Protein AF-A0AA88HM61-F1 (afdb_monomer)

Mean predicted aligned error: 16.95 Å

Secondary structure (DSSP, 8-state):
--------TTTT-HHHHHHHHHHHHT---HHHHHHHHTTB-SS--TTSEEEESSHHHHHHHHHHHHHH--S-EEEEE-EEEEESS--HHHHHHHHHHHHTS-TTTTTT--SEEEEETT-EEEESS-SBTTTTB-TT-EEE--EE-SSEEEE-BSSTTTTHHHHHHTGGG-SSTT-TTPEEEE-EEEEE-SSSSTT-EEEEEE-SEEE-SEEETTTTTT--BSSEEEE---SS--TTHHHHHHTTBSSSTTEEEE---GGG----HHHHHHHHHHHTS----PPPPP-EEEEEEEEETTEEEEEEEEEE--TTSSS-EEEEEEEEETTS-EEEEEEEEEE--STT--EEEEEEEEEEEEEGGGTEEEEEEEEEEEEEEEEETTEEEEEEEEEEEEEEEESSTTS-HHHHHT-EEEEEEEEEEEEEEE--S-SSS--SEEEEEEEEEEESTT--S--EEEEEEEEEEEEESSTT-S-EEEEEEEEEEEE---SGGGS---------------

Solvent-accessible surface area (backbone atoms only — not comparable to full-atom values): 28269 Å² total; per-residue (Å²): 93,92,83,86,87,79,64,77,72,27,62,90,31,61,70,54,45,52,40,49,53,26,47,61,73,62,70,54,51,74,68,42,50,52,56,55,54,74,27,51,37,98,72,77,65,86,90,42,40,31,33,26,87,42,69,70,58,20,54,52,49,33,50,50,54,60,66,72,50,88,51,66,69,51,77,46,72,43,50,74,47,75,48,61,99,64,59,68,70,59,49,51,52,51,56,59,54,56,61,74,53,54,38,85,66,41,70,31,36,44,40,74,42,72,51,39,46,72,36,38,29,24,27,45,40,71,76,39,65,93,31,52,35,27,56,64,43,38,29,37,31,70,45,84,55,98,68,41,36,32,28,38,42,74,52,86,68,36,29,55,60,57,42,62,76,46,54,88,75,54,94,58,95,85,52,89,66,45,24,78,44,54,61,44,77,42,71,32,58,94,58,93,60,86,72,52,38,37,40,37,41,28,51,41,52,44,73,42,40,26,38,34,42,80,75,47,64,86,51,79,34,69,50,34,29,38,51,43,76,66,92,72,68,51,63,43,49,64,41,61,49,61,66,24,30,33,37,66,89,27,36,34,28,33,52,79,53,72,93,41,69,44,59,53,66,70,58,56,54,52,53,54,60,46,65,74,54,66,73,92,76,79,79,79,70,73,75,42,74,49,78,47,76,49,76,56,95,96,40,51,28,44,34,43,36,36,40,37,60,39,78,79,76,65,64,24,32,40,37,41,38,40,35,44,31,75,85,75,45,65,29,37,38,41,37,40,37,42,58,45,98,50,97,40,64,27,32,40,38,40,34,42,38,33,44,73,49,79,38,76,94,77,30,35,34,39,40,40,39,35,41,37,43,36,40,39,34,34,86,46,103,51,34,39,38,37,42,33,41,39,41,36,41,36,38,37,43,69,73,50,94,82,41,55,66,73,60,61,71,68,45,40,80,46,35,40,23,30,46,32,41,36,42,39,36,57,60,44,80,36,96,87,71,55,47,39,38,39,40,43,36,41,36,40,39,40,32,32,84,84,41,64,82,38,55,34,44,36,40,40,40,37,41,35,42,28,43,65,74,48,100,87,53,95,52,52,60,70,51,74,47,78,49,74,52,69,51,63,83,87,52,81,84,80,55,80,85,72,75,87,72,74,82,72,84,69,78,74,84,127

Organism: Artemia franciscana (NCBI:txid6661)

Structure (mmCIF, N/CA/C/O backbone):
data_AF-A0AA88HM61-F1
#
_entry.id   AF-A0AA88HM61-F1
#
loop_
_atom_site.group_PDB
_atom_site.id
_atom_site.type_symbol
_atom_site.label_atom_id
_atom_site.label_alt_id
_atom_site.label_comp_id
_atom_site.label_asym_id
_atom_site.label_entity_id
_atom_site.label_seq_id
_atom_site.pdbx_PDB_ins_code
_atom_site.Cartn_x
_atom_site.Cartn_y
_atom_site.Cartn_z
_atom_site.occupancy
_atom_site.B_iso_or_equiv
_atom_site.auth_seq_id
_atom_site.auth_comp_id
_atom_site.auth_asym_id
_atom_site.auth_atom_id
_atom_site.pdbx_PDB_model_num
ATOM 1 N N . MET A 1 1 ? 6.344 9.587 12.548 1.00 63.12 1 MET A N 1
ATOM 2 C CA . MET A 1 1 ? 5.240 8.616 12.374 1.00 63.12 1 MET A CA 1
ATOM 3 C C . MET A 1 1 ? 4.302 9.174 11.314 1.00 63.12 1 MET A C 1
ATOM 5 O O . MET A 1 1 ? 4.119 10.382 11.311 1.00 63.12 1 MET A O 1
ATOM 9 N N . PHE A 1 2 ? 3.743 8.347 10.429 1.00 69.56 2 PHE A N 1
ATOM 10 C CA . PHE A 1 2 ? 2.626 8.753 9.569 1.00 69.56 2 PHE A CA 1
ATOM 11 C C . PHE A 1 2 ? 1.348 8.141 10.154 1.00 69.56 2 PHE A C 1
ATOM 13 O O . PHE A 1 2 ? 1.251 6.918 10.242 1.00 69.56 2 PHE A O 1
ATOM 20 N N . GLU A 1 3 ? 0.416 8.974 10.620 1.00 78.62 3 GLU A N 1
ATOM 21 C CA . GLU A 1 3 ? -0.880 8.549 11.170 1.00 78.62 3 GLU A CA 1
ATOM 22 C C . GLU A 1 3 ? -1.983 8.946 10.178 1.00 78.62 3 GLU A C 1
ATOM 24 O O . GLU A 1 3 ? -2.000 10.063 9.664 1.00 78.62 3 GLU A O 1
ATOM 29 N N . LEU A 1 4 ? -2.880 8.007 9.871 1.00 82.62 4 LEU A N 1
ATOM 30 C CA . LEU A 1 4 ? -4.057 8.261 9.043 1.00 82.62 4 LEU A CA 1
ATOM 31 C C . LEU A 1 4 ? -5.227 8.626 9.960 1.00 82.62 4 LEU A C 1
ATOM 33 O O . LEU A 1 4 ? -5.523 7.881 10.894 1.00 82.62 4 LEU A O 1
ATOM 37 N N . TYR A 1 5 ? -5.892 9.747 9.678 1.00 80.88 5 TYR A N 1
ATOM 38 C CA . TYR A 1 5 ? -6.984 10.268 10.512 1.00 80.88 5 TYR A CA 1
ATOM 39 C C . TYR A 1 5 ? -8.379 10.011 9.932 1.00 80.88 5 TYR A C 1
ATOM 41 O O . TYR A 1 5 ? -9.358 9.979 10.675 1.00 80.88 5 TYR A O 1
ATOM 49 N N . GLU A 1 6 ? -8.488 9.815 8.617 1.00 84.12 6 GLU A N 1
ATOM 50 C CA . GLU A 1 6 ? -9.777 9.639 7.949 1.00 84.12 6 GLU A CA 1
ATOM 51 C C . GLU A 1 6 ? -10.250 8.178 8.000 1.00 84.12 6 GLU A C 1
ATOM 53 O O . GLU A 1 6 ? -9.558 7.252 7.565 1.00 84.12 6 GLU A O 1
ATOM 58 N N . ILE A 1 7 ? -11.462 7.964 8.521 1.00 85.31 7 ILE A N 1
ATOM 59 C CA . ILE A 1 7 ? -12.098 6.644 8.577 1.00 85.31 7 ILE A CA 1
ATOM 60 C C . ILE A 1 7 ? -12.905 6.414 7.302 1.00 85.31 7 ILE A C 1
ATOM 62 O O . ILE A 1 7 ? -14.028 6.886 7.157 1.00 85.31 7 ILE A O 1
ATOM 66 N N . MET A 1 8 ? -12.357 5.596 6.405 1.00 87.06 8 MET A N 1
ATOM 67 C CA . MET A 1 8 ? -13.018 5.265 5.138 1.00 87.06 8 MET A CA 1
ATOM 68 C C . MET A 1 8 ? -14.080 4.165 5.267 1.00 87.06 8 MET A C 1
ATOM 70 O O . MET A 1 8 ? -15.023 4.123 4.477 1.00 87.06 8 MET A O 1
ATOM 74 N N . ARG A 1 9 ? -13.937 3.250 6.240 1.00 88.81 9 ARG A N 1
ATOM 75 C CA . ARG A 1 9 ? -14.806 2.064 6.352 1.00 88.81 9 ARG A CA 1
ATOM 76 C C . ARG A 1 9 ? -16.218 2.416 6.830 1.00 88.81 9 ARG A C 1
ATOM 78 O O . ARG A 1 9 ? -17.174 1.943 6.228 1.00 88.81 9 ARG A O 1
ATOM 85 N N . GLN A 1 10 ? -16.331 3.238 7.873 1.00 92.06 10 GLN A N 1
ATOM 86 C CA . GLN A 1 10 ? -17.596 3.678 8.478 1.00 92.06 10 GLN A CA 1
ATOM 87 C C . GLN A 1 10 ? -17.974 5.119 8.093 1.00 92.06 10 GLN A C 1
ATOM 89 O O . GLN A 1 10 ? -18.631 5.817 8.857 1.00 92.06 10 GLN A O 1
ATOM 94 N N . LYS A 1 11 ? -17.550 5.592 6.913 1.00 87.12 11 LYS A N 1
ATOM 95 C CA . LYS A 1 11 ? -17.713 6.998 6.491 1.00 87.12 11 LYS A CA 1
ATOM 96 C C . LYS A 1 11 ? -19.167 7.506 6.531 1.00 87.12 11 LYS A C 1
ATOM 98 O O . LYS A 1 11 ? -19.395 8.698 6.690 1.00 87.12 11 LYS A O 1
ATOM 103 N N . GLU A 1 12 ? -20.137 6.606 6.358 1.00 88.50 12 GLU A N 1
ATOM 104 C CA . GLU A 1 12 ? -21.571 6.925 6.287 1.00 88.50 12 GLU A CA 1
ATOM 105 C C . GLU A 1 12 ? -22.239 6.941 7.673 1.00 88.50 12 GLU A C 1
ATOM 107 O O . GLU A 1 12 ? -23.334 7.475 7.816 1.00 88.50 12 GLU A O 1
ATOM 112 N N . ASP A 1 13 ? -21.567 6.416 8.705 1.00 91.94 13 ASP A N 1
ATOM 113 C CA . ASP A 1 13 ? -22.068 6.335 10.079 1.00 91.94 13 ASP A CA 1
ATOM 114 C C . ASP A 1 13 ? -21.062 6.966 11.052 1.00 91.94 13 ASP A C 1
ATOM 116 O O . ASP A 1 13 ? -20.273 6.302 11.732 1.00 91.94 13 ASP A O 1
ATOM 120 N N . LYS A 1 14 ? -21.076 8.303 11.090 1.00 91.25 14 LYS A N 1
ATOM 121 C CA . LYS A 1 14 ? -20.127 9.095 11.884 1.00 91.25 14 LYS A CA 1
ATOM 122 C C . LYS A 1 14 ? -20.216 8.784 13.382 1.00 91.25 14 LYS A C 1
ATOM 124 O O . LYS A 1 14 ? -19.182 8.685 14.038 1.00 91.25 14 LYS A O 1
ATOM 129 N N . LYS A 1 15 ? -21.431 8.590 13.912 1.00 93.56 15 LYS A N 1
ATOM 130 C CA . LYS A 1 15 ? -21.646 8.279 15.336 1.00 93.56 15 LYS A CA 1
ATOM 131 C C . LYS A 1 15 ? -20.994 6.948 15.704 1.00 93.56 15 LYS A C 1
ATOM 133 O O . LYS A 1 15 ? -20.265 6.876 16.690 1.00 93.56 15 LYS A O 1
ATOM 138 N N . PHE A 1 16 ? -21.194 5.922 14.878 1.00 94.50 16 PHE A N 1
ATOM 139 C CA . PHE A 1 16 ? -20.558 4.621 15.068 1.00 94.50 16 PHE A CA 1
ATOM 140 C C . PHE A 1 16 ? -19.030 4.690 14.934 1.00 94.50 16 PHE A C 1
ATOM 142 O O . PHE A 1 16 ? -18.310 4.112 15.748 1.00 94.50 16 PHE A O 1
ATOM 149 N N . ALA A 1 17 ? -18.516 5.432 13.949 1.00 93.44 17 ALA A N 1
ATOM 150 C CA . ALA A 1 17 ? -17.077 5.613 13.751 1.00 93.44 17 ALA A CA 1
ATOM 151 C C . ALA A 1 17 ? -16.394 6.278 14.962 1.00 93.44 17 ALA A C 1
ATOM 153 O O . ALA A 1 17 ? -15.319 5.850 15.389 1.00 93.44 17 ALA A O 1
ATOM 154 N N . GLU A 1 18 ? -17.023 7.305 15.536 1.00 93.25 18 GLU A N 1
ATOM 155 C CA . GLU A 1 18 ? -16.532 7.997 16.730 1.00 93.25 18 GLU A CA 1
ATOM 156 C C . GLU A 1 18 ? -16.546 7.091 17.970 1.00 93.25 18 GLU A C 1
ATOM 158 O O . GLU A 1 18 ? -15.538 7.024 18.679 1.00 93.25 18 GLU A O 1
ATOM 163 N N . ALA A 1 19 ? -17.630 6.336 18.183 1.00 95.44 19 ALA A N 1
ATOM 164 C CA . ALA A 1 19 ? -17.729 5.365 19.275 1.00 95.44 19 ALA A CA 1
ATOM 165 C C . ALA A 1 19 ? -16.647 4.273 19.169 1.00 95.44 19 ALA A C 1
ATOM 167 O O . ALA A 1 19 ? -15.972 3.952 20.147 1.00 95.44 19 ALA A O 1
ATOM 168 N N . LEU A 1 20 ? -16.395 3.746 17.963 1.00 95.06 20 LEU A N 1
ATOM 169 C CA . LEU A 1 20 ? -15.315 2.781 17.721 1.00 95.06 20 LEU A CA 1
ATOM 170 C C . LEU A 1 20 ? -13.925 3.365 18.006 1.00 95.06 20 LEU A C 1
ATOM 172 O O . LEU A 1 20 ? -13.048 2.654 18.500 1.00 95.06 20 LEU A O 1
ATOM 176 N N . ASN A 1 21 ? -13.696 4.642 17.696 1.00 93.00 21 ASN A N 1
ATOM 177 C CA . ASN A 1 21 ? -12.425 5.309 17.974 1.00 93.00 21 ASN A CA 1
ATOM 178 C C . ASN A 1 21 ? -12.165 5.461 19.471 1.00 93.00 21 ASN A C 1
ATOM 180 O O . ASN A 1 21 ? -11.041 5.212 19.909 1.00 93.00 21 ASN A O 1
ATOM 184 N N . ARG A 1 22 ? -13.191 5.828 20.244 1.00 94.31 22 ARG A N 1
ATOM 185 C CA . ARG A 1 22 ? -13.106 5.882 21.707 1.00 94.31 22 ARG A CA 1
ATOM 186 C C . ARG A 1 22 ? -12.907 4.491 22.304 1.00 94.31 22 ARG A C 1
ATOM 188 O O . ARG A 1 22 ? -12.024 4.288 23.135 1.00 94.31 22 ARG A O 1
ATOM 195 N N . LEU A 1 23 ? -13.614 3.487 21.782 1.00 94.25 23 LEU A N 1
ATOM 196 C CA . LEU A 1 23 ? -13.416 2.089 22.169 1.00 94.25 23 LEU A CA 1
ATOM 197 C C . LEU A 1 23 ? -11.979 1.602 21.898 1.00 94.25 23 LEU A C 1
ATOM 199 O O . LEU A 1 23 ? -11.422 0.843 22.689 1.00 94.25 23 LEU A O 1
ATOM 203 N N . ARG A 1 24 ? -11.352 2.050 20.801 1.00 92.69 24 ARG A N 1
ATOM 204 C CA . ARG A 1 24 ? -9.967 1.702 20.439 1.00 92.69 24 ARG A CA 1
ATOM 205 C C . ARG A 1 24 ? -8.948 2.164 21.479 1.00 92.69 24 ARG A C 1
ATOM 207 O O . ARG A 1 24 ? -7.979 1.443 21.723 1.00 92.69 24 ARG A O 1
ATOM 214 N N . THR A 1 25 ? -9.119 3.376 22.009 1.00 91.25 25 THR A N 1
ATOM 215 C CA . THR A 1 25 ? -8.196 3.987 22.980 1.00 91.25 25 THR A CA 1
ATOM 216 C C . THR A 1 25 ? -8.537 3.633 24.421 1.00 91.25 25 THR A C 1
ATOM 218 O O . THR A 1 25 ? -7.655 3.707 25.274 1.00 91.25 25 THR A O 1
ATOM 221 N N . GLY A 1 26 ? -9.761 3.157 24.662 1.00 90.75 26 GLY A N 1
ATOM 222 C CA . GLY A 1 26 ? -10.274 2.835 25.990 1.00 90.75 26 GLY A CA 1
ATOM 223 C C . GLY A 1 26 ? -11.054 3.983 26.632 1.00 90.75 26 GLY A C 1
ATOM 224 O O . GLY A 1 26 ? -11.451 3.845 27.778 1.00 90.75 26 GLY A O 1
ATOM 225 N N . ASP A 1 27 ? -11.318 5.062 25.892 1.00 92.38 27 ASP A N 1
ATOM 226 C CA . ASP A 1 27 ? -11.998 6.280 26.362 1.00 92.38 27 ASP A CA 1
ATOM 227 C C . ASP A 1 27 ? -13.496 6.287 25.994 1.00 92.38 27 ASP A C 1
ATOM 229 O O . ASP A 1 27 ? -14.069 7.333 25.684 1.00 92.38 27 ASP A O 1
ATOM 233 N N . HIS A 1 28 ? -14.116 5.107 25.915 1.00 93.75 28 HIS A N 1
ATOM 234 C CA . HIS A 1 28 ? -15.532 4.961 25.570 1.00 93.75 28 HIS A CA 1
ATOM 235 C C . HIS A 1 28 ? -16.422 5.423 26.723 1.00 93.75 28 HIS A C 1
ATOM 237 O O . HIS A 1 28 ? -16.099 5.200 27.890 1.00 93.75 28 HIS A O 1
ATOM 243 N N . THR A 1 29 ? -17.540 6.061 26.390 1.00 94.94 29 THR A N 1
ATOM 244 C CA . THR A 1 29 ? -18.516 6.533 27.378 1.00 94.94 29 THR A CA 1
ATOM 245 C C . THR A 1 29 ? -19.636 5.513 27.592 1.00 94.94 29 THR A C 1
ATOM 247 O O . THR A 1 29 ? -19.760 4.536 26.848 1.00 94.94 29 THR A O 1
ATOM 250 N N . GLU A 1 30 ? -20.481 5.733 28.600 1.00 94.00 30 GLU A N 1
ATOM 251 C CA . GLU A 1 30 ? -21.668 4.897 28.818 1.00 94.00 30 GLU A CA 1
ATOM 252 C C . GLU A 1 30 ? -22.629 4.959 27.620 1.00 94.00 30 GLU A C 1
ATOM 254 O O . GLU A 1 30 ? -23.217 3.944 27.249 1.00 94.00 30 GLU A O 1
ATOM 259 N N . GLU A 1 31 ? -22.731 6.108 26.942 1.00 94.94 31 GLU A N 1
ATOM 260 C CA . GLU A 1 31 ? -23.538 6.246 25.726 1.00 94.94 31 GLU A CA 1
ATOM 261 C C . GLU A 1 31 ? -22.984 5.421 24.556 1.00 94.94 31 GLU A C 1
ATOM 263 O O . GLU A 1 31 ? -23.761 4.872 23.774 1.00 94.94 31 GLU A O 1
ATOM 268 N N . ASP A 1 32 ? -21.657 5.291 24.433 1.00 95.06 32 ASP A N 1
ATOM 269 C CA . ASP A 1 32 ? -21.040 4.437 23.408 1.00 95.06 32 ASP A CA 1
ATOM 270 C C . ASP A 1 32 ? -21.381 2.963 23.639 1.00 95.06 32 ASP A C 1
ATOM 272 O O . ASP A 1 32 ? -21.679 2.224 22.699 1.00 95.06 32 ASP A O 1
ATOM 276 N N . ILE A 1 33 ? -21.359 2.532 24.900 1.00 94.44 33 ILE A N 1
ATOM 277 C CA . ILE A 1 33 ? -21.733 1.173 25.277 1.00 94.44 33 ILE A CA 1
ATOM 278 C C . ILE A 1 33 ? -23.210 0.919 24.987 1.00 94.44 33 ILE A C 1
ATOM 280 O O . ILE A 1 33 ? -23.530 -0.072 24.329 1.00 94.44 33 ILE A O 1
ATOM 284 N N . GLN A 1 34 ? -24.096 1.837 25.381 1.00 94.88 34 GLN A N 1
ATOM 285 C CA . GLN A 1 34 ? -25.522 1.754 25.057 1.00 94.88 34 GLN A CA 1
ATOM 286 C C . GLN A 1 34 ? -25.756 1.698 23.544 1.00 94.88 34 GLN A C 1
ATOM 288 O O . GLN A 1 34 ? -26.600 0.934 23.076 1.00 94.88 34 GLN A O 1
ATOM 293 N N . LEU A 1 35 ? -24.971 2.444 22.757 1.00 95.25 35 LEU A N 1
ATOM 294 C CA . LEU A 1 35 ? -25.027 2.387 21.300 1.00 95.25 35 LEU A CA 1
ATOM 295 C C . LEU A 1 35 ? -24.711 0.977 20.783 1.00 95.25 35 LEU A C 1
ATOM 297 O O . LEU A 1 35 ? -25.462 0.459 19.958 1.00 95.25 35 LEU A O 1
ATOM 301 N N . PHE A 1 36 ? -23.651 0.327 21.271 1.00 94.44 36 PHE A N 1
ATOM 302 C CA . PHE A 1 36 ? -23.339 -1.052 20.879 1.00 94.44 36 PHE A CA 1
ATOM 303 C C . PHE A 1 36 ? -24.391 -2.051 21.380 1.00 94.44 36 PHE A C 1
ATOM 305 O O . PHE A 1 36 ? -24.747 -2.969 20.641 1.00 94.44 36 PHE A O 1
ATOM 312 N N . GLN A 1 37 ? -24.951 -1.842 22.575 1.00 94.00 37 GLN A N 1
ATOM 313 C CA . GLN A 1 37 ? -26.037 -2.665 23.117 1.00 94.00 37 GLN A CA 1
ATOM 314 C C . GLN A 1 37 ? -27.290 -2.648 22.228 1.00 94.00 37 GLN A C 1
ATOM 316 O O . GLN A 1 37 ? -27.982 -3.658 22.139 1.00 94.00 37 GLN A O 1
ATOM 321 N N . THR A 1 38 ? -27.563 -1.561 21.490 1.00 94.50 38 THR A N 1
ATOM 322 C CA . THR A 1 38 ? -28.684 -1.541 20.522 1.00 94.50 38 THR A CA 1
ATOM 323 C C . THR A 1 38 ? -28.560 -2.595 19.416 1.00 94.50 38 THR A C 1
ATOM 325 O O . THR A 1 38 ? -29.556 -2.960 18.795 1.00 94.50 38 THR A O 1
ATOM 328 N N . SER A 1 39 ? -27.341 -3.083 19.169 1.00 93.12 39 SER A N 1
ATOM 329 C CA . SER A 1 39 ? -27.025 -4.118 18.181 1.00 93.12 39 SER A CA 1
ATOM 330 C C . SER A 1 39 ? -26.929 -5.522 18.793 1.00 93.12 39 SER A C 1
ATOM 332 O O . SER A 1 39 ? -26.567 -6.476 18.093 1.00 93.12 39 SER A O 1
ATOM 334 N N . GLU A 1 40 ? -27.219 -5.683 20.088 1.00 93.69 40 GLU A N 1
ATOM 335 C CA . GLU A 1 40 ? -27.234 -6.995 20.727 1.00 93.69 40 GLU A CA 1
ATOM 336 C C . GLU A 1 40 ? -28.426 -7.841 20.279 1.00 93.69 40 GLU A C 1
ATOM 338 O O . GLU A 1 40 ? -29.569 -7.394 20.194 1.00 93.69 40 GLU A O 1
ATOM 343 N N . VAL A 1 41 ? -28.149 -9.114 20.012 1.00 93.31 41 VAL A N 1
ATOM 344 C CA . VAL A 1 41 ? -29.145 -10.100 19.610 1.00 93.31 41 VAL A CA 1
ATOM 345 C C . VAL A 1 41 ? -28.968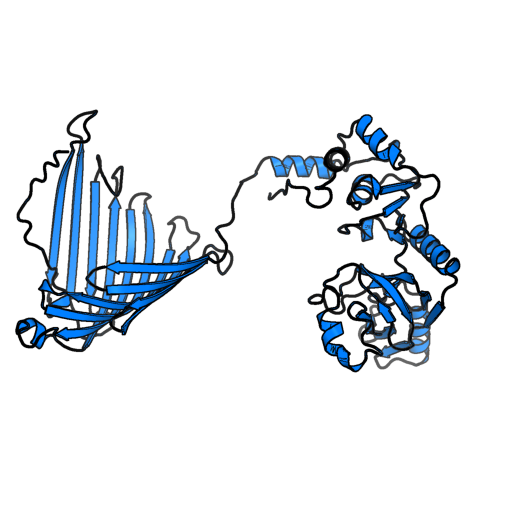 -11.382 20.411 1.00 93.31 41 VAL A C 1
ATOM 347 O O . VAL A 1 41 ? -27.855 -11.854 20.635 1.00 93.31 41 VAL A O 1
ATOM 350 N N . VAL A 1 42 ? -30.087 -12.009 20.781 1.00 87.62 42 VAL A N 1
ATOM 351 C CA . VAL A 1 42 ? -30.076 -13.312 21.471 1.00 87.62 42 VAL A CA 1
ATOM 352 C C . VAL A 1 42 ? -29.515 -14.407 20.560 1.00 87.62 42 VAL A C 1
ATOM 354 O O . VAL A 1 42 ? -28.794 -15.297 21.004 1.00 87.62 42 VAL A O 1
ATOM 357 N N . LYS A 1 43 ? -29.849 -14.353 19.265 1.00 87.75 43 LYS A N 1
ATOM 358 C CA . LYS A 1 43 ? -29.353 -15.294 18.259 1.00 87.75 43 LYS A CA 1
ATOM 359 C C . LYS A 1 43 ? -29.220 -14.607 16.909 1.00 87.75 43 LYS A C 1
ATOM 361 O O . LYS A 1 43 ? -30.201 -14.114 16.357 1.00 87.75 43 LYS A O 1
ATOM 366 N N . ALA A 1 44 ? -28.011 -14.613 16.361 1.00 89.75 44 ALA A N 1
ATOM 367 C CA . ALA A 1 44 ? -27.756 -14.060 15.042 1.00 89.75 44 ALA A CA 1
ATOM 368 C C . ALA A 1 44 ? -28.180 -15.034 13.913 1.00 89.75 44 ALA A C 1
ATOM 370 O O . ALA A 1 44 ? -28.130 -16.257 14.092 1.00 89.75 44 ALA A O 1
ATOM 371 N N . PRO A 1 45 ? -28.610 -14.528 12.738 1.00 90.19 45 PRO A N 1
ATOM 372 C CA . PRO A 1 45 ? -29.004 -15.374 11.611 1.00 90.19 45 PRO A CA 1
ATOM 373 C C . PRO A 1 45 ? -27.823 -16.136 11.006 1.00 90.19 45 PRO A C 1
ATOM 375 O O . PRO A 1 45 ? -26.801 -15.535 10.689 1.00 90.19 45 PRO A O 1
ATOM 378 N N . LEU A 1 46 ? -27.998 -17.433 10.732 1.00 89.00 46 LEU A N 1
ATOM 379 C CA . LEU A 1 46 ? -26.960 -18.308 10.155 1.00 89.00 46 LEU A CA 1
ATOM 380 C C . LEU A 1 46 ? -26.462 -17.877 8.763 1.00 89.00 46 LEU A C 1
ATOM 382 O O . LEU A 1 46 ? -25.424 -18.350 8.308 1.00 89.00 46 LEU A O 1
ATOM 386 N N . THR A 1 47 ? -27.209 -17.012 8.078 1.00 87.38 47 THR A N 1
ATOM 387 C CA . THR A 1 47 ? -26.867 -16.469 6.757 1.00 87.38 47 THR A CA 1
ATOM 388 C C . THR A 1 47 ? -25.730 -15.450 6.810 1.00 87.38 47 THR A C 1
ATOM 390 O O . THR A 1 47 ? -25.060 -15.226 5.802 1.00 87.38 47 THR A O 1
ATOM 393 N N . VAL A 1 48 ? -25.512 -14.831 7.972 1.00 91.31 48 VAL A N 1
ATOM 394 C CA . VAL A 1 48 ? -24.506 -13.789 8.184 1.00 91.31 48 VAL A CA 1
ATOM 395 C C . VAL A 1 48 ? -23.176 -14.423 8.569 1.00 91.31 48 VAL A C 1
ATOM 397 O O . VAL A 1 48 ? -23.122 -15.464 9.227 1.00 91.31 48 VAL A O 1
ATOM 400 N N . GLN A 1 49 ? -22.074 -13.787 8.181 1.00 92.94 49 GLN A N 1
ATOM 401 C CA . GLN A 1 49 ? -20.754 -14.237 8.597 1.00 92.94 49 GLN A CA 1
ATOM 402 C C . GLN A 1 49 ? -20.534 -13.995 10.094 1.00 92.94 49 GLN A C 1
ATOM 404 O O . GLN A 1 49 ? -20.744 -12.885 10.579 1.00 92.94 49 GLN A O 1
ATOM 409 N N . HIS A 1 50 ? -20.090 -15.027 10.809 1.00 95.44 50 HIS A N 1
ATOM 410 C CA . HIS A 1 50 ? -19.855 -14.974 12.248 1.00 95.44 50 HIS A CA 1
ATOM 411 C C . HIS A 1 50 ? -18.373 -14.822 12.586 1.00 95.44 50 HIS A C 1
ATOM 413 O O . HIS A 1 50 ? -17.516 -15.478 11.990 1.00 95.44 50 HIS A O 1
ATOM 419 N N . LEU A 1 51 ? -18.064 -13.999 13.582 1.00 95.00 51 LEU A N 1
ATOM 420 C CA . LEU A 1 51 ? -16.730 -13.871 14.150 1.00 95.00 51 LEU A CA 1
ATOM 421 C C . LEU A 1 51 ? -16.705 -14.462 15.556 1.00 95.00 51 LEU A C 1
ATOM 423 O O . LEU A 1 51 ? -17.508 -14.089 16.405 1.00 95.00 51 LEU A O 1
ATOM 427 N N . PHE A 1 52 ? -15.742 -15.350 15.795 1.00 93.88 52 PHE A N 1
ATOM 428 C CA . PHE A 1 52 ? -15.506 -15.974 17.095 1.00 93.88 52 PHE A CA 1
ATOM 429 C C . PHE A 1 52 ? -14.068 -15.761 17.562 1.00 93.88 52 PHE A C 1
ATOM 431 O O . PHE A 1 52 ? -13.157 -15.468 16.786 1.00 93.88 52 PHE A O 1
ATOM 438 N N . MET A 1 53 ? -13.823 -15.983 18.847 1.00 89.69 53 MET A N 1
ATOM 439 C CA . MET A 1 53 ? -12.481 -15.862 19.419 1.00 89.69 53 MET A CA 1
ATOM 440 C C . MET A 1 53 ? -11.623 -17.124 19.215 1.00 89.69 53 MET A C 1
ATOM 442 O O . MET A 1 53 ? -10.400 -17.020 19.131 1.00 89.69 53 MET A O 1
ATOM 446 N N . SER A 1 54 ? -12.240 -18.310 19.108 1.00 89.81 54 SER A N 1
ATOM 447 C CA . SER A 1 54 ? -11.539 -19.603 19.041 1.00 89.81 54 SER A CA 1
ATOM 448 C C . SER A 1 54 ? -11.821 -20.369 17.745 1.00 89.81 54 SER A C 1
ATOM 450 O O . SER A 1 54 ? -12.941 -20.335 17.236 1.00 89.81 54 SER A O 1
ATOM 452 N N . ASN A 1 55 ? -10.825 -21.110 17.238 1.00 89.44 55 ASN A N 1
ATOM 453 C CA . ASN A 1 55 ? -11.013 -21.995 16.078 1.00 89.44 55 ASN A CA 1
ATOM 454 C C . ASN A 1 55 ? -12.054 -23.087 16.366 1.00 89.44 55 ASN A C 1
ATOM 456 O O . ASN A 1 55 ? -12.875 -23.384 15.512 1.00 89.44 55 ASN A O 1
ATOM 460 N N . THR A 1 56 ? -12.101 -23.611 17.594 1.00 91.19 56 THR A N 1
ATOM 461 C CA . THR A 1 56 ? -13.083 -24.628 17.988 1.00 91.19 56 THR A CA 1
ATOM 462 C C . THR A 1 56 ? -14.523 -24.139 17.819 1.00 91.19 56 THR A C 1
ATOM 464 O O . THR A 1 56 ? -15.376 -24.890 17.352 1.00 91.19 56 THR A O 1
ATOM 467 N N . SER A 1 57 ? -14.812 -22.885 18.185 1.00 92.44 57 SER A N 1
ATOM 468 C CA . SER A 1 57 ? -16.137 -22.283 17.979 1.00 92.44 57 SER A CA 1
ATOM 469 C C . SER A 1 57 ? -16.435 -22.076 16.492 1.00 92.44 57 SER A C 1
ATOM 471 O O . SER A 1 57 ? -17.543 -22.368 16.049 1.00 92.44 57 SER A O 1
ATOM 473 N N . VAL A 1 58 ? -15.433 -21.641 15.718 1.00 93.19 58 VAL A N 1
ATOM 474 C CA . VAL A 1 58 ? -15.538 -21.481 14.258 1.00 93.19 58 VAL A CA 1
ATOM 475 C C . VAL A 1 58 ? -15.881 -22.804 13.580 1.00 93.19 58 VAL A C 1
ATOM 477 O O . VAL A 1 58 ? -16.834 -22.862 12.806 1.00 93.19 58 VAL A O 1
ATOM 480 N N . ASP A 1 59 ? -15.151 -23.871 13.894 1.00 92.44 59 ASP A N 1
ATOM 481 C CA . ASP A 1 59 ? -15.335 -25.183 13.275 1.00 92.44 59 ASP A CA 1
ATOM 482 C C . ASP A 1 59 ? -16.702 -25.778 13.628 1.00 92.44 59 ASP A C 1
ATOM 484 O O . ASP A 1 59 ? -17.403 -26.287 12.752 1.00 92.44 59 ASP A O 1
ATOM 488 N N . LYS A 1 60 ? -17.132 -25.643 14.892 1.00 94.19 60 LYS A N 1
ATOM 489 C CA . LYS A 1 60 ? -18.478 -26.043 15.331 1.00 94.19 60 LYS A CA 1
ATOM 490 C C . LYS A 1 60 ? -19.564 -25.287 14.572 1.00 94.19 60 LYS A C 1
ATOM 492 O O . LYS A 1 60 ? -20.501 -25.909 14.078 1.00 94.19 60 LYS A O 1
ATOM 497 N N . PHE A 1 61 ? -19.444 -23.965 14.461 1.00 94.75 61 PHE A N 1
ATOM 498 C CA . PHE A 1 61 ? -20.441 -23.151 13.772 1.00 94.75 61 PHE A CA 1
ATOM 499 C C . PHE A 1 61 ? -20.500 -23.470 12.275 1.00 94.75 61 PHE A C 1
ATOM 501 O O . PHE A 1 61 ? -21.582 -23.685 11.733 1.00 94.75 61 PHE A O 1
ATOM 508 N N . ASN A 1 62 ? -19.343 -23.574 11.616 1.00 94.88 62 ASN A N 1
ATOM 509 C CA . ASN A 1 62 ? -19.259 -23.973 10.213 1.00 94.88 62 ASN A CA 1
ATOM 510 C C . ASN A 1 62 ? -19.893 -25.353 9.984 1.00 94.88 62 ASN A C 1
ATOM 512 O O . ASN A 1 62 ? -20.661 -25.517 9.040 1.00 94.88 62 ASN A O 1
ATOM 516 N N . ALA A 1 63 ? -19.652 -26.322 10.874 1.00 94.06 63 ALA A N 1
ATOM 517 C CA . ALA A 1 63 ? -20.282 -27.637 10.794 1.00 94.06 63 ALA A CA 1
ATOM 518 C C . ALA A 1 63 ? -21.814 -27.569 10.930 1.00 94.06 63 ALA A C 1
ATOM 520 O O . ALA A 1 63 ? -22.518 -28.237 10.175 1.00 94.06 63 ALA A O 1
ATOM 521 N N . VAL A 1 64 ? -22.338 -26.742 11.842 1.00 94.44 64 VAL A N 1
ATOM 522 C CA . VAL A 1 64 ? -23.788 -26.528 12.006 1.00 94.44 64 VAL A CA 1
ATOM 523 C C . VAL A 1 64 ? -24.398 -25.900 10.751 1.00 94.44 64 VAL A C 1
ATOM 525 O O . VAL A 1 64 ? -25.427 -26.372 10.270 1.00 94.44 64 VAL A O 1
ATOM 528 N N . VAL A 1 65 ? -23.761 -24.873 10.181 1.00 94.06 65 VAL A N 1
ATOM 529 C CA . VAL A 1 65 ? -24.224 -24.250 8.930 1.00 94.06 65 VAL A CA 1
ATOM 530 C C . VAL A 1 65 ? -24.234 -25.272 7.794 1.00 94.06 65 VAL A C 1
ATOM 532 O O . VAL A 1 65 ? -25.248 -25.416 7.114 1.00 94.06 65 VAL A O 1
ATOM 535 N N . HIS A 1 66 ? -23.155 -26.040 7.639 1.00 94.12 66 HIS A N 1
ATOM 536 C CA . HIS A 1 66 ? -23.059 -27.092 6.632 1.00 94.12 66 HIS A CA 1
ATOM 537 C C . HIS A 1 66 ? -24.153 -28.159 6.793 1.00 94.12 66 HIS A C 1
ATOM 539 O O . HIS A 1 66 ? -24.729 -28.628 5.811 1.00 94.12 66 HIS A O 1
ATOM 545 N N . GLN A 1 67 ? -24.468 -28.562 8.027 1.00 93.56 67 GLN A N 1
ATOM 546 C CA . GLN A 1 67 ? -25.525 -29.537 8.307 1.00 93.56 67 GLN A CA 1
ATOM 547 C C . GLN A 1 67 ? -26.914 -28.992 7.958 1.00 93.56 67 GLN A C 1
ATOM 549 O O . GLN A 1 67 ? -27.683 -29.707 7.318 1.00 93.56 67 GLN A O 1
ATOM 554 N N . ASN A 1 68 ? -27.191 -27.729 8.290 1.00 93.56 68 ASN A N 1
ATOM 555 C CA . ASN A 1 68 ? -28.487 -27.084 8.068 1.00 93.56 68 ASN A CA 1
ATOM 556 C C . ASN A 1 68 ? -28.800 -26.780 6.595 1.00 93.56 68 ASN A C 1
ATOM 558 O O . ASN A 1 68 ? -29.966 -26.601 6.247 1.00 93.56 68 ASN A O 1
ATOM 562 N N . LEU A 1 69 ? -27.794 -26.713 5.720 1.00 92.88 69 LEU A N 1
ATOM 563 C CA . LEU A 1 69 ? -28.026 -26.554 4.285 1.00 92.88 69 LEU A CA 1
ATOM 564 C C . LEU A 1 69 ? -28.674 -27.822 3.704 1.00 92.88 69 LEU A C 1
ATOM 566 O O . LEU A 1 69 ? -28.159 -28.926 3.874 1.00 92.88 69 LEU A O 1
ATOM 570 N N . THR A 1 70 ? -29.797 -27.665 3.003 1.00 92.88 70 THR A N 1
ATOM 571 C CA . THR A 1 70 ? -30.527 -28.750 2.312 1.00 92.88 70 THR A CA 1
ATOM 572 C C . THR A 1 70 ? -30.102 -28.927 0.853 1.00 92.88 70 THR A C 1
ATOM 574 O O . THR A 1 70 ? -30.608 -29.798 0.151 1.00 92.88 70 THR A O 1
ATOM 577 N N . THR A 1 71 ? -29.183 -28.086 0.387 1.00 93.94 71 THR A N 1
ATOM 578 C CA . THR A 1 71 ? -28.641 -28.094 -0.968 1.00 93.94 71 THR A CA 1
ATOM 579 C C . THR A 1 71 ? -27.702 -29.277 -1.206 1.00 93.94 71 THR A C 1
ATOM 581 O O . THR A 1 71 ? -27.317 -29.987 -0.277 1.00 93.94 71 THR A O 1
ATOM 584 N N . GLU A 1 72 ? -27.308 -29.485 -2.467 1.00 95.00 72 GLU A N 1
ATOM 585 C CA . GLU A 1 72 ? -26.329 -30.508 -2.838 1.00 95.00 72 GLU A CA 1
ATOM 586 C C . GLU A 1 72 ? -25.023 -30.345 -2.043 1.00 95.00 72 GLU A C 1
ATOM 588 O O . GLU A 1 72 ? -24.454 -29.249 -1.973 1.00 95.00 72 GLU A O 1
ATOM 593 N N . LYS A 1 73 ? -24.549 -31.456 -1.466 1.00 95.81 73 LYS A N 1
ATOM 594 C CA . LYS A 1 73 ? -23.308 -31.552 -0.691 1.00 95.81 73 LYS A CA 1
ATOM 595 C C . LYS A 1 73 ? -22.337 -32.479 -1.392 1.00 95.81 73 LYS A C 1
ATOM 597 O O . LYS A 1 73 ? -22.722 -33.545 -1.867 1.00 95.81 73 LYS A O 1
ATOM 602 N N . LYS A 1 74 ? -21.060 -32.111 -1.383 1.00 96.19 74 LYS A N 1
ATOM 603 C CA . LYS A 1 74 ? -19.985 -32.934 -1.931 1.00 96.19 74 LYS A CA 1
ATOM 604 C C . LYS A 1 74 ? -18.814 -33.018 -0.966 1.00 96.19 74 LYS A C 1
ATOM 606 O O . LYS A 1 74 ? -18.433 -32.037 -0.324 1.00 96.19 74 LYS A O 1
ATOM 611 N N . HIS A 1 75 ? -18.248 -34.216 -0.870 1.00 96.38 75 HIS A N 1
ATOM 612 C CA . HIS A 1 75 ? -17.061 -34.504 -0.075 1.00 96.38 75 HIS A CA 1
ATOM 613 C C . HIS A 1 75 ? -15.882 -34.754 -1.011 1.00 96.38 75 HIS A C 1
ATOM 615 O O . HIS A 1 75 ? -15.937 -35.593 -1.908 1.00 96.38 75 HIS A O 1
ATOM 621 N N . TYR A 1 76 ? -14.818 -33.990 -0.803 1.00 96.38 76 TYR A N 1
ATOM 622 C CA . TYR A 1 76 ? -13.577 -34.066 -1.548 1.00 96.38 76 TYR A CA 1
ATOM 623 C C . TYR A 1 76 ? -12.461 -34.541 -0.621 1.00 96.38 76 TYR A C 1
ATOM 625 O O . TYR A 1 76 ? -12.022 -33.800 0.259 1.00 96.38 76 TYR A O 1
ATOM 633 N N . THR A 1 77 ? -11.962 -35.752 -0.851 1.00 96.50 77 THR A N 1
ATOM 634 C CA . THR A 1 77 ? -10.768 -36.275 -0.173 1.00 96.50 77 THR A CA 1
ATOM 635 C C . THR A 1 77 ? -9.515 -35.938 -0.980 1.00 96.50 77 THR A C 1
ATOM 637 O O . THR A 1 77 ? -9.499 -36.051 -2.214 1.00 96.50 77 THR A O 1
ATOM 640 N N . ALA A 1 78 ? -8.474 -35.490 -0.284 1.00 96.19 78 ALA A N 1
ATOM 641 C CA . ALA A 1 78 ? -7.192 -35.151 -0.880 1.00 96.19 78 ALA A CA 1
ATOM 642 C C . ALA A 1 78 ? -6.458 -36.404 -1.377 1.00 96.19 78 ALA A C 1
ATOM 644 O O . ALA A 1 78 ? -6.615 -37.498 -0.834 1.00 96.19 78 ALA A O 1
ATOM 645 N N . LYS A 1 79 ? -5.631 -36.236 -2.412 1.00 95.50 79 LYS A N 1
ATOM 646 C CA . LYS A 1 79 ? -4.709 -37.280 -2.873 1.00 95.50 79 LYS A CA 1
ATOM 647 C C . LYS A 1 79 ? -3.298 -36.912 -2.432 1.00 95.50 79 LYS A C 1
ATOM 649 O O . LYS A 1 79 ? -2.771 -35.908 -2.909 1.00 95.50 79 LYS A O 1
ATOM 654 N N . ASP A 1 80 ? -2.722 -37.726 -1.552 1.00 94.88 80 ASP A N 1
ATOM 655 C CA . ASP A 1 80 ? -1.370 -37.534 -1.030 1.00 94.88 80 ASP A CA 1
ATOM 656 C C . ASP A 1 80 ? -0.398 -38.540 -1.665 1.00 94.88 80 ASP A C 1
ATOM 658 O O . ASP A 1 80 ? -0.708 -39.724 -1.812 1.00 94.88 80 ASP A O 1
ATOM 662 N N . SER A 1 81 ? 0.793 -38.071 -2.026 1.00 93.00 81 SER A N 1
ATOM 663 C CA . SER A 1 81 ? 1.903 -38.882 -2.530 1.00 93.00 81 SER A CA 1
ATOM 664 C C . SER A 1 81 ? 3.197 -38.479 -1.831 1.00 93.00 81 SER A C 1
ATOM 666 O O . SER A 1 81 ? 3.368 -37.324 -1.459 1.00 93.00 81 SER A O 1
ATOM 668 N N . VAL A 1 82 ? 4.126 -39.415 -1.644 1.00 90.56 82 VAL A N 1
ATOM 669 C CA . VAL A 1 82 ? 5.442 -39.132 -1.046 1.00 90.56 82 VAL A CA 1
ATOM 670 C C . VAL A 1 82 ? 6.480 -39.062 -2.158 1.00 90.56 82 VAL A C 1
ATOM 672 O O . VAL A 1 82 ? 6.582 -40.002 -2.950 1.00 90.56 82 VAL A O 1
ATOM 675 N N . LYS A 1 83 ? 7.245 -37.969 -2.204 1.00 86.62 83 LYS A N 1
ATOM 676 C CA . LYS A 1 83 ? 8.409 -37.793 -3.077 1.00 86.62 83 LYS A CA 1
ATOM 677 C C . LYS A 1 83 ? 9.699 -38.119 -2.320 1.00 86.62 83 LYS A C 1
ATOM 679 O O . LYS A 1 83 ? 9.870 -37.697 -1.175 1.00 86.62 83 LYS A O 1
ATOM 684 N N . GLY A 1 84 ? 10.588 -38.848 -2.995 1.00 78.62 84 GLY A N 1
ATOM 685 C CA . GLY A 1 84 ? 11.864 -39.342 -2.471 1.00 78.62 84 GLY A CA 1
ATOM 686 C C . GLY A 1 84 ? 11.909 -40.870 -2.363 1.00 78.62 84 GLY A C 1
ATOM 687 O O . GLY A 1 84 ? 10.869 -41.526 -2.265 1.00 78.62 84 GLY A O 1
ATOM 688 N N . ASP A 1 85 ? 13.121 -41.425 -2.365 1.00 79.25 85 ASP A N 1
ATOM 689 C CA . ASP A 1 85 ? 13.358 -42.861 -2.197 1.00 79.25 85 ASP A CA 1
ATOM 690 C C . ASP A 1 85 ? 13.219 -43.245 -0.724 1.00 79.25 85 ASP A C 1
ATOM 692 O O . ASP A 1 85 ? 14.140 -43.127 0.086 1.00 79.25 85 ASP A O 1
ATOM 696 N N . VAL A 1 86 ? 12.010 -43.667 -0.359 1.00 81.31 86 VAL A N 1
ATOM 697 C CA . VAL A 1 86 ? 11.644 -44.023 1.011 1.00 81.31 86 VAL A CA 1
ATOM 698 C C . VAL A 1 86 ? 11.059 -45.431 1.029 1.00 81.31 86 VAL A C 1
ATOM 700 O O . VAL A 1 86 ? 10.249 -45.795 0.177 1.00 81.31 86 VAL A O 1
ATOM 703 N N . VAL A 1 87 ? 11.441 -46.222 2.035 1.00 86.62 87 VAL A N 1
ATOM 704 C CA . VAL A 1 87 ? 10.916 -47.579 2.251 1.00 86.62 87 VAL A CA 1
ATOM 705 C C . VAL A 1 87 ? 9.386 -47.551 2.372 1.00 86.62 87 VAL A C 1
ATOM 707 O O . VAL A 1 87 ? 8.821 -46.674 3.029 1.00 86.62 87 VAL A O 1
ATOM 710 N N . GLN A 1 88 ? 8.705 -48.537 1.779 1.00 86.69 88 GLN A N 1
ATOM 711 C CA . GLN A 1 88 ? 7.239 -48.592 1.689 1.00 86.69 88 GLN A CA 1
ATOM 712 C C . GLN A 1 88 ? 6.524 -48.480 3.051 1.00 86.69 88 GLN A C 1
ATOM 714 O O . GLN A 1 88 ? 5.493 -47.815 3.147 1.00 86.69 88 GLN A O 1
ATOM 719 N N . SER A 1 89 ? 7.079 -49.068 4.115 1.00 86.12 89 SER A N 1
ATOM 720 C CA . SER A 1 89 ? 6.528 -48.972 5.478 1.00 86.12 89 SER A CA 1
ATOM 721 C C . SER A 1 89 ? 6.530 -47.535 6.009 1.00 86.12 89 SER A C 1
ATOM 723 O O . SER A 1 89 ? 5.539 -47.064 6.567 1.00 86.12 89 SER A O 1
ATOM 725 N N . VAL A 1 90 ? 7.620 -46.802 5.774 1.00 85.44 90 VAL A N 1
ATOM 726 C CA . VAL A 1 90 ? 7.751 -45.391 6.152 1.00 85.44 90 VAL A CA 1
ATOM 727 C C . VAL A 1 90 ? 6.838 -44.525 5.287 1.00 85.44 90 VAL A C 1
ATOM 729 O O . VAL A 1 90 ? 6.187 -43.622 5.807 1.00 85.44 90 VAL A O 1
ATOM 732 N N . LYS A 1 91 ? 6.713 -44.828 3.988 1.00 86.94 91 LYS A N 1
ATOM 733 C CA . LYS A 1 91 ? 5.762 -44.153 3.093 1.00 86.94 91 LYS A CA 1
ATOM 734 C C . LYS A 1 91 ? 4.326 -44.268 3.610 1.00 86.94 91 LYS A C 1
ATOM 736 O O . LYS A 1 91 ? 3.632 -43.260 3.693 1.00 86.94 91 LYS A O 1
ATOM 741 N N . GLN A 1 92 ? 3.897 -45.467 4.004 1.00 89.75 92 GLN A N 1
ATOM 742 C CA . GLN A 1 92 ? 2.552 -45.692 4.537 1.00 89.75 92 GLN A CA 1
ATOM 743 C C . GLN A 1 92 ? 2.332 -44.967 5.872 1.00 89.75 92 GLN A C 1
ATOM 745 O O . GLN A 1 92 ? 1.304 -44.317 6.043 1.00 89.75 92 GLN A O 1
ATOM 750 N N . TYR A 1 93 ? 3.320 -44.995 6.773 1.00 89.56 93 TYR A N 1
ATOM 751 C CA . TYR A 1 93 ? 3.285 -44.229 8.024 1.00 89.56 93 TYR A CA 1
ATOM 752 C C . TYR A 1 93 ? 3.134 -42.718 7.782 1.00 89.56 93 TYR A C 1
ATOM 754 O O . TYR A 1 93 ? 2.315 -42.060 8.424 1.00 89.56 93 TYR A O 1
ATOM 762 N N . LEU A 1 94 ? 3.900 -42.159 6.840 1.00 89.31 94 LEU A N 1
ATOM 763 C CA . LEU A 1 94 ? 3.857 -40.733 6.513 1.00 89.31 94 LEU A CA 1
ATOM 764 C C . LEU A 1 94 ? 2.521 -40.320 5.898 1.00 89.31 94 LEU A C 1
ATOM 766 O O . LEU A 1 94 ? 1.972 -39.292 6.289 1.00 89.31 94 LEU A O 1
ATOM 770 N N . LEU A 1 95 ? 1.992 -41.126 4.976 1.00 91.06 95 LEU A N 1
ATOM 771 C CA . LEU A 1 95 ? 0.684 -40.884 4.372 1.00 91.06 95 LEU A CA 1
ATOM 772 C C . LEU A 1 95 ? -0.435 -40.948 5.410 1.00 91.06 95 LEU A C 1
ATOM 774 O O . LEU A 1 95 ? -1.320 -40.102 5.383 1.00 91.06 95 LEU A O 1
ATOM 778 N N . GLU A 1 96 ? -0.384 -41.898 6.346 1.00 92.56 96 GLU A N 1
ATOM 779 C CA . GLU A 1 96 ? -1.384 -41.997 7.412 1.00 92.56 96 GLU A CA 1
ATOM 780 C C . GLU A 1 96 ? -1.329 -40.784 8.343 1.00 92.56 96 GLU A C 1
ATOM 782 O O . GLU A 1 96 ? -2.346 -40.152 8.626 1.00 92.56 96 GLU A O 1
ATOM 787 N N . LYS A 1 97 ? -0.119 -40.382 8.740 1.00 90.94 97 LYS A N 1
ATOM 788 C CA . LYS A 1 97 ? 0.079 -39.197 9.574 1.00 90.94 97 LYS A CA 1
ATOM 789 C C . LYS A 1 97 ? -0.393 -37.917 8.878 1.00 90.94 97 LYS A C 1
ATOM 791 O O . LYS A 1 97 ? -0.980 -37.061 9.535 1.00 90.94 97 LYS A O 1
ATOM 796 N N . ALA A 1 98 ? -0.191 -37.793 7.564 1.00 91.31 98 ALA A N 1
ATOM 797 C CA . ALA A 1 98 ? -0.589 -36.618 6.787 1.00 91.31 98 ALA A CA 1
ATOM 798 C C . ALA A 1 98 ? -2.100 -36.335 6.833 1.00 91.31 98 ALA A C 1
ATOM 800 O O . ALA A 1 98 ? -2.500 -35.168 6.788 1.00 91.31 98 ALA A O 1
ATOM 801 N N . LYS A 1 99 ? -2.946 -37.369 6.945 1.00 93.44 99 LYS A N 1
ATOM 802 C CA . LYS A 1 99 ? -4.415 -37.228 6.964 1.00 93.44 99 LYS A CA 1
ATOM 803 C C . LYS A 1 99 ? -4.918 -36.407 8.148 1.00 93.44 99 LYS A C 1
ATOM 805 O O . LYS A 1 99 ? -5.900 -35.682 8.022 1.00 93.44 99 LYS A O 1
ATOM 810 N N . HIS A 1 100 ? -4.229 -36.511 9.281 1.00 91.88 100 HIS A N 1
ATOM 811 C CA . HIS A 1 100 ? -4.634 -35.906 10.550 1.00 91.88 100 HIS A CA 1
ATOM 812 C C . HIS A 1 100 ? -3.955 -34.563 10.836 1.00 91.88 100 HIS A C 1
ATOM 814 O O . HIS A 1 100 ? -4.209 -33.960 11.878 1.00 91.88 100 HIS A O 1
ATOM 820 N N . LEU A 1 101 ? -3.091 -34.087 9.935 1.00 90.38 101 LEU A N 1
ATOM 821 C CA . LEU A 1 101 ? -2.413 -32.810 10.121 1.00 90.3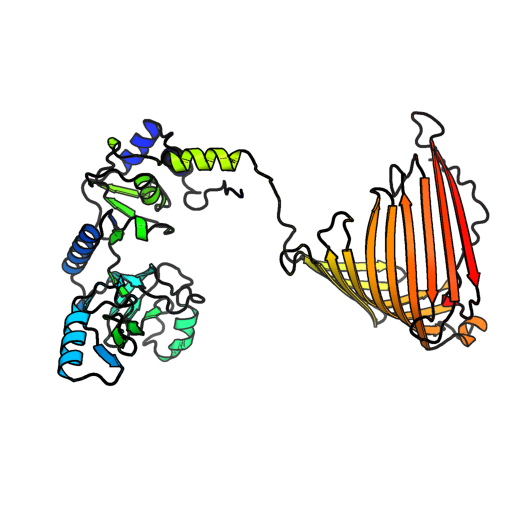8 101 LEU A CA 1
ATOM 822 C C . LEU A 1 101 ? -3.372 -31.628 9.923 1.00 90.38 101 LEU A C 1
ATOM 824 O O . LEU A 1 101 ? -4.194 -31.642 8.998 1.00 90.38 101 LEU A O 1
ATOM 828 N N . PRO A 1 102 ? -3.242 -30.572 10.744 1.00 89.62 102 PRO A N 1
ATOM 829 C CA . PRO A 1 102 ? -4.015 -29.355 10.565 1.00 89.62 102 PRO A CA 1
ATOM 830 C C . PRO A 1 102 ? -3.612 -28.638 9.272 1.00 89.62 102 PRO A C 1
ATOM 832 O O . PRO A 1 102 ? -2.471 -28.711 8.819 1.00 89.62 102 PRO A O 1
ATOM 835 N N . ILE A 1 103 ? -4.543 -27.853 8.721 1.00 89.56 103 ILE A N 1
ATOM 836 C CA . ILE A 1 103 ? -4.364 -27.099 7.465 1.00 89.56 103 ILE A CA 1
ATOM 837 C C . ILE A 1 103 ? -3.110 -26.194 7.488 1.00 89.56 103 ILE A C 1
ATOM 839 O O . ILE A 1 103 ? -2.493 -25.939 6.452 1.00 89.56 103 ILE A O 1
ATOM 843 N N . SER A 1 104 ? -2.716 -25.709 8.671 1.00 88.62 104 SER A N 1
ATOM 844 C CA . SER A 1 104 ? -1.513 -24.892 8.875 1.00 88.62 104 SER A CA 1
ATOM 845 C C . SER A 1 104 ? -0.209 -25.634 8.582 1.00 88.62 104 SER A C 1
ATOM 847 O O . SER A 1 104 ? 0.758 -25.008 8.160 1.00 88.62 104 SER A O 1
ATOM 849 N N . GLU A 1 105 ? -0.177 -26.950 8.782 1.00 90.44 105 GLU A N 1
ATOM 850 C CA . GLU A 1 105 ? 1.004 -27.791 8.549 1.00 90.44 105 GLU A CA 1
ATOM 851 C C . GLU A 1 105 ? 1.027 -28.389 7.136 1.00 90.44 105 GLU A C 1
ATOM 853 O O . GLU A 1 105 ? 2.058 -28.868 6.672 1.00 90.44 105 GLU A O 1
ATOM 858 N N . THR A 1 106 ? -0.089 -28.304 6.410 1.00 92.00 106 THR A N 1
ATOM 859 C CA . THR A 1 106 ? -0.269 -28.890 5.073 1.00 92.00 106 THR A CA 1
ATOM 860 C C . THR A 1 106 ? -0.289 -27.826 3.975 1.00 92.00 106 THR A C 1
ATOM 862 O O . THR A 1 106 ? -0.906 -28.003 2.922 1.00 92.00 106 THR A O 1
ATOM 865 N N . GLN A 1 107 ? 0.376 -26.690 4.229 1.00 92.44 107 GLN A N 1
ATOM 866 C CA . GLN A 1 107 ? 0.498 -25.557 3.300 1.00 92.44 107 GLN A CA 1
ATOM 867 C C . GLN A 1 107 ? -0.860 -25.051 2.783 1.00 92.44 107 GLN A C 1
ATOM 869 O O . GLN A 1 107 ? -1.005 -24.674 1.619 1.00 92.44 107 GLN A O 1
ATOM 874 N N . GLY A 1 108 ? -1.875 -25.055 3.651 1.00 91.31 108 GLY A N 1
ATOM 875 C CA . GLY A 1 108 ? -3.200 -24.530 3.338 1.00 91.31 108 GLY A CA 1
ATOM 876 C C . GLY A 1 108 ? -4.160 -25.538 2.704 1.00 91.31 108 GLY A C 1
ATOM 877 O O . GLY A 1 108 ? -5.315 -25.182 2.488 1.00 91.31 108 GLY A O 1
ATOM 878 N N . LEU A 1 109 ? -3.758 -26.783 2.426 1.00 95.56 109 LEU A N 1
ATOM 879 C CA . LEU A 1 109 ? -4.653 -27.764 1.799 1.00 95.56 109 LEU A CA 1
ATOM 880 C C . LEU A 1 109 ? -5.274 -28.735 2.817 1.00 95.56 109 LEU A C 1
ATOM 882 O O . LEU A 1 109 ? -4.538 -29.528 3.422 1.00 95.56 109 LEU A O 1
ATOM 886 N N . PRO A 1 110 ? -6.611 -28.736 2.994 1.00 94.94 110 PRO A N 1
ATOM 887 C CA . PRO A 1 110 ? -7.277 -29.699 3.869 1.00 94.94 110 PRO A CA 1
ATOM 888 C C . PRO A 1 110 ? -7.149 -31.126 3.328 1.00 94.94 110 PRO A C 1
ATOM 890 O O . PRO A 1 110 ? -7.036 -31.333 2.123 1.00 94.94 110 PRO A O 1
ATOM 893 N N . PHE A 1 111 ? -7.172 -32.128 4.207 1.00 95.06 111 PHE A N 1
ATOM 894 C CA . PHE A 1 111 ? -7.289 -33.518 3.757 1.00 95.06 111 PHE A CA 1
ATOM 895 C C . PHE A 1 111 ? -8.736 -33.818 3.344 1.00 95.06 111 PHE A C 1
ATOM 897 O O . PHE A 1 111 ? -8.997 -34.180 2.196 1.00 95.06 111 PHE A O 1
ATOM 904 N N . ASP A 1 112 ? -9.680 -33.554 4.248 1.00 94.75 112 ASP A N 1
ATOM 905 C CA . ASP A 1 112 ? -11.115 -33.674 4.008 1.00 94.75 112 ASP A CA 1
ATOM 906 C C . ASP A 1 112 ? -11.760 -32.302 3.828 1.00 94.75 112 ASP A C 1
ATOM 908 O O . ASP A 1 112 ? -11.743 -31.465 4.730 1.00 94.75 112 ASP A O 1
ATOM 912 N N . LEU A 1 113 ? -12.368 -32.086 2.663 1.00 95.50 113 LEU A N 1
ATOM 913 C CA . LEU A 1 113 ? -13.110 -30.872 2.347 1.00 95.50 113 LEU A CA 1
ATOM 914 C C . LEU A 1 113 ? -14.569 -31.222 2.052 1.00 95.50 113 LEU A C 1
ATOM 916 O O . LEU A 1 113 ? -14.868 -31.923 1.087 1.00 95.50 113 LEU A O 1
ATOM 920 N N . ARG A 1 114 ? -15.483 -30.730 2.888 1.00 95.50 114 ARG A N 1
ATOM 921 C CA . ARG A 1 114 ? -16.933 -30.900 2.729 1.00 95.50 114 ARG A CA 1
ATOM 922 C C . ARG A 1 114 ? -17.538 -29.550 2.392 1.00 95.50 114 ARG A C 1
ATOM 924 O O . ARG A 1 114 ? -17.286 -28.594 3.116 1.00 95.50 114 ARG A O 1
ATOM 931 N N . LEU A 1 115 ? -18.284 -29.485 1.295 1.00 96.19 115 LEU A N 1
ATOM 932 C CA . LEU A 1 115 ? -18.884 -28.251 0.791 1.00 96.19 115 LEU A CA 1
ATOM 933 C C . LEU A 1 115 ? -20.326 -28.494 0.360 1.00 96.19 115 LEU A C 1
ATOM 935 O O . LEU A 1 115 ? -20.645 -29.565 -0.157 1.00 96.19 115 LEU A O 1
ATOM 939 N N . ALA A 1 116 ? -21.174 -27.491 0.545 1.00 95.81 116 ALA A N 1
ATOM 940 C CA . ALA A 1 116 ? -22.547 -27.451 0.063 1.00 95.81 116 ALA A CA 1
ATOM 941 C C . ALA A 1 116 ? -22.767 -26.260 -0.885 1.00 95.81 116 ALA A C 1
ATOM 943 O O . ALA A 1 116 ? -22.110 -25.222 -0.770 1.00 95.81 116 ALA A O 1
ATOM 944 N N . ILE A 1 117 ? -23.718 -26.367 -1.815 1.00 95.00 117 ILE A N 1
ATOM 945 C CA . ILE A 1 117 ? -24.142 -25.203 -2.613 1.00 95.00 117 ILE A CA 1
ATOM 946 C C . ILE A 1 117 ? -24.758 -24.147 -1.674 1.00 95.00 117 ILE A C 1
ATOM 948 O O . ILE A 1 117 ? -25.479 -24.487 -0.741 1.00 95.00 117 ILE A O 1
ATOM 952 N N . LYS A 1 118 ? -24.490 -22.860 -1.925 1.00 93.50 118 LYS A N 1
ATOM 953 C CA . LYS A 1 118 ? -24.796 -21.696 -1.063 1.00 93.50 118 LYS A CA 1
ATOM 954 C C . LYS A 1 118 ? -23.971 -21.581 0.221 1.00 93.50 118 LYS A C 1
ATOM 956 O O . LYS A 1 118 ? -24.185 -20.644 0.986 1.00 93.50 118 LYS A O 1
ATOM 961 N N . GLU A 1 119 ? -23.001 -22.459 0.449 1.00 94.31 119 GLU A N 1
ATOM 962 C CA . GLU A 1 119 ? -22.094 -22.331 1.588 1.00 94.31 119 GLU A CA 1
ATOM 963 C C . GLU A 1 119 ? -21.032 -21.246 1.346 1.00 94.31 119 GLU A C 1
ATOM 965 O O . GLU A 1 119 ? -20.517 -21.095 0.230 1.00 94.31 119 GLU A O 1
ATOM 970 N N . ARG A 1 120 ? -20.691 -20.478 2.390 1.00 94.88 120 ARG A N 1
ATOM 971 C CA . ARG A 1 120 ? -19.597 -19.501 2.333 1.00 94.88 120 ARG A CA 1
ATOM 972 C C . ARG A 1 120 ? -18.264 -20.219 2.466 1.00 94.88 120 ARG A C 1
ATOM 974 O O . ARG A 1 120 ? -18.074 -21.041 3.361 1.00 94.88 120 ARG A O 1
ATOM 981 N N . VAL A 1 121 ? -17.332 -19.873 1.591 1.00 95.56 121 VAL A N 1
ATOM 982 C CA . VAL A 1 121 ? -15.982 -20.438 1.549 1.00 95.56 121 VAL A CA 1
ATOM 983 C C . VAL A 1 121 ? -14.947 -19.339 1.397 1.00 95.56 121 VAL A C 1
ATOM 985 O O . VAL A 1 121 ? -15.263 -18.211 1.020 1.00 95.56 121 VAL A O 1
ATOM 988 N N . GLU A 1 122 ? -13.700 -19.638 1.725 1.00 95.00 122 GLU A N 1
ATOM 989 C CA . GLU A 1 122 ? -12.576 -18.764 1.409 1.00 95.00 122 GLU A CA 1
ATOM 990 C C . GLU A 1 122 ? -11.386 -19.556 0.885 1.00 95.00 122 GLU A C 1
ATOM 992 O O . GLU A 1 122 ? -11.225 -20.740 1.199 1.00 95.00 122 GLU A O 1
ATOM 997 N N . LEU A 1 123 ? -10.551 -18.879 0.100 1.00 95.62 123 LEU A N 1
ATOM 998 C CA . LEU A 1 123 ? -9.286 -19.427 -0.359 1.00 95.62 123 LEU A CA 1
ATOM 999 C C . LEU A 1 123 ? -8.307 -19.569 0.804 1.00 95.62 123 LEU A C 1
ATOM 1001 O O . LEU A 1 123 ? -8.151 -18.660 1.613 1.00 95.62 123 LEU A O 1
ATOM 1005 N N . THR A 1 124 ? -7.606 -20.695 0.858 1.00 94.19 124 THR A N 1
ATOM 1006 C CA . THR A 1 124 ? -6.584 -20.968 1.879 1.00 94.19 124 THR A CA 1
ATOM 1007 C C . THR A 1 124 ? -5.163 -20.683 1.404 1.00 94.19 124 THR A C 1
ATOM 1009 O O . THR A 1 124 ? -4.232 -20.660 2.210 1.00 94.19 124 THR A O 1
ATOM 1012 N N . VAL A 1 125 ? -4.981 -20.467 0.098 1.00 93.88 125 VAL A N 1
ATOM 1013 C CA . VAL A 1 125 ? -3.684 -20.200 -0.531 1.00 93.88 125 VAL A CA 1
ATOM 1014 C C . VAL A 1 125 ? -3.807 -19.062 -1.534 1.00 93.88 125 VAL A C 1
ATOM 1016 O O . VAL A 1 125 ? -4.880 -18.809 -2.078 1.00 93.88 125 VAL A O 1
ATOM 1019 N N . ASN A 1 126 ? -2.678 -18.422 -1.827 1.00 94.19 126 ASN A N 1
ATOM 1020 C CA . ASN A 1 126 ? -2.587 -17.501 -2.951 1.00 94.19 126 ASN A CA 1
ATOM 1021 C C . ASN A 1 126 ? -2.606 -18.312 -4.252 1.00 94.19 126 ASN A C 1
ATOM 1023 O O . ASN A 1 126 ? -1.734 -19.163 -4.456 1.00 94.19 126 ASN A O 1
ATOM 1027 N N . ILE A 1 127 ? -3.621 -18.077 -5.086 1.00 91.56 127 ILE A N 1
ATOM 1028 C CA . ILE A 1 127 ? -3.719 -18.639 -6.436 1.00 91.56 127 ILE A CA 1
ATOM 1029 C C . ILE A 1 127 ? -3.092 -17.648 -7.413 1.00 91.56 127 ILE A C 1
ATOM 1031 O O . ILE A 1 127 ? -2.095 -17.974 -8.041 1.00 91.56 127 ILE A O 1
ATOM 1035 N N . GLU A 1 128 ? -3.648 -16.438 -7.486 1.00 91.69 128 GLU A N 1
ATOM 1036 C CA . GLU A 1 128 ? -3.196 -15.372 -8.379 1.00 91.69 128 GLU A CA 1
ATOM 1037 C C . GLU A 1 128 ? -3.487 -14.023 -7.714 1.00 91.69 128 GLU A C 1
ATOM 1039 O O . GLU A 1 128 ? -4.622 -13.541 -7.703 1.00 91.69 128 GLU A O 1
ATOM 1044 N N . VAL A 1 129 ? -2.462 -13.426 -7.101 1.00 91.31 129 VAL A N 1
ATOM 1045 C CA . VAL A 1 129 ? -2.621 -12.198 -6.302 1.00 91.31 129 VAL A CA 1
ATOM 1046 C C . VAL A 1 129 ? -3.020 -11.017 -7.189 1.00 91.31 129 VAL A C 1
ATOM 1048 O O . VAL A 1 129 ? -3.844 -10.204 -6.778 1.00 91.31 129 VAL A O 1
ATOM 1051 N N . ILE A 1 130 ? -2.501 -10.963 -8.421 1.00 92.38 130 ILE A N 1
ATOM 1052 C CA . ILE A 1 130 ? -2.828 -9.920 -9.407 1.00 92.38 130 ILE A CA 1
ATOM 1053 C C . ILE A 1 130 ? -4.314 -9.979 -9.800 1.00 92.38 130 ILE A C 1
ATOM 1055 O O . ILE A 1 130 ? -4.922 -8.949 -10.074 1.00 92.38 130 ILE A O 1
ATOM 1059 N N . ASP A 1 131 ? -4.923 -11.167 -9.769 1.00 92.44 131 ASP A N 1
ATOM 1060 C CA . ASP A 1 131 ? -6.347 -11.383 -10.054 1.00 92.44 131 ASP A CA 1
ATOM 1061 C C . ASP A 1 131 ? -7.215 -11.362 -8.779 1.00 92.44 131 ASP A C 1
ATOM 1063 O O . ASP A 1 131 ? -8.338 -11.864 -8.774 1.00 92.44 131 ASP A O 1
ATOM 1067 N N . HIS A 1 132 ? -6.687 -10.821 -7.672 1.00 91.56 132 HIS A N 1
ATOM 1068 C CA . HIS A 1 132 ? -7.343 -10.743 -6.360 1.00 91.56 132 HIS A CA 1
ATOM 1069 C C . HIS A 1 132 ? -7.783 -12.118 -5.789 1.00 91.56 132 HIS A C 1
ATOM 1071 O O . HIS A 1 132 ? -8.640 -12.208 -4.902 1.00 91.56 132 HIS A O 1
ATOM 1077 N N . LEU A 1 133 ? -7.174 -13.214 -6.259 1.00 93.25 133 LEU A N 1
ATOM 1078 C CA . LEU A 1 133 ? -7.383 -14.579 -5.767 1.00 93.25 133 LEU A CA 1
ATOM 1079 C C . LEU A 1 133 ? -6.278 -14.952 -4.772 1.00 93.25 133 LEU A C 1
ATOM 1081 O O . LEU A 1 133 ? -5.375 -15.744 -5.062 1.00 93.25 133 LEU A O 1
ATOM 1085 N N . ALA A 1 134 ? -6.349 -14.348 -3.588 1.00 92.75 134 ALA A N 1
ATOM 1086 C CA . ALA A 1 134 ? -5.392 -14.526 -2.505 1.00 92.75 134 ALA A CA 1
ATOM 1087 C C . ALA A 1 134 ? -5.985 -15.340 -1.342 1.00 92.75 134 ALA A C 1
ATOM 1089 O O . ALA A 1 134 ? -7.192 -15.563 -1.253 1.00 92.75 134 ALA A O 1
ATOM 1090 N N . ASN A 1 135 ? -5.123 -15.774 -0.424 1.00 92.75 135 ASN A N 1
ATOM 1091 C CA . ASN A 1 135 ? -5.539 -16.390 0.831 1.00 92.75 135 ASN A CA 1
ATOM 1092 C C . ASN A 1 135 ? -6.455 -15.434 1.615 1.00 92.75 135 ASN A C 1
ATOM 1094 O O . ASN A 1 135 ? -6.088 -14.286 1.860 1.00 92.75 135 ASN A O 1
ATOM 1098 N N . GLY A 1 136 ? -7.631 -15.916 2.011 1.00 89.50 136 GLY A N 1
ATOM 1099 C CA . GLY A 1 136 ? -8.675 -15.138 2.676 1.00 89.50 136 GLY A CA 1
ATOM 1100 C C . GLY A 1 136 ? -9.740 -14.564 1.738 1.00 89.50 136 GLY A C 1
ATOM 1101 O O . GLY A 1 136 ? -10.787 -14.132 2.228 1.00 89.50 136 GLY A O 1
ATOM 1102 N N . SER A 1 137 ? -9.544 -14.603 0.410 1.00 91.94 137 SER A N 1
ATOM 1103 C CA . SER A 1 137 ? -10.575 -14.182 -0.548 1.00 91.94 137 SER A CA 1
ATOM 1104 C C . SER A 1 137 ? -11.818 -15.060 -0.381 1.00 91.94 137 SER A C 1
ATOM 1106 O O . SER A 1 137 ? -11.794 -16.264 -0.647 1.00 91.94 137 SER A O 1
ATOM 1108 N N . GLY A 1 138 ? -12.898 -14.447 0.105 1.00 92.50 138 GLY A N 1
ATOM 1109 C CA . GLY A 1 138 ? -14.158 -15.114 0.421 1.00 92.50 138 GLY A CA 1
ATOM 1110 C C . GLY A 1 138 ? -15.162 -15.081 -0.729 1.00 92.50 138 GLY A C 1
ATOM 1111 O O . GLY A 1 138 ? -15.204 -14.126 -1.506 1.00 92.50 138 GLY A O 1
ATOM 1112 N N . GLY A 1 139 ? -16.006 -16.104 -0.806 1.00 93.50 139 GLY A N 1
ATOM 1113 C CA . GLY A 1 139 ? -17.094 -16.199 -1.774 1.00 93.50 139 GLY A CA 1
ATOM 1114 C C . GLY A 1 139 ? -18.155 -17.208 -1.348 1.00 93.50 139 GLY A C 1
ATOM 1115 O O . GLY A 1 139 ? -18.080 -17.794 -0.267 1.00 93.50 139 GLY A O 1
ATOM 1116 N N . THR A 1 140 ? -19.162 -17.403 -2.195 1.00 94.69 140 THR A N 1
ATOM 1117 C CA . THR A 1 140 ? -20.260 -18.351 -1.936 1.00 94.69 140 THR A CA 1
ATOM 1118 C C . THR A 1 140 ? -20.296 -19.416 -3.020 1.00 94.69 140 THR A C 1
ATOM 1120 O O . THR A 1 140 ? -20.302 -19.079 -4.198 1.00 94.69 140 THR A O 1
ATOM 1123 N N . VAL A 1 141 ? -20.343 -20.694 -2.648 1.00 95.44 141 VAL A N 1
ATOM 1124 C CA . VAL A 1 141 ? -20.386 -21.807 -3.608 1.00 95.44 141 VAL A CA 1
ATOM 1125 C C . VAL A 1 141 ? -21.692 -21.773 -4.402 1.00 95.44 141 VAL A C 1
ATOM 1127 O O . VAL A 1 141 ? -22.773 -21.717 -3.817 1.00 95.44 141 VAL A O 1
ATOM 1130 N N . GLN A 1 142 ? -21.611 -21.845 -5.731 1.00 93.00 142 GLN A N 1
ATOM 1131 C CA . GLN A 1 142 ? -22.797 -21.891 -6.596 1.00 93.00 142 GLN A CA 1
ATOM 1132 C C . GLN A 1 142 ? -22.960 -23.217 -7.334 1.00 93.00 142 GLN A C 1
ATOM 1134 O O . GLN A 1 142 ? -24.088 -23.648 -7.550 1.00 93.00 142 GLN A O 1
ATOM 1139 N N . ALA A 1 143 ? -21.858 -23.876 -7.690 1.00 92.06 143 ALA A N 1
ATOM 1140 C CA . ALA A 1 143 ? -21.899 -25.192 -8.312 1.00 92.06 143 ALA A CA 1
ATOM 1141 C C . ALA A 1 143 ? -20.683 -26.030 -7.912 1.00 92.06 143 ALA A C 1
ATOM 1143 O O . ALA A 1 143 ? -19.563 -25.519 -7.787 1.00 92.06 143 ALA A O 1
ATOM 1144 N N . LEU A 1 144 ? -20.928 -27.326 -7.730 1.00 93.88 144 LEU A N 1
ATOM 1145 C CA . LEU A 1 144 ? -19.945 -28.324 -7.331 1.00 93.88 144 LEU A CA 1
A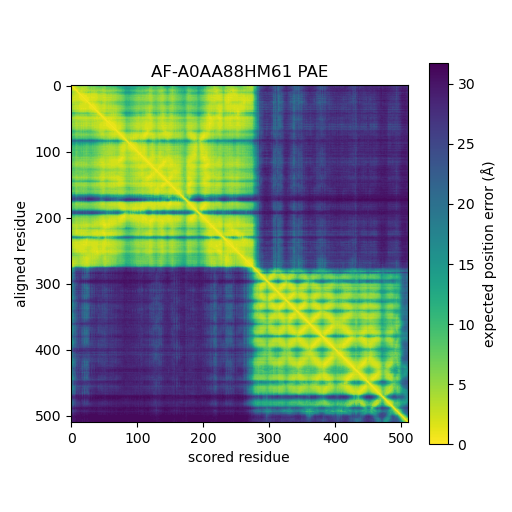TOM 1146 C C . LEU A 1 144 ? -19.729 -29.306 -8.487 1.00 93.88 144 LEU A C 1
ATOM 1148 O O . LEU A 1 144 ? -20.667 -29.860 -9.048 1.00 93.88 144 LEU A O 1
ATOM 1152 N N . SER A 1 145 ? -18.478 -29.536 -8.868 1.00 91.44 145 SER A N 1
ATOM 1153 C CA . SER A 1 145 ? -18.095 -30.569 -9.839 1.00 91.44 145 SER A CA 1
ATOM 1154 C C . SER A 1 145 ? -16.854 -31.310 -9.335 1.00 91.44 145 SER A C 1
ATOM 1156 O O . SER A 1 145 ? -16.275 -30.934 -8.316 1.00 91.44 145 SER A O 1
ATOM 1158 N N . ASP A 1 146 ? -16.443 -32.401 -9.986 1.00 89.31 146 ASP A N 1
ATOM 1159 C CA . ASP A 1 146 ? -15.288 -33.195 -9.515 1.00 89.31 146 ASP A CA 1
ATOM 1160 C C . ASP A 1 146 ? -13.957 -32.435 -9.585 1.00 89.31 146 ASP A C 1
ATOM 1162 O O . ASP A 1 146 ? -13.100 -32.572 -8.701 1.00 89.31 146 ASP A O 1
ATOM 1166 N N . ASN A 1 147 ? -13.819 -31.612 -10.629 1.00 89.50 147 ASN A N 1
ATOM 1167 C CA . ASN A 1 147 ? -12.581 -30.919 -10.985 1.00 89.50 147 ASN A CA 1
ATOM 1168 C C . ASN A 1 147 ? -12.651 -29.396 -10.812 1.00 89.50 147 ASN A C 1
ATOM 1170 O O . ASN A 1 147 ? -11.606 -28.748 -10.787 1.00 89.50 147 ASN A O 1
ATOM 1174 N N . ILE A 1 148 ? -13.855 -28.826 -10.710 1.00 91.69 148 ILE A N 1
ATOM 1175 C CA . ILE A 1 148 ? -14.082 -27.377 -10.670 1.00 91.69 148 ILE A CA 1
ATOM 1176 C C . ILE A 1 148 ? -15.135 -27.067 -9.610 1.00 91.69 148 ILE A C 1
ATOM 1178 O O . ILE A 1 148 ? -16.148 -27.759 -9.518 1.00 91.69 148 ILE A O 1
ATOM 1182 N N . ILE A 1 149 ? -14.899 -26.013 -8.836 1.00 93.62 149 ILE A N 1
ATOM 1183 C CA . ILE A 1 149 ? -15.894 -25.411 -7.947 1.00 93.62 149 ILE A CA 1
ATOM 1184 C C . ILE A 1 149 ? -16.124 -23.979 -8.419 1.00 93.62 149 ILE A C 1
ATOM 1186 O O . ILE A 1 149 ? -15.168 -23.229 -8.613 1.00 93.62 149 ILE A O 1
ATOM 1190 N N . TRP A 1 150 ? -17.384 -23.601 -8.621 1.00 92.62 150 TRP A N 1
ATOM 1191 C CA . TRP A 1 150 ? -17.742 -22.282 -9.138 1.00 92.62 150 TRP A CA 1
ATOM 1192 C C . TRP A 1 150 ? -18.133 -21.340 -8.005 1.00 92.62 150 TRP A C 1
ATOM 1194 O O . TRP A 1 150 ? -19.083 -21.614 -7.262 1.00 92.62 150 TRP A O 1
ATOM 1204 N N . ILE A 1 151 ? -17.388 -20.238 -7.874 1.00 93.81 151 ILE A N 1
ATOM 1205 C CA . ILE A 1 151 ? -17.514 -19.297 -6.758 1.00 93.81 151 ILE A CA 1
ATOM 1206 C C . ILE A 1 151 ? -17.533 -17.856 -7.290 1.00 93.81 151 ILE A C 1
ATOM 1208 O O . ILE A 1 151 ? -16.525 -17.388 -7.822 1.00 93.81 151 ILE A O 1
ATOM 1212 N N . PRO A 1 152 ? -18.640 -17.113 -7.135 1.00 92.75 152 PRO A N 1
ATOM 1213 C CA . PRO A 1 152 ? -18.605 -15.659 -7.078 1.00 92.75 152 PRO A CA 1
ATOM 1214 C C . PRO A 1 152 ? -17.901 -15.208 -5.795 1.00 92.75 152 PRO A C 1
ATOM 1216 O O . PRO A 1 152 ? -18.334 -15.524 -4.680 1.00 92.75 152 PRO A O 1
ATOM 1219 N N . PHE A 1 153 ? -16.801 -14.481 -5.964 1.00 93.12 153 PHE A N 1
ATOM 1220 C CA . PHE A 1 153 ? -16.072 -13.857 -4.865 1.00 93.12 153 PHE A CA 1
ATOM 1221 C C . PHE A 1 153 ? -16.743 -12.548 -4.442 1.00 93.12 153 PHE A C 1
ATOM 1223 O O . PHE A 1 153 ? -17.395 -11.881 -5.243 1.00 93.12 153 PHE A O 1
ATOM 1230 N N . ASN A 1 154 ? -16.570 -12.178 -3.173 1.00 89.75 154 ASN A N 1
ATOM 1231 C CA . ASN A 1 154 ? -17.142 -10.947 -2.624 1.00 89.75 154 ASN A CA 1
ATOM 1232 C C . ASN A 1 154 ? -16.537 -9.691 -3.286 1.00 89.75 154 ASN A C 1
ATOM 1234 O O . ASN A 1 154 ? -17.231 -8.691 -3.459 1.00 89.75 154 ASN A O 1
ATOM 1238 N N . ASP A 1 155 ? -15.255 -9.742 -3.670 1.00 88.94 155 ASP A N 1
ATOM 1239 C CA . ASP A 1 155 ? -14.619 -8.709 -4.492 1.00 88.94 155 ASP A CA 1
ATOM 1240 C C . ASP A 1 155 ? -15.010 -8.900 -5.966 1.00 88.94 155 ASP A C 1
ATOM 1242 O O . ASP A 1 155 ? -14.675 -9.907 -6.590 1.00 88.94 155 ASP A O 1
ATOM 1246 N N . LYS A 1 156 ? -15.683 -7.898 -6.543 1.00 86.75 156 LYS A N 1
ATOM 1247 C CA . LYS A 1 156 ? -16.127 -7.895 -7.948 1.00 86.75 156 LYS A CA 1
ATOM 1248 C C . LYS A 1 156 ? -14.963 -7.961 -8.946 1.00 86.75 156 LYS A C 1
ATOM 1250 O O . LYS A 1 156 ? -15.155 -8.359 -10.097 1.00 86.75 156 LYS A O 1
ATOM 1255 N N . ASN A 1 157 ? -13.766 -7.538 -8.540 1.00 89.12 157 ASN A N 1
ATOM 1256 C CA . ASN A 1 157 ? -12.572 -7.611 -9.376 1.00 89.12 157 ASN A CA 1
ATOM 1257 C C . ASN A 1 157 ? -11.908 -8.988 -9.341 1.00 89.12 157 ASN A C 1
ATOM 1259 O O . ASN A 1 157 ? -11.172 -9.310 -10.272 1.00 89.12 157 ASN A O 1
ATOM 1263 N N . ALA A 1 158 ? -12.209 -9.814 -8.337 1.00 90.31 158 ALA A N 1
ATOM 1264 C CA . ALA A 1 158 ? -11.547 -11.094 -8.163 1.00 90.31 158 ALA A CA 1
ATOM 1265 C C . ALA A 1 158 ? -11.924 -12.109 -9.238 1.00 90.31 158 ALA A C 1
ATOM 1267 O O . ALA A 1 158 ? -13.102 -12.349 -9.514 1.00 90.31 158 ALA A O 1
ATOM 1268 N N . GLY A 1 159 ? -10.906 -12.729 -9.834 1.00 89.06 159 GLY A N 1
ATOM 1269 C CA . GLY A 1 159 ? -11.053 -13.771 -10.843 1.00 89.06 159 GLY A CA 1
ATOM 1270 C C . GLY A 1 159 ? -11.344 -13.273 -12.260 1.00 89.06 159 GLY A C 1
ATOM 1271 O O . GLY A 1 159 ? -11.721 -14.086 -13.102 1.00 89.06 159 GLY A O 1
ATOM 1272 N N . LYS A 1 160 ? -11.236 -11.969 -12.552 1.00 89.06 160 LYS A N 1
ATOM 1273 C CA . LYS A 1 160 ? -11.507 -11.411 -13.891 1.00 89.06 160 LYS A CA 1
ATOM 1274 C C . LYS A 1 160 ? -10.589 -12.011 -14.957 1.00 89.06 160 LYS A C 1
ATOM 1276 O O . LYS A 1 160 ? -11.069 -12.404 -16.022 1.00 89.06 160 LYS A O 1
ATOM 1281 N N . ILE A 1 161 ? -9.292 -12.104 -14.674 1.00 88.94 161 ILE A N 1
ATOM 1282 C CA . ILE A 1 161 ? -8.303 -12.677 -15.598 1.00 88.94 161 ILE A CA 1
ATOM 1283 C C . ILE A 1 161 ? -8.579 -14.172 -15.765 1.00 88.94 161 ILE A C 1
ATOM 1285 O O . ILE A 1 161 ? -8.655 -14.675 -16.887 1.00 88.94 161 ILE A O 1
ATOM 1289 N N . THR A 1 162 ? -8.830 -14.868 -14.657 1.00 88.12 162 THR A N 1
ATOM 1290 C CA . THR A 1 162 ? -9.169 -16.293 -14.643 1.00 88.12 162 THR A CA 1
ATOM 1291 C C . THR A 1 162 ? -10.405 -16.582 -15.500 1.00 88.12 162 THR A C 1
ATOM 1293 O O . THR A 1 162 ? -10.369 -17.460 -16.362 1.00 88.12 162 THR A O 1
ATOM 1296 N N . ARG A 1 163 ? -11.494 -15.818 -15.340 1.00 87.62 163 ARG A N 1
ATOM 1297 C CA . ARG A 1 163 ? -12.716 -15.987 -16.144 1.00 87.62 163 ARG A CA 1
ATOM 1298 C C . ARG A 1 163 ? -12.457 -15.776 -17.638 1.00 87.62 163 ARG A C 1
ATOM 1300 O O . ARG A 1 163 ? -12.959 -16.549 -18.450 1.00 87.62 163 ARG A O 1
ATOM 1307 N N . ASN A 1 164 ? -11.629 -14.800 -18.005 1.00 85.25 164 ASN A N 1
ATOM 1308 C CA . ASN A 1 164 ? -11.255 -14.573 -19.402 1.00 85.25 164 ASN A CA 1
ATOM 1309 C C . ASN A 1 164 ? -10.431 -15.734 -19.983 1.00 85.25 164 ASN A C 1
ATOM 1311 O O . ASN A 1 164 ? -10.717 -16.189 -21.090 1.00 85.25 164 ASN A O 1
ATOM 1315 N N . ASN A 1 165 ? -9.466 -16.260 -19.226 1.00 85.06 165 ASN A N 1
ATOM 1316 C CA . ASN A 1 165 ? -8.602 -17.357 -19.672 1.00 85.06 165 ASN A CA 1
ATOM 1317 C C . ASN A 1 165 ? -9.366 -18.673 -19.880 1.00 85.06 165 ASN A C 1
ATOM 1319 O O . ASN A 1 165 ? -9.019 -19.462 -20.756 1.00 85.06 165 ASN A O 1
ATOM 1323 N N . PHE A 1 166 ? -10.425 -18.909 -19.103 1.00 79.06 166 PHE A N 1
ATOM 1324 C CA . PHE A 1 166 ? -11.227 -20.133 -19.180 1.00 79.06 166 PHE A CA 1
ATOM 1325 C C . PHE A 1 166 ? -12.556 -19.954 -19.923 1.00 79.06 166 PHE A C 1
ATOM 1327 O O . PHE A 1 166 ? -13.427 -20.814 -19.802 1.00 79.06 166 PHE A O 1
ATOM 1334 N N . LYS A 1 167 ? -12.715 -18.885 -20.721 1.00 73.56 167 LYS A N 1
ATOM 1335 C CA . LYS A 1 167 ? -13.970 -18.527 -21.414 1.00 73.56 167 LYS A CA 1
ATOM 1336 C C . LYS A 1 167 ? -14.592 -19.680 -22.221 1.00 73.56 167 LYS A C 1
ATOM 1338 O O . LYS A 1 167 ? -15.810 -19.805 -22.264 1.00 73.56 167 LYS A O 1
ATOM 1343 N N . SER A 1 168 ? -13.774 -20.557 -22.805 1.00 68.81 168 SER A N 1
ATOM 1344 C CA . SER A 1 168 ? -14.219 -21.726 -23.581 1.00 68.81 168 SER A CA 1
ATOM 1345 C C . SER A 1 168 ? -14.798 -22.878 -22.747 1.00 68.81 168 SER A C 1
ATOM 1347 O O . SER A 1 168 ? -15.421 -23.773 -23.305 1.00 68.81 168 SER A O 1
ATOM 1349 N N . ARG A 1 169 ? -14.596 -22.882 -21.423 1.00 67.56 169 ARG A N 1
ATOM 1350 C CA . ARG A 1 169 ? -15.084 -23.925 -20.501 1.00 67.56 169 ARG A CA 1
ATOM 1351 C C . ARG A 1 169 ? -16.381 -23.545 -19.784 1.00 67.56 169 ARG A C 1
ATOM 1353 O O . ARG A 1 169 ? -16.847 -24.313 -18.943 1.00 67.56 169 ARG A O 1
ATOM 1360 N N . PHE A 1 170 ? -16.948 -22.373 -20.072 1.00 65.81 170 PHE A N 1
ATOM 1361 C CA . PHE A 1 170 ? -18.207 -21.943 -19.471 1.00 65.81 170 PHE A CA 1
ATOM 1362 C C . PHE A 1 170 ? -19.384 -22.635 -20.170 1.00 65.81 170 PHE A C 1
ATOM 1364 O O . PHE A 1 170 ? -19.502 -22.518 -21.388 1.00 65.81 170 PHE A O 1
ATOM 1371 N N . PRO A 1 171 ? -20.271 -23.326 -19.430 1.00 57.50 171 PRO A N 1
ATOM 1372 C CA . PRO A 1 171 ? -21.375 -24.064 -20.037 1.00 57.50 171 PRO A CA 1
ATOM 1373 C C . PRO A 1 171 ? -22.425 -23.177 -20.719 1.00 57.50 171 PRO A C 1
ATOM 1375 O O . PRO A 1 171 ? -23.103 -23.665 -21.608 1.00 57.50 171 PRO A O 1
ATOM 1378 N N . ASN A 1 172 ? -22.586 -21.913 -20.297 1.00 58.47 172 ASN A N 1
ATOM 1379 C CA . ASN A 1 172 ? -23.603 -20.971 -20.790 1.00 58.47 172 ASN A CA 1
ATOM 1380 C C . ASN A 1 172 ? -23.188 -19.503 -20.539 1.00 58.47 172 ASN A C 1
ATOM 1382 O O . ASN A 1 172 ? -22.409 -19.222 -19.625 1.00 58.47 172 ASN A O 1
ATOM 1386 N N . GLU A 1 173 ? -23.780 -18.552 -21.279 1.00 54.00 173 GLU A N 1
ATOM 1387 C CA . GLU A 1 173 ? -23.535 -17.093 -21.184 1.00 54.00 173 GLU A CA 1
ATOM 1388 C C . GLU A 1 173 ? -23.878 -16.447 -19.818 1.00 54.00 173 GLU A C 1
ATOM 1390 O O . GLU A 1 173 ? -23.555 -15.281 -19.578 1.00 54.00 173 GLU A O 1
ATOM 1395 N N . VAL A 1 174 ? -24.497 -17.199 -18.900 1.00 53.00 174 VAL A N 1
ATOM 1396 C CA . VAL A 1 174 ? -25.077 -16.719 -17.629 1.00 53.00 174 VAL A CA 1
ATOM 1397 C C . VAL A 1 174 ? -24.039 -16.511 -16.505 1.00 53.00 174 VAL A C 1
ATOM 1399 O O . VAL A 1 174 ? -24.365 -15.953 -15.463 1.00 53.00 174 VAL A O 1
ATOM 1402 N N . LEU A 1 175 ? -22.766 -16.885 -16.681 1.00 58.34 175 LEU A N 1
ATOM 1403 C CA . LEU A 1 175 ? -21.803 -16.963 -15.565 1.00 58.34 175 LEU A CA 1
ATOM 1404 C C . LEU A 1 175 ? -20.642 -15.955 -15.632 1.00 58.34 175 LEU A C 1
ATOM 1406 O O . LEU A 1 175 ? -19.495 -16.306 -15.359 1.00 58.34 175 LEU A O 1
ATOM 1410 N N . ARG A 1 176 ? -20.914 -14.684 -15.959 1.00 65.19 176 ARG A N 1
ATOM 1411 C CA . ARG A 1 176 ? -19.860 -13.643 -16.052 1.00 65.19 176 ARG A CA 1
ATOM 1412 C C . ARG A 1 176 ? -19.159 -13.318 -14.726 1.00 65.19 176 ARG A C 1
ATOM 1414 O O . ARG A 1 176 ? -18.053 -12.780 -14.766 1.00 65.19 176 ARG A O 1
ATOM 1421 N N . ASP A 1 177 ? -19.743 -13.705 -13.591 1.00 80.50 177 ASP A N 1
ATOM 1422 C CA . ASP A 1 177 ? -19.229 -13.375 -12.253 1.00 80.50 177 ASP A CA 1
ATOM 1423 C C . ASP A 1 177 ? -18.753 -14.588 -11.440 1.00 80.50 177 ASP A C 1
ATOM 1425 O O . ASP A 1 177 ? -18.273 -14.427 -10.319 1.00 80.50 177 ASP A O 1
ATOM 1429 N N . TRP A 1 178 ? -18.873 -15.814 -11.964 1.00 89.00 178 TRP A N 1
ATOM 1430 C CA . TRP A 1 178 ? -18.453 -17.015 -11.233 1.00 89.00 178 TRP A CA 1
ATOM 1431 C C . TRP A 1 178 ? -17.052 -17.422 -11.663 1.00 89.00 178 TRP A C 1
ATOM 1433 O O . TRP A 1 178 ? -16.798 -17.720 -12.829 1.00 89.00 178 TRP A O 1
ATOM 1443 N N . THR A 1 179 ? -16.132 -17.453 -10.709 1.00 91.88 179 THR A N 1
ATOM 1444 C CA . THR A 1 179 ? -14.743 -17.822 -10.962 1.00 91.88 179 THR A CA 1
ATOM 1445 C C . THR A 1 179 ? -14.562 -19.325 -10.742 1.00 91.88 179 THR A C 1
ATOM 1447 O O . THR A 1 179 ? -14.979 -19.834 -9.695 1.00 91.88 179 THR A O 1
ATOM 1450 N N . PRO A 1 180 ? -13.951 -20.056 -11.693 1.00 92.19 180 PRO A N 1
ATOM 1451 C CA . PRO A 1 180 ? -13.627 -21.461 -11.496 1.00 92.19 180 PRO A CA 1
ATOM 1452 C C . PRO A 1 180 ? -12.438 -21.602 -10.541 1.00 92.19 180 PRO A C 1
ATOM 1454 O O . PRO A 1 180 ? -11.369 -21.039 -10.776 1.00 92.19 180 PRO A O 1
ATOM 1457 N N . VAL A 1 181 ? -12.606 -22.390 -9.482 1.00 94.50 181 VAL A N 1
ATOM 1458 C CA . VAL A 1 181 ? -11.527 -22.791 -8.574 1.00 94.50 181 VAL A CA 1
ATOM 1459 C C . VAL A 1 181 ? -11.165 -24.244 -8.845 1.00 94.50 181 VAL A C 1
ATOM 1461 O O . VAL A 1 181 ? -12.028 -25.124 -8.841 1.00 94.50 181 VAL A O 1
ATOM 1464 N N . PHE A 1 182 ? -9.877 -24.488 -9.079 1.00 94.38 182 PHE A N 1
ATOM 1465 C CA . PHE A 1 182 ? -9.320 -25.802 -9.390 1.00 94.38 182 PHE A CA 1
ATOM 1466 C C . PHE A 1 182 ? -8.582 -26.392 -8.188 1.00 94.38 182 PHE A C 1
ATOM 1468 O O . PHE A 1 182 ? -8.167 -25.680 -7.269 1.00 94.38 182 PHE A O 1
ATOM 1475 N N . ARG A 1 183 ? -8.381 -27.711 -8.212 1.00 95.50 183 ARG A N 1
ATOM 1476 C CA . ARG A 1 183 ? -7.459 -28.369 -7.284 1.00 95.50 183 ARG A CA 1
ATOM 1477 C C . ARG A 1 183 ? -6.037 -27.891 -7.551 1.00 95.50 183 ARG A C 1
ATOM 1479 O O . ARG A 1 183 ? -5.637 -27.728 -8.701 1.00 95.50 183 ARG A O 1
ATOM 1486 N N . THR A 1 184 ? -5.274 -27.706 -6.485 1.00 94.69 184 THR A N 1
ATOM 1487 C CA . THR A 1 184 ? -3.865 -27.331 -6.547 1.00 94.69 184 THR A CA 1
ATOM 1488 C C . THR A 1 184 ? -3.013 -28.367 -5.833 1.00 94.69 184 THR A C 1
ATOM 1490 O O . THR A 1 184 ? -3.514 -29.190 -5.062 1.00 94.69 184 THR A O 1
ATOM 1493 N N . VAL A 1 185 ? -1.721 -28.333 -6.132 1.00 95.19 185 VAL A N 1
ATOM 1494 C CA . VAL A 1 185 ? -0.718 -29.200 -5.531 1.00 95.19 185 VAL A CA 1
ATOM 1495 C C . VAL A 1 185 ? 0.130 -28.375 -4.568 1.00 95.19 185 VAL A C 1
ATOM 1497 O O . VAL A 1 185 ? 0.610 -27.289 -4.913 1.00 95.19 185 VAL A O 1
ATOM 1500 N N . ARG A 1 186 ? 0.336 -28.889 -3.354 1.00 94.94 186 ARG A N 1
ATOM 1501 C CA . ARG A 1 186 ? 1.281 -28.325 -2.384 1.00 94.94 186 ARG A CA 1
ATOM 1502 C C . ARG A 1 186 ? 2.170 -29.409 -1.804 1.00 94.94 186 ARG A C 1
ATOM 1504 O O . ARG A 1 186 ? 1.738 -30.544 -1.636 1.00 94.94 186 ARG A O 1
ATOM 1511 N N . MET A 1 187 ? 3.406 -29.029 -1.503 1.00 92.75 187 MET A N 1
ATOM 1512 C CA . MET A 1 187 ? 4.407 -29.908 -0.912 1.00 92.75 187 MET A CA 1
ATOM 1513 C C . MET A 1 187 ? 4.674 -29.484 0.527 1.00 92.75 187 MET A C 1
ATOM 1515 O O . MET A 1 187 ? 4.850 -28.296 0.794 1.00 92.75 187 MET A O 1
ATOM 1519 N N . PHE A 1 188 ? 4.692 -30.436 1.454 1.00 92.38 188 PHE A N 1
ATOM 1520 C CA . PHE A 1 188 ? 5.016 -30.188 2.859 1.00 92.38 188 PHE A CA 1
ATOM 1521 C C . PHE A 1 188 ? 5.810 -31.345 3.465 1.00 92.38 188 PHE A C 1
ATOM 1523 O O . PHE A 1 188 ? 5.838 -32.457 2.939 1.00 92.38 188 PHE A O 1
ATOM 1530 N N . ARG A 1 189 ? 6.481 -31.078 4.589 1.00 88.69 189 ARG A N 1
ATOM 1531 C CA . ARG A 1 189 ? 7.335 -32.047 5.286 1.00 88.69 189 ARG A CA 1
ATOM 1532 C C . ARG A 1 189 ? 6.760 -32.356 6.660 1.00 88.69 189 ARG A C 1
ATOM 1534 O O . ARG A 1 189 ? 6.416 -31.444 7.400 1.00 88.69 189 ARG A O 1
ATOM 1541 N N . ILE A 1 190 ? 6.705 -33.640 7.010 1.00 84.56 190 ILE A N 1
ATOM 1542 C CA . ILE A 1 190 ? 6.303 -34.100 8.353 1.00 84.56 190 ILE A CA 1
ATOM 1543 C C . ILE A 1 190 ? 7.514 -34.245 9.285 1.00 84.56 190 ILE A C 1
ATOM 1545 O O . ILE A 1 190 ? 7.398 -34.086 10.498 1.00 84.56 190 ILE A O 1
ATOM 1549 N N . MET A 1 191 ? 8.683 -34.579 8.734 1.00 73.50 191 MET A N 1
ATOM 1550 C CA . MET A 1 191 ? 9.915 -34.803 9.492 1.00 73.50 191 MET A CA 1
ATOM 1551 C C . MET A 1 191 ? 10.979 -33.785 9.087 1.00 73.50 191 MET A C 1
ATOM 1553 O O . MET A 1 191 ? 11.022 -33.345 7.942 1.00 73.50 191 MET A O 1
ATOM 1557 N N . LYS A 1 192 ? 11.880 -33.455 10.021 1.00 66.00 192 LYS A N 1
ATOM 1558 C CA . LYS A 1 192 ? 13.025 -32.560 9.773 1.00 66.00 192 LYS A CA 1
ATOM 1559 C C . LYS A 1 192 ? 14.126 -33.187 8.902 1.00 66.00 192 LYS A C 1
ATOM 1561 O O . LYS A 1 192 ? 15.062 -32.487 8.538 1.00 66.00 192 LYS A O 1
ATOM 1566 N N . LYS A 1 193 ? 14.051 -34.491 8.604 1.00 62.78 193 LYS A N 1
ATOM 1567 C CA . LYS A 1 193 ? 15.058 -35.193 7.798 1.00 62.78 193 LYS A CA 1
ATOM 1568 C C . LYS A 1 193 ? 14.980 -34.720 6.344 1.00 62.78 193 LYS A C 1
ATOM 1570 O O . LYS A 1 193 ? 13.895 -34.680 5.766 1.00 62.78 193 LYS A O 1
ATOM 1575 N N . GLU A 1 194 ? 16.124 -34.355 5.776 1.00 61.91 194 GLU A N 1
ATOM 1576 C CA . GLU A 1 194 ? 16.218 -33.915 4.385 1.00 61.91 194 GLU A CA 1
ATOM 1577 C C . GLU A 1 194 ? 15.835 -35.047 3.418 1.00 61.91 194 GLU A C 1
ATOM 1579 O O . GLU A 1 194 ? 16.187 -36.206 3.636 1.00 61.91 194 GLU A O 1
ATOM 1584 N N . GLY A 1 195 ? 15.092 -34.704 2.358 1.00 67.56 195 GLY A N 1
ATOM 1585 C CA . GLY A 1 195 ? 14.811 -35.606 1.234 1.00 67.56 195 GLY A CA 1
ATOM 1586 C C . GLY A 1 195 ? 13.448 -36.310 1.212 1.00 67.56 195 GLY A C 1
ATOM 1587 O O . GLY A 1 195 ? 13.210 -37.090 0.295 1.00 67.56 195 GLY A O 1
ATOM 1588 N N . THR A 1 196 ? 12.533 -36.061 2.160 1.00 81.69 196 THR A N 1
ATOM 1589 C CA . THR A 1 196 ? 11.166 -36.625 2.111 1.00 81.69 196 THR A CA 1
ATOM 1590 C C . THR A 1 196 ? 10.101 -35.536 2.155 1.00 81.69 196 THR A C 1
ATOM 1592 O O . THR A 1 196 ? 9.950 -34.846 3.164 1.00 81.69 196 THR A O 1
ATOM 1595 N N . GLU A 1 197 ? 9.327 -35.415 1.078 1.00 89.38 197 GLU A N 1
ATOM 1596 C CA . GLU A 1 197 ? 8.230 -34.448 0.961 1.00 89.38 197 GLU A CA 1
ATOM 1597 C C . GLU A 1 197 ? 6.920 -35.148 0.617 1.00 89.38 197 GLU A C 1
ATOM 1599 O O . GLU A 1 197 ? 6.899 -36.140 -0.110 1.00 89.38 197 GLU A O 1
ATOM 1604 N N . ILE A 1 198 ? 5.815 -34.629 1.143 1.00 92.25 198 ILE A N 1
ATOM 1605 C CA . ILE A 1 198 ? 4.468 -35.085 0.820 1.00 92.25 198 ILE A CA 1
ATOM 1606 C C . ILE A 1 198 ? 3.844 -34.075 -0.124 1.00 92.25 198 ILE A C 1
ATOM 1608 O O . ILE A 1 198 ? 3.757 -32.891 0.187 1.00 92.25 198 ILE A O 1
ATOM 1612 N N . GLU A 1 199 ? 3.406 -34.561 -1.274 1.00 94.75 199 GLU A N 1
ATOM 1613 C CA . GLU A 1 199 ? 2.641 -33.833 -2.267 1.00 94.75 199 GLU A CA 1
ATOM 1614 C C . GLU A 1 199 ? 1.150 -34.083 -2.030 1.00 94.75 199 GLU A C 1
ATOM 1616 O O . GLU A 1 199 ? 0.699 -35.223 -2.113 1.00 94.75 199 GLU A O 1
ATOM 1621 N N . ARG A 1 200 ? 0.385 -33.026 -1.747 1.00 96.50 200 ARG A N 1
ATOM 1622 C CA . ARG A 1 200 ? -1.072 -33.073 -1.577 1.00 96.50 200 ARG A CA 1
ATOM 1623 C C . ARG A 1 200 ? -1.777 -32.378 -2.727 1.00 96.50 200 ARG A C 1
ATOM 1625 O O . ARG A 1 200 ? -1.488 -31.217 -3.013 1.00 96.50 200 ARG A O 1
ATOM 1632 N N . PHE A 1 201 ? -2.752 -33.063 -3.322 1.00 96.56 201 PHE A N 1
ATOM 1633 C CA . PHE A 1 201 ? -3.621 -32.545 -4.379 1.00 96.56 201 PHE A CA 1
ATOM 1634 C C . PHE A 1 201 ? -5.064 -32.364 -3.886 1.00 96.56 201 PHE A C 1
ATOM 1636 O O . PHE A 1 201 ? -5.785 -33.344 -3.663 1.00 96.56 201 PHE A O 1
ATOM 1643 N N . GLN A 1 202 ? -5.492 -31.108 -3.722 1.00 97.00 202 GLN A N 1
ATOM 1644 C CA . GLN A 1 202 ? -6.813 -30.740 -3.193 1.00 97.00 202 GLN A CA 1
ATOM 1645 C C . GLN A 1 202 ? -7.225 -29.315 -3.607 1.00 97.00 202 GLN A C 1
ATOM 1647 O O . GLN A 1 202 ? -6.383 -28.497 -3.974 1.00 97.00 202 GLN A O 1
ATOM 1652 N N . PHE A 1 203 ? -8.521 -28.991 -3.542 1.00 97.31 203 PHE A N 1
ATOM 1653 C CA . PHE A 1 203 ? -8.994 -27.606 -3.642 1.00 97.31 203 PHE A CA 1
ATOM 1654 C C . PHE A 1 203 ? -8.481 -26.737 -2.476 1.00 97.31 203 PHE A C 1
ATOM 1656 O O . PHE A 1 203 ? -8.583 -27.146 -1.317 1.00 97.31 203 PHE A O 1
ATOM 1663 N N . PRO A 1 204 ? -7.982 -25.519 -2.745 1.00 96.44 204 PRO A N 1
ATOM 1664 C CA . PRO A 1 204 ? -7.492 -24.612 -1.712 1.00 96.44 204 PRO A CA 1
ATOM 1665 C C . PRO A 1 204 ? -8.636 -23.810 -1.077 1.00 96.44 204 PRO A C 1
ATOM 1667 O O . PRO A 1 204 ? -8.655 -22.583 -1.134 1.00 96.44 204 PRO A O 1
ATOM 1670 N N . LEU A 1 205 ? -9.630 -24.504 -0.527 1.00 96.69 205 LEU A N 1
ATOM 1671 C CA . LEU A 1 205 ? -10.833 -23.904 0.045 1.00 96.69 205 LEU A CA 1
ATOM 1672 C C . LEU A 1 205 ? -11.072 -24.411 1.462 1.00 96.69 205 LEU A C 1
ATOM 1674 O O . LEU A 1 205 ? -10.715 -25.539 1.801 1.00 96.69 205 LEU A O 1
ATOM 1678 N N . ARG A 1 206 ? -11.746 -23.592 2.268 1.00 94.81 206 ARG A N 1
ATOM 1679 C CA . ARG A 1 206 ? -12.353 -24.011 3.536 1.00 94.81 206 ARG A CA 1
ATOM 1680 C C . ARG A 1 206 ? -13.694 -23.306 3.766 1.00 94.81 206 ARG A C 1
ATOM 1682 O O . ARG A 1 206 ? -13.852 -22.185 3.272 1.00 94.81 206 ARG A O 1
ATOM 1689 N N . PRO A 1 207 ? -14.632 -23.912 4.517 1.00 95.25 207 PRO A N 1
ATOM 1690 C CA . PRO A 1 207 ? -15.833 -23.222 4.982 1.00 95.25 207 PRO A CA 1
ATOM 1691 C C . PRO A 1 207 ? -15.482 -21.946 5.759 1.00 95.25 207 PRO A C 1
ATOM 1693 O O . PRO A 1 207 ? -14.534 -21.933 6.546 1.00 95.25 207 PRO A O 1
ATOM 1696 N N . SER A 1 208 ? -16.227 -20.867 5.518 1.00 94.75 208 SER A N 1
ATOM 1697 C CA . SER A 1 208 ? -15.944 -19.529 6.062 1.00 94.75 208 SER A CA 1
ATOM 1698 C C . SER A 1 208 ? -17.191 -18.780 6.546 1.00 94.75 208 SER A C 1
ATOM 1700 O O . SER A 1 208 ? -17.158 -17.557 6.724 1.00 94.75 208 SER A O 1
ATOM 1702 N N . SER A 1 209 ? -18.292 -19.500 6.798 1.00 94.50 209 SER A N 1
ATOM 1703 C CA . SER A 1 209 ? -19.493 -18.949 7.449 1.00 94.50 209 SER A CA 1
ATOM 1704 C C . SER A 1 209 ? -19.168 -18.373 8.828 1.00 94.50 209 SER A C 1
ATOM 1706 O O . SER A 1 209 ? -19.752 -17.373 9.233 1.00 94.50 209 SER A O 1
ATOM 1708 N N . ALA A 1 210 ? -18.174 -18.945 9.502 1.00 94.94 210 ALA A N 1
ATOM 1709 C CA . ALA A 1 210 ? -17.506 -18.393 10.662 1.00 94.94 210 ALA A CA 1
ATOM 1710 C C . ALA A 1 210 ? -16.005 -18.196 10.411 1.00 94.94 210 ALA A C 1
ATOM 1712 O O . ALA A 1 210 ? -15.364 -18.990 9.717 1.00 94.94 210 ALA A O 1
ATOM 1713 N N . LYS A 1 211 ? -15.436 -17.159 11.030 1.00 93.50 211 LYS A N 1
ATOM 1714 C CA . LYS A 1 211 ? -13.997 -16.873 11.077 1.00 93.50 211 LYS A CA 1
ATOM 1715 C C . LYS A 1 211 ? -13.573 -16.509 12.494 1.00 93.50 211 LYS A C 1
ATOM 1717 O O . LYS A 1 211 ? -14.388 -16.095 13.315 1.00 93.50 211 LYS A O 1
ATOM 1722 N N . THR A 1 212 ? -12.280 -16.624 12.784 1.00 92.75 212 THR A N 1
ATOM 1723 C CA . THR A 1 212 ? -11.751 -16.035 14.015 1.00 92.75 212 THR A CA 1
ATOM 1724 C C . THR A 1 212 ? -11.589 -14.527 13.857 1.00 92.75 212 THR A C 1
ATOM 1726 O O . THR A 1 212 ? -11.264 -14.057 12.766 1.00 92.75 212 THR A O 1
ATOM 1729 N N . VAL A 1 213 ? -11.746 -13.763 14.941 1.00 92.62 213 VAL A N 1
ATOM 1730 C CA . VAL A 1 213 ? -11.526 -12.303 14.932 1.00 92.62 213 VAL A CA 1
ATOM 1731 C C . VAL A 1 213 ? -10.131 -11.956 14.393 1.00 92.62 213 VAL A C 1
ATOM 1733 O O . VAL A 1 213 ? -9.995 -11.070 13.556 1.00 92.62 213 VAL A O 1
ATOM 1736 N N . HIS A 1 214 ? -9.110 -12.728 14.779 1.00 88.88 214 HIS A N 1
ATOM 1737 C CA . HIS A 1 214 ? -7.743 -12.586 14.270 1.00 88.88 214 HIS A CA 1
ATOM 1738 C C . HIS A 1 214 ? -7.647 -12.769 12.747 1.00 88.88 214 HIS A C 1
ATOM 1740 O O . HIS A 1 214 ? -6.910 -12.047 12.084 1.00 88.88 214 HIS A O 1
ATOM 1746 N N . LYS A 1 215 ? -8.391 -13.726 12.173 1.00 87.50 215 LYS A N 1
ATOM 1747 C CA . LYS A 1 215 ? -8.411 -13.966 10.720 1.00 87.50 215 LYS A CA 1
ATOM 1748 C C . LYS A 1 215 ? -9.221 -12.928 9.951 1.00 87.50 215 LYS A C 1
ATOM 1750 O O . LYS A 1 215 ? -8.948 -12.738 8.776 1.00 87.50 215 LYS A O 1
ATOM 1755 N N . ALA A 1 216 ? -10.185 -12.283 10.598 1.00 88.19 216 ALA A N 1
ATOM 1756 C CA . ALA A 1 216 ? -10.965 -11.202 10.010 1.00 88.19 216 ALA A CA 1
ATOM 1757 C C . ALA A 1 216 ? -10.272 -9.831 10.126 1.00 88.19 216 ALA A C 1
ATOM 1759 O O . ALA A 1 216 ? -10.808 -8.831 9.652 1.00 88.19 216 ALA A O 1
ATOM 1760 N N . GLN A 1 217 ? -9.096 -9.733 10.758 1.00 85.94 217 GLN A N 1
ATOM 1761 C CA . GLN A 1 217 ? -8.379 -8.466 10.875 1.00 85.94 217 GLN A CA 1
ATOM 1762 C C . GLN A 1 217 ? -7.964 -7.955 9.486 1.00 85.94 217 GLN A C 1
ATOM 1764 O O . GLN A 1 217 ? -7.136 -8.549 8.808 1.00 85.94 217 GLN A O 1
ATOM 1769 N N . GLY A 1 218 ? -8.543 -6.825 9.081 1.00 82.62 218 GLY A N 1
ATOM 1770 C CA . GLY A 1 218 ? -8.402 -6.258 7.735 1.00 82.62 218 GLY A CA 1
ATOM 1771 C C . GLY A 1 218 ? -9.684 -6.359 6.903 1.00 82.62 218 GLY A C 1
ATOM 1772 O O . GLY A 1 218 ? -9.942 -5.461 6.102 1.00 82.62 218 GLY A O 1
ATOM 1773 N N . ASP A 1 219 ? -10.544 -7.344 7.185 1.00 85.00 219 ASP A N 1
ATOM 1774 C CA . ASP A 1 219 ? -11.805 -7.552 6.467 1.00 85.00 219 ASP A CA 1
ATOM 1775 C C . ASP A 1 219 ? -12.752 -6.360 6.665 1.00 85.00 219 ASP A C 1
ATOM 1777 O O . ASP A 1 219 ? -12.738 -5.676 7.696 1.00 85.00 219 ASP A O 1
ATOM 1781 N N . THR A 1 220 ? -13.579 -6.116 5.653 1.00 88.25 220 THR A N 1
ATOM 1782 C CA . THR A 1 220 ? -14.663 -5.134 5.680 1.00 88.25 220 THR A CA 1
ATOM 1783 C C . THR A 1 220 ? -15.952 -5.851 5.307 1.00 88.25 220 THR A C 1
ATOM 1785 O O . THR A 1 220 ? -16.050 -6.395 4.208 1.00 88.25 220 THR A O 1
ATOM 1788 N N . LEU A 1 221 ? -16.915 -5.877 6.227 1.00 89.56 221 LEU A N 1
ATOM 1789 C CA . LEU A 1 221 ? -18.146 -6.654 6.112 1.00 89.56 221 LEU A CA 1
ATOM 1790 C C . LEU A 1 221 ? -19.358 -5.717 6.153 1.00 89.56 221 LEU A C 1
ATOM 1792 O O . LEU A 1 221 ? -19.433 -4.835 7.007 1.00 89.56 221 LEU A O 1
ATOM 1796 N N . GLU A 1 222 ? -20.289 -5.916 5.219 1.00 90.94 222 GLU A N 1
ATOM 1797 C CA . GLU A 1 222 ? -21.574 -5.197 5.201 1.00 90.94 222 GLU A CA 1
ATOM 1798 C C . GLU A 1 222 ? -22.440 -5.611 6.391 1.00 90.94 222 GLU A C 1
ATOM 1800 O O . GLU A 1 222 ? -22.989 -4.767 7.087 1.00 90.94 222 GLU A O 1
ATOM 1805 N N . GLU A 1 223 ? -22.505 -6.918 6.649 1.00 93.38 223 GLU A N 1
ATOM 1806 C CA . GLU A 1 223 ? -23.246 -7.501 7.758 1.00 93.38 223 GLU A CA 1
ATOM 1807 C C . GLU A 1 223 ? -22.375 -8.549 8.457 1.00 93.38 223 GLU A C 1
ATOM 1809 O O . GLU A 1 223 ? -21.758 -9.398 7.801 1.00 93.38 223 GLU A O 1
ATOM 1814 N N . VAL A 1 224 ? -22.300 -8.487 9.786 1.00 95.06 224 VAL A N 1
ATOM 1815 C CA . VAL A 1 224 ? -21.469 -9.383 10.595 1.00 95.06 224 VAL A CA 1
ATOM 1816 C C . VAL A 1 224 ? -22.119 -9.673 11.942 1.00 95.06 224 VAL A C 1
ATOM 1818 O O . VAL A 1 224 ? -22.642 -8.782 12.608 1.00 95.06 224 VAL A O 1
ATOM 1821 N N . ALA A 1 225 ? -22.047 -10.936 12.351 1.00 96.06 225 ALA A N 1
ATOM 1822 C CA . ALA A 1 225 ? -22.406 -11.374 13.687 1.00 96.06 225 ALA A CA 1
ATOM 1823 C C . ALA A 1 225 ? -21.138 -11.631 14.501 1.00 96.06 225 ALA A C 1
ATOM 1825 O O . ALA A 1 225 ? -20.220 -12.298 14.027 1.00 96.06 225 ALA A O 1
ATOM 1826 N N . ILE A 1 226 ? -21.057 -11.106 15.715 1.00 95.00 226 ILE A N 1
ATOM 1827 C CA . ILE A 1 226 ? -19.863 -11.211 16.551 1.00 95.00 226 ILE A CA 1
ATOM 1828 C C . ILE A 1 226 ? -20.262 -11.836 17.870 1.00 95.00 226 ILE A C 1
ATOM 1830 O O . ILE A 1 226 ? -21.088 -11.291 18.596 1.00 95.00 226 ILE A O 1
ATOM 1834 N N . ASP A 1 227 ? -19.656 -12.976 18.171 1.00 93.38 227 ASP A N 1
ATOM 1835 C CA . ASP A 1 227 ? -19.844 -13.666 19.435 1.00 93.38 227 ASP A CA 1
ATOM 1836 C C . ASP A 1 227 ? -18.695 -13.318 20.386 1.00 93.38 227 ASP A C 1
ATOM 1838 O O . ASP A 1 227 ? -17.529 -13.662 20.145 1.00 93.38 227 ASP A O 1
ATOM 1842 N N . LEU A 1 228 ? -19.048 -12.610 21.459 1.00 90.81 228 LEU A N 1
ATOM 1843 C CA . LEU A 1 228 ? -18.134 -12.164 22.507 1.00 90.81 228 LEU A CA 1
ATOM 1844 C C . LEU A 1 228 ? -18.400 -12.881 23.841 1.00 90.81 228 LEU A C 1
ATOM 1846 O O . LEU A 1 228 ? -17.882 -12.455 24.871 1.00 90.81 228 LEU A O 1
ATOM 1850 N N . THR A 1 229 ? -19.117 -14.014 23.838 1.00 85.06 229 THR A N 1
ATOM 1851 C CA . THR A 1 229 ? -19.499 -14.809 25.031 1.00 85.06 229 THR A CA 1
ATOM 1852 C C . THR A 1 229 ? -18.319 -15.414 25.815 1.00 85.06 229 THR A C 1
ATOM 1854 O O . THR A 1 229 ? -18.503 -16.023 26.870 1.00 85.06 229 THR A O 1
ATOM 1857 N N . GLY A 1 230 ? -17.086 -15.267 25.323 1.00 74.69 230 GLY A N 1
ATOM 1858 C CA . GLY A 1 230 ? -15.883 -15.837 25.925 1.00 74.69 230 GLY A CA 1
ATOM 1859 C C . GLY A 1 230 ? -15.576 -15.313 27.335 1.00 74.69 230 GLY A C 1
ATOM 1860 O O . GLY A 1 230 ? -15.740 -14.139 27.649 1.00 74.69 230 GLY A O 1
ATOM 1861 N N . SER A 1 231 ? -15.036 -16.186 28.190 1.00 62.41 231 SER A N 1
ATOM 1862 C CA . SER A 1 231 ? -14.696 -15.854 29.585 1.00 62.41 231 SER A CA 1
ATOM 1863 C C . SER A 1 231 ? -13.418 -15.014 29.747 1.00 62.41 231 SER A C 1
ATOM 1865 O O . SER A 1 231 ? -13.225 -14.346 30.771 1.00 62.41 231 SER A O 1
ATOM 1867 N N . ARG A 1 232 ? -12.526 -15.044 28.749 1.00 77.31 232 ARG A N 1
ATOM 1868 C CA . ARG A 1 232 ? -11.188 -14.440 28.801 1.00 77.31 232 ARG A CA 1
ATOM 1869 C C . ARG A 1 232 ? -11.164 -13.086 28.094 1.00 77.31 232 ARG A C 1
ATOM 1871 O O . ARG A 1 232 ? -11.523 -13.001 26.925 1.00 77.31 232 ARG A O 1
ATOM 1878 N N . ALA A 1 233 ? -10.682 -12.056 28.787 1.00 78.44 233 ALA A N 1
ATOM 1879 C CA . ALA A 1 233 ? -10.406 -10.757 28.180 1.00 78.44 233 ALA A CA 1
ATOM 1880 C C . ALA A 1 233 ? -9.132 -10.841 27.327 1.00 78.44 233 ALA A C 1
ATOM 1882 O O . ALA A 1 233 ? -8.105 -11.345 27.790 1.00 78.44 233 ALA A O 1
ATOM 1883 N N . PHE A 1 234 ? -9.205 -10.347 26.094 1.00 86.19 234 PHE A N 1
ATOM 1884 C CA . PHE A 1 234 ? -8.047 -10.130 25.233 1.00 86.19 234 PHE A CA 1
ATOM 1885 C C . PHE A 1 234 ? -8.019 -8.651 24.845 1.00 86.19 234 PHE A C 1
ATOM 1887 O O . PHE A 1 234 ? -9.026 -8.164 24.319 1.00 86.19 234 PHE A O 1
ATOM 1894 N N . PRO A 1 235 ? -6.903 -7.937 25.068 1.00 89.81 235 PRO A N 1
ATOM 1895 C CA . PRO A 1 235 ? -6.814 -6.528 24.719 1.00 89.81 235 PRO A CA 1
ATOM 1896 C C . PRO A 1 235 ? -7.178 -6.273 23.254 1.00 89.81 235 PRO A C 1
ATOM 1898 O O . PRO A 1 235 ? -6.771 -7.011 22.358 1.00 89.81 235 PRO A O 1
ATOM 1901 N N . HIS A 1 236 ? -7.947 -5.213 23.019 1.00 90.31 236 HIS A N 1
ATOM 1902 C CA . HIS A 1 236 ? -8.409 -4.728 21.717 1.00 90.31 236 HIS A CA 1
ATOM 1903 C C . HIS A 1 236 ? -9.344 -5.661 20.923 1.00 90.31 236 HIS A C 1
ATOM 1905 O O . HIS A 1 236 ? -9.777 -5.273 19.838 1.00 90.31 236 HIS A O 1
ATOM 1911 N N . ILE A 1 237 ? -9.710 -6.851 21.421 1.00 91.19 237 ILE A N 1
ATOM 1912 C CA . ILE A 1 237 ? -10.506 -7.819 20.642 1.00 91.19 237 ILE A CA 1
ATOM 1913 C C . ILE A 1 237 ? -11.907 -7.295 20.291 1.00 91.19 237 ILE A C 1
ATOM 1915 O O . ILE A 1 237 ? -12.367 -7.472 19.159 1.00 91.19 237 ILE A O 1
ATOM 1919 N N . HIS A 1 238 ? -12.556 -6.585 21.219 1.00 93.19 238 HIS A N 1
ATOM 1920 C CA . HIS A 1 238 ? -13.834 -5.904 20.992 1.00 93.19 238 HIS A CA 1
ATOM 1921 C C . HIS A 1 238 ? -13.701 -4.876 19.872 1.00 93.19 238 HIS A C 1
ATOM 1923 O O . HIS A 1 238 ? -14.426 -4.937 18.888 1.00 93.19 238 HIS A O 1
ATOM 1929 N N . TYR A 1 239 ? -12.695 -4.003 19.937 1.00 93.81 239 TYR A N 1
ATOM 1930 C CA . TYR A 1 239 ? -12.455 -3.031 18.872 1.00 93.81 239 TYR A CA 1
ATOM 1931 C C . TYR A 1 239 ? -12.180 -3.702 17.514 1.00 93.81 239 TYR A C 1
ATOM 1933 O O . TYR A 1 239 ? -12.772 -3.329 16.498 1.00 93.81 239 TYR A O 1
ATOM 1941 N N . VAL A 1 240 ? -11.304 -4.711 17.466 1.00 93.50 240 VAL A N 1
ATOM 1942 C CA . VAL A 1 240 ? -10.946 -5.392 16.209 1.00 93.50 240 VAL A CA 1
ATOM 1943 C C . VAL A 1 240 ? -12.169 -6.053 15.575 1.00 93.50 240 VAL A C 1
ATOM 1945 O O . VAL A 1 240 ? -12.353 -5.929 14.363 1.00 93.50 240 VAL A O 1
ATOM 1948 N N . SER A 1 241 ? -13.010 -6.705 16.379 1.00 93.44 241 SER A N 1
ATOM 1949 C CA . SER A 1 241 ? -14.220 -7.380 15.908 1.00 93.44 241 SER A CA 1
ATOM 1950 C C . SER A 1 241 ? -15.307 -6.394 15.467 1.00 93.44 241 SER A C 1
ATOM 1952 O O . SER A 1 241 ? -15.755 -6.474 14.324 1.00 93.44 241 SER A O 1
ATOM 1954 N N . LEU A 1 242 ? -15.682 -5.421 16.303 1.00 94.69 242 LEU A N 1
ATOM 1955 C CA . LEU A 1 242 ? -16.749 -4.457 15.995 1.00 94.69 242 LEU A CA 1
ATOM 1956 C C . LEU A 1 242 ? -16.381 -3.560 14.801 1.00 94.69 242 LEU A C 1
ATOM 1958 O O . LEU A 1 242 ? -17.216 -3.276 13.945 1.00 94.69 242 LEU A O 1
ATOM 1962 N N . SER A 1 243 ? -15.099 -3.196 14.661 1.00 94.94 243 SER A N 1
ATOM 1963 C CA . SER A 1 243 ? -14.613 -2.375 13.541 1.00 94.94 243 SER A CA 1
ATOM 1964 C C . SER A 1 243 ? -14.678 -3.060 12.169 1.00 94.94 243 SER A C 1
ATOM 1966 O O . SER A 1 243 ? -14.331 -2.419 11.171 1.00 94.94 243 SER A O 1
ATOM 1968 N N . ARG A 1 244 ? -15.070 -4.342 12.082 1.00 93.94 244 ARG A N 1
ATOM 1969 C CA . ARG A 1 244 ? -15.255 -5.045 10.799 1.00 93.94 244 ARG A CA 1
ATOM 1970 C C . ARG A 1 244 ? -16.529 -4.614 10.073 1.00 93.94 244 ARG A C 1
ATOM 1972 O O . ARG A 1 244 ? -16.537 -4.646 8.842 1.00 93.94 244 ARG A O 1
ATOM 1979 N N . ALA A 1 245 ? -17.560 -4.206 10.813 1.00 94.31 245 ALA A N 1
ATOM 1980 C CA . ALA A 1 245 ? -18.825 -3.740 10.256 1.00 94.31 245 ALA A CA 1
ATOM 1981 C C . ALA A 1 245 ? -18.674 -2.354 9.611 1.00 94.31 245 ALA A C 1
ATOM 1983 O O . ALA A 1 245 ? -17.941 -1.504 10.125 1.00 94.31 245 ALA A O 1
ATOM 1984 N N . LYS A 1 246 ? -19.369 -2.110 8.495 1.00 93.31 246 LYS A N 1
ATOM 1985 C CA . LYS A 1 246 ? -19.420 -0.781 7.856 1.00 93.31 246 LYS A CA 1
ATOM 1986 C C . LYS A 1 246 ? -20.382 0.197 8.530 1.00 93.31 246 LYS A C 1
ATOM 1988 O O . LYS A 1 246 ? -20.136 1.397 8.487 1.00 93.31 246 LYS A O 1
ATOM 1993 N N . SER A 1 247 ? -21.448 -0.298 9.142 1.00 94.44 247 SER A N 1
ATOM 1994 C CA . SER A 1 247 ? -22.461 0.509 9.823 1.00 94.44 247 SER A CA 1
ATOM 1995 C C . SER A 1 247 ? -22.958 -0.211 11.069 1.00 94.44 247 SER A C 1
ATOM 1997 O O . SER A 1 247 ? -22.822 -1.433 11.178 1.00 94.44 247 SER A O 1
ATOM 1999 N N . LEU A 1 248 ? -23.569 0.538 11.990 1.00 93.75 248 LEU A N 1
ATOM 2000 C CA . LEU A 1 248 ? -24.185 -0.044 13.180 1.00 93.75 248 LEU A CA 1
ATOM 2001 C C . LEU A 1 248 ? -25.335 -1.003 12.821 1.00 93.75 248 LEU A C 1
ATOM 2003 O O . LEU A 1 248 ? -25.509 -2.037 13.446 1.00 93.75 248 LEU A O 1
ATOM 2007 N N . GLN A 1 249 ? -26.085 -0.713 11.756 1.00 93.50 249 GLN A N 1
ATOM 2008 C CA . GLN A 1 249 ? -27.218 -1.539 11.308 1.00 93.50 249 GLN A CA 1
ATOM 2009 C C . GLN A 1 249 ? -26.798 -2.938 10.831 1.00 93.50 249 GLN A C 1
ATOM 2011 O O . GLN A 1 249 ? -27.556 -3.896 10.971 1.00 93.50 249 GLN A O 1
ATOM 2016 N N . GLY A 1 250 ? -25.598 -3.060 10.255 1.00 93.06 250 GLY A N 1
ATOM 2017 C CA . GLY A 1 250 ? -25.033 -4.338 9.819 1.00 93.06 250 GLY A CA 1
ATOM 2018 C C . GLY A 1 250 ? -24.368 -5.138 10.944 1.00 93.06 250 GLY A C 1
ATOM 2019 O O . GLY A 1 250 ? -23.886 -6.248 10.714 1.00 93.06 250 GLY A O 1
ATOM 2020 N N . LEU A 1 251 ? -24.304 -4.584 12.153 1.00 95.44 251 LEU A N 1
ATOM 2021 C CA . LEU A 1 251 ? -23.642 -5.184 13.299 1.00 95.44 251 LEU A CA 1
ATOM 2022 C C . LEU A 1 251 ? -24.647 -5.984 14.133 1.00 95.44 251 LEU A C 1
ATOM 2024 O O . LEU A 1 251 ? -25.712 -5.495 14.490 1.00 95.44 251 LEU A O 1
ATOM 2028 N N . LYS A 1 252 ? -24.296 -7.226 14.465 1.00 96.31 252 LYS A N 1
ATOM 2029 C CA . LYS A 1 252 ? -25.060 -8.075 15.387 1.00 96.31 252 LYS A CA 1
ATOM 2030 C C . LYS A 1 252 ? -24.124 -8.617 16.449 1.00 96.31 252 LYS A C 1
ATOM 2032 O O . LYS A 1 252 ? -23.145 -9.280 16.115 1.00 96.31 252 LYS A O 1
ATOM 2037 N N . ILE A 1 253 ? -24.413 -8.356 17.714 1.00 95.38 253 ILE A N 1
ATOM 2038 C CA . ILE A 1 253 ? -23.540 -8.736 18.827 1.00 95.38 253 ILE A CA 1
ATOM 2039 C C . ILE A 1 253 ? -24.238 -9.808 19.655 1.00 95.38 253 ILE A C 1
ATOM 2041 O O . ILE A 1 253 ? -25.356 -9.618 20.119 1.00 95.38 253 ILE A O 1
ATOM 2045 N N . VAL A 1 254 ? -23.582 -10.947 19.846 1.00 93.44 254 VAL A N 1
ATOM 2046 C CA . VAL A 1 254 ? -24.009 -11.964 20.806 1.00 93.44 254 VAL A CA 1
ATOM 2047 C C . VAL A 1 254 ? -23.199 -11.733 22.079 1.00 93.44 254 VAL A C 1
ATOM 2049 O O . VAL A 1 254 ? -22.032 -12.121 22.147 1.00 93.44 254 VAL A O 1
ATOM 2052 N N . GLN A 1 255 ? -23.840 -11.071 23.050 1.00 91.50 255 GLN A N 1
ATOM 2053 C CA . GLN A 1 255 ? -23.331 -10.734 24.387 1.00 91.50 255 GLN A CA 1
ATOM 2054 C C . GLN A 1 255 ? -22.046 -9.879 24.387 1.00 91.50 255 GLN A C 1
ATOM 2056 O O . GLN A 1 255 ? -20.944 -10.420 24.369 1.00 91.50 255 GLN A O 1
ATOM 2061 N N . LEU A 1 256 ? -22.166 -8.549 24.484 1.00 89.69 256 LEU A N 1
ATOM 2062 C CA . LEU A 1 256 ? -21.048 -7.593 24.389 1.00 89.69 256 LEU A CA 1
ATOM 2063 C C . LEU A 1 256 ? -19.960 -7.799 25.453 1.00 89.69 256 LEU A C 1
ATOM 2065 O O . LEU A 1 256 ? -18.775 -7.608 25.169 1.00 89.69 256 LEU A O 1
ATOM 2069 N N . ASN A 1 257 ? -20.344 -8.213 26.666 1.00 90.19 257 ASN A N 1
ATOM 2070 C CA . ASN A 1 257 ? -19.430 -8.428 27.792 1.00 90.19 257 ASN A CA 1
ATOM 2071 C C . ASN A 1 257 ? -18.521 -7.213 28.061 1.00 90.19 257 ASN A C 1
ATOM 2073 O O . ASN A 1 257 ? -17.294 -7.301 27.983 1.00 90.19 257 ASN A O 1
ATOM 2077 N N . GLU A 1 258 ? -19.129 -6.080 28.412 1.00 89.19 258 GLU A N 1
ATOM 2078 C CA . GLU A 1 258 ? -18.460 -4.781 28.616 1.00 89.19 258 GLU A CA 1
ATOM 2079 C C . GLU A 1 258 ? -17.286 -4.836 29.594 1.00 89.19 258 GLU A C 1
ATOM 2081 O O . GLU A 1 258 ? -16.230 -4.265 29.344 1.00 89.19 258 GLU A O 1
ATOM 2086 N N . THR A 1 259 ? -17.418 -5.626 30.662 1.00 89.12 259 THR A N 1
ATOM 2087 C CA . THR A 1 259 ? -16.366 -5.831 31.676 1.00 89.12 259 THR A CA 1
ATOM 2088 C C . THR A 1 259 ? -15.067 -6.432 31.122 1.00 89.12 259 THR A C 1
ATOM 2090 O O . THR A 1 259 ? -14.060 -6.489 31.826 1.00 89.12 259 THR A O 1
ATOM 2093 N N . LYS A 1 260 ? -15.077 -6.934 29.880 1.00 89.06 260 LYS A N 1
ATOM 2094 C CA . LYS A 1 260 ? -13.927 -7.551 29.204 1.00 89.06 260 LYS A CA 1
ATOM 2095 C C . LYS A 1 260 ? -13.278 -6.638 28.165 1.00 89.06 260 LYS A C 1
ATOM 2097 O O . LYS A 1 260 ? -12.234 -7.012 27.620 1.00 89.06 260 LYS A O 1
ATOM 2102 N N . ILE A 1 261 ? -13.855 -5.465 27.902 1.00 91.06 261 ILE A N 1
ATOM 2103 C CA . ILE A 1 261 ? -13.240 -4.448 27.052 1.00 91.06 261 ILE A CA 1
ATOM 2104 C C . ILE A 1 261 ? -11.942 -4.001 27.727 1.00 91.06 261 ILE A C 1
ATOM 2106 O O . ILE A 1 261 ? -11.925 -3.561 28.871 1.00 91.06 261 ILE A O 1
ATOM 2110 N N . SER A 1 262 ? -10.827 -4.165 27.023 1.00 91.06 262 SER A N 1
ATOM 2111 C CA . SER A 1 262 ? -9.499 -3.852 27.548 1.00 91.06 262 SER A CA 1
ATOM 2112 C C . SER A 1 262 ? -8.574 -3.379 26.437 1.00 91.06 262 SER A C 1
ATOM 2114 O O . SER A 1 262 ? -8.739 -3.736 25.268 1.00 91.06 262 SER A O 1
ATOM 2116 N N . VAL A 1 263 ? -7.588 -2.574 26.812 1.00 92.69 263 VAL A N 1
ATOM 2117 C CA . VAL A 1 263 ? -6.597 -1.959 25.924 1.00 92.69 263 VAL A CA 1
ATOM 2118 C C . VAL A 1 263 ? -5.222 -2.249 26.517 1.00 92.69 263 VAL A C 1
ATOM 2120 O O . VAL A 1 263 ? -5.065 -2.252 27.736 1.00 92.69 263 VAL A O 1
ATOM 2123 N N . SER A 1 264 ? -4.233 -2.549 25.675 1.00 93.94 264 SER A N 1
ATOM 2124 C CA . SER A 1 264 ? -2.880 -2.853 26.141 1.00 93.94 264 SER A CA 1
ATOM 2125 C C . SER A 1 264 ? -2.165 -1.573 26.601 1.00 93.94 264 SER A C 1
ATOM 2127 O O . SER A 1 264 ? -2.036 -0.656 25.782 1.00 93.94 264 SER A O 1
ATOM 2129 N N . PRO A 1 265 ? -1.641 -1.506 27.842 1.00 92.44 265 PRO A N 1
ATOM 2130 C CA . PRO A 1 265 ? -0.894 -0.343 28.331 1.00 92.44 265 PRO A CA 1
ATOM 2131 C C . PRO A 1 265 ? 0.326 -0.016 27.460 1.00 92.44 265 PRO A C 1
ATOM 2133 O O . PRO A 1 265 ? 0.511 1.136 27.075 1.00 92.44 265 PRO A O 1
ATOM 2136 N N . ASP A 1 266 ? 1.075 -1.041 27.040 1.00 93.31 266 ASP A N 1
ATOM 2137 C CA . ASP A 1 266 ? 2.259 -0.891 26.180 1.00 93.31 266 ASP A CA 1
ATOM 2138 C C . ASP A 1 266 ? 1.935 -0.177 24.855 1.00 93.31 266 ASP A C 1
ATOM 2140 O O . ASP A 1 266 ? 2.696 0.658 24.370 1.00 93.31 266 ASP A O 1
ATOM 2144 N N . VAL A 1 267 ? 0.762 -0.464 24.272 1.00 90.88 267 VAL A N 1
ATOM 2145 C CA . VAL A 1 267 ? 0.307 0.175 23.027 1.00 90.88 267 VAL A CA 1
ATOM 2146 C C . VAL A 1 267 ? -0.066 1.633 23.282 1.00 90.88 267 VAL A C 1
ATOM 2148 O O . VAL A 1 267 ? 0.215 2.492 22.447 1.00 90.88 267 VAL A O 1
ATOM 2151 N N . GLN A 1 268 ? -0.686 1.940 24.425 1.00 90.25 268 GLN A N 1
ATOM 2152 C CA . GLN A 1 268 ? -1.017 3.319 24.788 1.00 90.25 268 GLN A CA 1
ATOM 2153 C C . GLN A 1 268 ? 0.245 4.164 25.008 1.00 90.25 268 GLN A C 1
ATOM 2155 O O . GLN A 1 268 ? 0.297 5.304 24.542 1.00 90.25 268 GLN A O 1
ATOM 2160 N N . GLU A 1 269 ? 1.258 3.622 25.684 1.00 91.19 269 GLU A N 1
ATOM 2161 C CA . GLU A 1 269 ? 2.537 4.304 25.906 1.00 91.19 269 GLU A CA 1
ATOM 2162 C C . GLU A 1 269 ? 3.281 4.551 24.588 1.00 91.19 269 GLU A C 1
ATOM 2164 O O . GLU A 1 269 ? 3.675 5.684 24.295 1.00 91.19 269 GLU A O 1
ATOM 2169 N N . GLU A 1 270 ? 3.376 3.532 23.733 1.00 89.62 270 GLU A N 1
ATOM 2170 C CA . GLU A 1 270 ? 4.035 3.659 22.434 1.00 89.62 270 GLU A CA 1
ATOM 2171 C C . GLU A 1 270 ? 3.313 4.662 21.519 1.00 89.62 270 GLU A C 1
ATOM 2173 O O . GLU A 1 270 ? 3.948 5.496 20.870 1.00 89.62 270 GLU A O 1
ATOM 2178 N N . MET A 1 271 ? 1.976 4.672 21.514 1.00 87.19 271 MET A N 1
ATOM 2179 C CA . MET A 1 271 ? 1.204 5.669 20.763 1.00 87.19 271 MET A CA 1
ATOM 2180 C C . MET A 1 271 ? 1.432 7.098 21.273 1.00 87.19 271 MET A C 1
ATOM 2182 O O . MET A 1 271 ? 1.478 8.027 20.463 1.00 87.19 271 MET A O 1
ATOM 2186 N N . LYS A 1 272 ? 1.605 7.299 22.589 1.00 87.44 272 LYS A N 1
ATOM 2187 C CA . LYS A 1 272 ? 1.977 8.610 23.153 1.00 87.44 272 LYS A CA 1
ATOM 2188 C C . LYS A 1 272 ? 3.359 9.040 22.663 1.00 87.44 272 LYS A C 1
ATOM 2190 O O . LYS A 1 272 ? 3.501 10.171 22.203 1.00 87.44 272 LYS A O 1
ATOM 2195 N N . ARG A 1 273 ? 4.344 8.135 22.690 1.00 88.50 273 ARG A N 1
ATOM 2196 C CA . ARG A 1 273 ? 5.707 8.388 22.194 1.00 88.50 273 ARG A CA 1
ATOM 2197 C C . ARG A 1 273 ? 5.712 8.788 20.718 1.00 88.50 273 ARG A C 1
ATOM 2199 O O . ARG A 1 273 ? 6.389 9.739 20.334 1.00 88.50 273 ARG A O 1
ATOM 2206 N N . LEU A 1 274 ? 4.946 8.086 19.883 1.00 82.62 274 LEU A N 1
ATOM 2207 C CA . LEU A 1 274 ? 4.927 8.327 18.440 1.00 82.62 274 LEU A CA 1
ATOM 2208 C C . LEU A 1 274 ? 4.263 9.660 18.049 1.00 82.62 274 LEU A C 1
ATOM 2210 O O . LEU A 1 274 ? 4.700 10.286 17.084 1.00 82.62 274 LEU A O 1
ATOM 2214 N N . ARG A 1 275 ? 3.255 10.120 18.804 1.00 79.81 275 ARG A N 1
ATOM 2215 C CA . ARG A 1 275 ? 2.550 11.391 18.548 1.00 79.81 275 ARG A CA 1
ATOM 2216 C C . ARG A 1 275 ? 3.361 12.640 18.907 1.00 79.81 275 ARG A C 1
ATOM 2218 O O . ARG A 1 275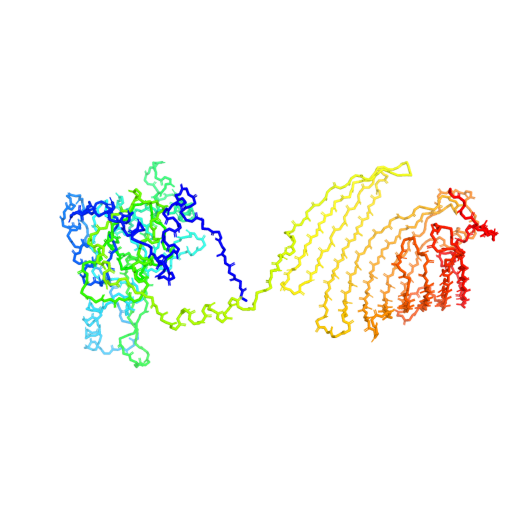 ? 3.065 13.710 18.384 1.00 79.81 275 ARG A O 1
ATOM 2225 N N . GLN A 1 276 ? 4.396 12.521 19.741 1.00 71.88 276 GLN A N 1
ATOM 2226 C CA . GLN A 1 276 ? 5.245 13.651 20.148 1.00 71.88 276 GLN A CA 1
ATOM 2227 C C . GLN A 1 276 ? 6.160 14.188 19.028 1.00 71.88 276 GLN A C 1
ATOM 2229 O O . GLN A 1 276 ? 6.640 15.312 19.137 1.00 71.88 276 GLN A O 1
ATOM 2234 N N . VAL A 1 277 ? 6.392 13.437 17.940 1.00 58.19 277 VAL A N 1
ATOM 2235 C CA . VAL A 1 277 ? 7.254 13.862 16.817 1.00 58.19 277 VAL A CA 1
ATOM 2236 C C . VAL A 1 277 ? 6.559 13.572 15.483 1.00 58.19 277 VAL A C 1
ATOM 2238 O O . VAL A 1 277 ? 6.774 12.530 14.853 1.00 58.19 277 VAL A O 1
ATOM 2241 N N . THR A 1 278 ? 5.708 14.501 15.041 1.00 55.03 278 THR A N 1
ATOM 2242 C CA . THR A 1 278 ? 4.982 14.387 13.766 1.00 55.03 278 THR A CA 1
ATOM 2243 C C . THR A 1 278 ? 5.395 15.507 12.817 1.00 55.03 278 THR A C 1
ATOM 2245 O O . THR A 1 278 ? 5.226 16.682 13.127 1.00 55.03 278 THR A O 1
ATOM 2248 N N . PHE A 1 279 ? 5.918 15.136 11.647 1.00 58.47 279 PHE A N 1
ATOM 2249 C CA . PHE A 1 279 ? 6.115 16.042 10.517 1.00 58.47 279 PHE A CA 1
ATOM 2250 C C . PHE A 1 279 ? 4.979 15.798 9.526 1.00 58.47 279 PHE A C 1
ATOM 2252 O O . PHE A 1 279 ? 4.836 14.686 9.016 1.00 58.47 279 PHE A O 1
ATOM 2259 N N . LEU A 1 280 ? 4.165 16.819 9.266 1.00 61.09 280 LEU A N 1
ATOM 2260 C CA . LEU A 1 280 ? 3.194 16.790 8.177 1.00 61.09 280 LEU A CA 1
ATOM 2261 C C . LEU A 1 280 ? 3.951 17.070 6.881 1.00 61.09 280 LEU A C 1
ATOM 2263 O O . LEU A 1 280 ? 4.473 18.165 6.688 1.00 61.09 280 LEU A O 1
ATOM 2267 N N . VAL A 1 281 ? 4.048 16.063 6.020 1.00 62.41 281 VAL A N 1
ATOM 2268 C CA . VAL A 1 281 ? 4.672 16.189 4.703 1.00 62.41 281 VAL A CA 1
ATOM 2269 C C . VAL A 1 281 ? 3.632 15.793 3.672 1.00 62.41 281 VAL A C 1
ATOM 2271 O O . VAL A 1 281 ? 3.047 14.715 3.760 1.00 62.41 281 VAL A O 1
ATOM 2274 N N . THR A 1 282 ? 3.390 16.667 2.705 1.00 67.88 282 THR A N 1
ATOM 2275 C CA . THR A 1 282 ? 2.612 16.350 1.511 1.00 67.88 282 THR A CA 1
ATOM 2276 C C . THR A 1 282 ? 3.553 15.782 0.460 1.00 67.88 282 THR A C 1
ATOM 2278 O O . THR A 1 282 ? 4.611 16.356 0.195 1.00 67.88 282 THR A O 1
ATOM 2281 N N . GLU A 1 283 ? 3.193 14.639 -0.119 1.00 64.88 283 GLU A N 1
ATOM 2282 C CA . GLU A 1 283 ? 3.933 14.086 -1.250 1.00 64.88 283 GLU A CA 1
ATOM 2283 C C . GLU A 1 283 ? 3.856 15.060 -2.436 1.00 64.88 283 GLU A C 1
ATOM 2285 O O . GLU A 1 283 ? 2.819 15.689 -2.655 1.00 64.88 283 GLU A O 1
ATOM 2290 N N . TYR A 1 284 ? 4.963 15.214 -3.167 1.00 63.50 284 TYR A N 1
ATOM 2291 C CA . TYR A 1 284 ? 4.964 15.977 -4.416 1.00 63.50 284 TYR A CA 1
ATOM 2292 C C . TYR A 1 284 ? 4.004 15.330 -5.426 1.00 63.50 284 TYR A C 1
ATOM 2294 O O . TYR A 1 284 ? 3.828 14.112 -5.419 1.00 63.50 284 TYR A O 1
ATOM 2302 N N . ASP A 1 285 ? 3.387 16.157 -6.274 1.00 63.84 285 ASP A N 1
ATOM 2303 C CA . ASP A 1 285 ? 2.306 15.773 -7.186 1.00 63.84 285 ASP A CA 1
ATOM 2304 C C . ASP A 1 285 ? 2.587 14.523 -8.040 1.00 63.84 285 ASP A C 1
ATOM 2306 O O . ASP A 1 285 ? 3.720 14.147 -8.329 1.00 63.84 285 ASP A O 1
ATOM 2310 N N . LYS A 1 286 ? 1.504 13.882 -8.490 1.00 78.06 286 LYS A N 1
ATOM 2311 C CA . LYS A 1 286 ? 1.523 12.752 -9.436 1.00 78.06 286 LYS A CA 1
ATOM 2312 C C . LYS A 1 286 ? 2.189 13.153 -10.765 1.00 78.06 286 LYS A C 1
ATOM 2314 O O . LYS A 1 286 ? 2.256 14.340 -11.062 1.00 78.06 286 LYS A O 1
ATOM 2319 N N . PRO A 1 287 ? 2.602 12.192 -11.618 1.00 84.50 287 PRO A N 1
ATOM 2320 C CA . PRO A 1 287 ? 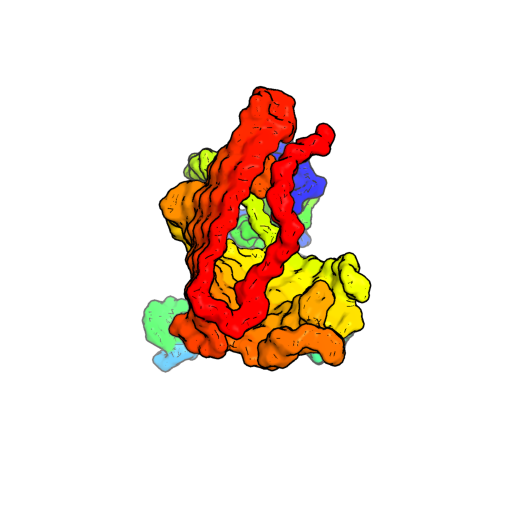2.951 12.457 -13.016 1.00 84.50 287 PRO A CA 1
ATOM 2321 C C . PRO A 1 287 ? 2.011 13.470 -13.680 1.00 84.50 287 PRO A C 1
ATOM 2323 O O . PRO A 1 287 ? 0.806 13.225 -13.769 1.00 84.50 287 PRO A O 1
ATOM 2326 N N . MET A 1 288 ? 2.559 14.595 -14.139 1.00 85.94 288 MET A N 1
ATOM 2327 C CA . MET A 1 288 ? 1.792 15.667 -14.777 1.00 85.94 288 MET A CA 1
ATOM 2328 C C . MET A 1 288 ? 2.106 15.709 -16.267 1.00 85.94 288 MET A C 1
ATOM 2330 O O . MET A 1 288 ? 3.269 15.709 -16.663 1.00 85.94 288 MET A O 1
ATOM 2334 N N . GLY A 1 289 ? 1.066 15.766 -17.093 1.00 91.00 289 GLY A N 1
ATOM 2335 C CA . GLY A 1 289 ? 1.177 16.085 -18.513 1.00 91.00 289 GLY A CA 1
ATOM 2336 C C . GLY A 1 289 ? 0.635 17.485 -18.769 1.00 91.00 289 GLY A C 1
ATOM 2337 O O . GLY A 1 289 ? -0.356 17.881 -18.156 1.00 91.00 289 GLY A O 1
ATOM 2338 N N . SER A 1 290 ? 1.264 18.226 -19.672 1.00 90.88 290 SER A N 1
ATOM 2339 C CA . SER A 1 290 ? 0.796 19.541 -20.105 1.00 90.88 290 SER A CA 1
ATOM 2340 C C . SER A 1 290 ? 0.783 19.636 -21.626 1.00 90.88 290 SER A C 1
ATOM 2342 O O . SER A 1 290 ? 1.586 19.019 -22.324 1.00 90.88 290 SER A O 1
ATOM 2344 N N . ILE A 1 291 ? -0.167 20.406 -22.148 1.00 91.81 291 ILE A N 1
ATOM 2345 C CA . ILE A 1 291 ? -0.217 20.792 -23.556 1.00 91.81 291 ILE A CA 1
ATOM 2346 C C . ILE A 1 291 ? -0.424 22.300 -23.566 1.00 91.81 291 ILE A C 1
ATOM 2348 O O . ILE A 1 291 ? -1.496 22.784 -23.214 1.00 91.81 291 ILE A O 1
ATOM 2352 N N . ASN A 1 292 ? 0.614 23.034 -23.943 1.00 89.38 292 ASN A N 1
ATOM 2353 C CA . ASN A 1 292 ? 0.601 24.485 -24.023 1.00 89.38 292 ASN A CA 1
ATOM 2354 C C . ASN A 1 292 ? 0.640 24.904 -25.490 1.00 89.38 292 ASN A C 1
ATOM 2356 O O . ASN A 1 292 ? 1.361 24.318 -26.292 1.00 89.38 292 ASN A O 1
ATOM 2360 N N . THR A 1 293 ? -0.116 25.937 -25.848 1.00 86.81 293 THR A N 1
ATOM 2361 C CA . THR A 1 293 ? 0.003 26.575 -27.164 1.00 86.81 293 THR A CA 1
ATOM 2362 C C . THR A 1 293 ? 0.657 27.930 -26.964 1.00 86.81 293 THR A C 1
ATOM 2364 O O . THR A 1 293 ? 0.134 28.759 -26.225 1.00 86.81 293 THR A O 1
ATOM 2367 N N . VAL A 1 294 ? 1.807 28.143 -27.596 1.00 83.44 294 VAL A N 1
ATOM 2368 C CA . VAL A 1 294 ? 2.539 29.410 -27.549 1.00 83.44 294 VAL A CA 1
ATOM 2369 C C . VAL A 1 294 ? 2.396 30.093 -28.900 1.00 83.44 294 VAL A C 1
ATOM 2371 O O . VAL A 1 294 ? 2.634 29.477 -29.941 1.00 83.44 294 VAL A O 1
ATOM 2374 N N . VAL A 1 295 ? 2.007 31.365 -28.879 1.00 80.06 295 VAL A N 1
ATOM 2375 C CA . VAL A 1 295 ? 1.891 32.214 -30.067 1.00 80.06 295 VAL A CA 1
ATOM 2376 C C . VAL A 1 295 ? 2.847 33.390 -29.891 1.00 80.06 295 VAL A C 1
ATOM 2378 O O . VAL A 1 295 ? 2.702 34.158 -28.945 1.00 80.06 295 VAL A O 1
ATOM 2381 N N . GLY A 1 296 ? 3.832 33.515 -30.779 1.00 65.44 296 GLY A N 1
ATOM 2382 C CA . GLY A 1 296 ? 4.848 34.572 -30.745 1.00 65.44 296 GLY A CA 1
ATOM 2383 C C . GLY A 1 296 ? 5.588 34.671 -32.080 1.00 65.44 296 GLY A C 1
ATOM 2384 O O . GLY A 1 296 ? 5.626 33.700 -32.828 1.00 65.44 296 GLY A O 1
ATOM 2385 N N . ASP A 1 297 ? 6.119 35.849 -32.419 1.00 60.19 297 ASP A N 1
ATOM 2386 C CA . ASP A 1 297 ? 6.937 36.093 -33.624 1.00 60.19 297 ASP A CA 1
ATOM 2387 C C . ASP A 1 297 ? 6.365 35.521 -34.943 1.00 60.19 297 ASP A C 1
ATOM 2389 O O . ASP A 1 297 ? 7.059 34.878 -35.741 1.00 60.19 297 ASP A O 1
ATOM 2393 N N . ASN A 1 298 ? 5.070 35.759 -35.202 1.00 64.62 298 ASN A N 1
ATOM 2394 C CA . ASN A 1 298 ? 4.352 35.227 -36.373 1.00 64.62 298 ASN A CA 1
ATOM 2395 C C . ASN A 1 298 ? 4.408 33.686 -36.488 1.00 64.62 298 ASN A C 1
ATOM 2397 O O . ASN A 1 298 ? 4.427 33.129 -37.591 1.00 64.62 298 ASN A O 1
ATOM 2401 N N . GLU A 1 299 ? 4.456 32.976 -35.361 1.00 70.12 299 GLU A N 1
ATOM 2402 C CA . GLU A 1 299 ? 4.454 31.518 -35.300 1.00 70.12 299 GLU A CA 1
ATOM 2403 C C . GLU A 1 299 ? 3.577 31.013 -34.148 1.00 70.12 299 GLU A C 1
ATOM 2405 O O . GLU A 1 299 ? 3.654 31.471 -33.010 1.00 70.12 299 GLU A O 1
ATOM 2410 N N . GLY A 1 300 ? 2.714 30.045 -34.462 1.00 80.62 300 GLY A N 1
ATOM 2411 C CA . GLY A 1 300 ? 2.071 29.202 -33.460 1.00 80.62 300 GLY A CA 1
ATOM 2412 C C . GLY A 1 300 ? 2.915 27.955 -33.229 1.00 80.62 300 GLY A C 1
ATOM 2413 O O . GLY A 1 300 ? 3.379 27.340 -34.195 1.00 80.62 300 GLY A O 1
ATOM 2414 N N . SER A 1 301 ? 3.101 27.566 -31.973 1.00 86.00 301 SER A N 1
ATOM 2415 C CA . SER A 1 301 ? 3.720 26.296 -31.607 1.00 86.00 301 SER A CA 1
ATOM 2416 C C . SER A 1 301 ? 2.921 25.588 -30.522 1.00 86.00 301 SER A C 1
ATOM 2418 O O . SER A 1 301 ? 2.392 26.210 -29.602 1.00 86.00 301 SER A O 1
ATOM 2420 N N . VAL A 1 302 ? 2.813 24.271 -30.655 1.00 90.44 302 VAL A N 1
ATOM 2421 C CA . VAL A 1 302 ? 2.222 23.403 -29.639 1.00 90.44 302 VAL A CA 1
ATOM 2422 C C . VAL A 1 302 ? 3.364 22.752 -28.880 1.00 90.44 302 VAL A C 1
ATOM 2424 O O . VAL A 1 302 ? 4.216 22.111 -29.491 1.00 90.44 302 VAL A O 1
ATOM 2427 N N . VAL A 1 303 ? 3.378 22.919 -27.562 1.00 91.69 303 VAL A N 1
ATOM 2428 C CA . VAL A 1 303 ? 4.343 22.334 -26.632 1.00 91.69 303 VAL A CA 1
ATOM 2429 C C . VAL A 1 303 ? 3.637 21.253 -25.827 1.00 91.69 303 VAL A C 1
ATOM 2431 O O . VAL A 1 303 ? 2.703 21.531 -25.081 1.00 91.69 303 VAL A O 1
ATOM 2434 N N . ILE A 1 304 ? 4.087 20.016 -25.975 1.00 94.31 304 ILE A N 1
ATOM 2435 C CA . ILE A 1 304 ? 3.644 18.865 -25.196 1.00 94.31 304 ILE A CA 1
ATOM 2436 C C . ILE A 1 304 ? 4.713 18.598 -24.141 1.00 94.31 304 ILE A C 1
ATOM 2438 O O . ILE A 1 304 ? 5.873 18.357 -24.475 1.00 94.31 304 ILE A O 1
ATOM 2442 N N . GLY A 1 305 ? 4.319 18.665 -22.875 1.00 94.00 305 GLY A N 1
ATOM 2443 C CA . GLY A 1 305 ? 5.183 18.497 -21.719 1.00 94.00 305 GLY A CA 1
ATOM 2444 C C . GLY A 1 305 ? 4.769 17.309 -20.855 1.00 94.00 305 GLY A C 1
ATOM 2445 O O . GLY A 1 305 ? 3.593 16.963 -20.752 1.00 94.00 305 GLY A O 1
ATOM 2446 N N . GLY A 1 306 ? 5.742 16.691 -20.199 1.00 94.38 306 GLY A N 1
ATOM 2447 C CA . GLY A 1 306 ? 5.544 15.681 -19.171 1.00 94.38 306 GLY A CA 1
ATOM 2448 C C . GLY A 1 306 ? 6.545 15.884 -18.044 1.00 94.38 306 GLY A C 1
ATOM 24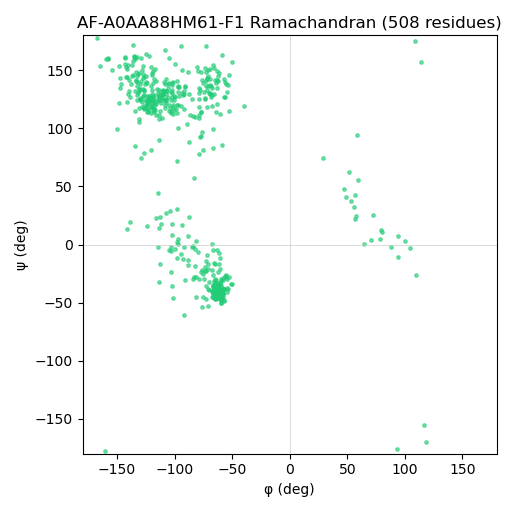49 O O . GLY A 1 306 ? 7.743 15.983 -18.296 1.00 94.38 306 GLY A O 1
ATOM 2450 N N . HIS A 1 307 ? 6.068 15.928 -16.805 1.00 92.69 307 HIS A N 1
ATOM 2451 C CA . HIS A 1 307 ? 6.898 15.998 -15.611 1.00 92.69 307 HIS A CA 1
ATOM 2452 C C . HIS A 1 307 ? 6.642 14.777 -14.728 1.00 92.69 307 HIS A C 1
ATOM 2454 O O . HIS A 1 307 ? 5.516 14.508 -14.307 1.00 92.69 307 HIS A O 1
ATOM 2460 N N . LEU A 1 308 ? 7.706 14.026 -14.465 1.00 91.56 308 LEU A N 1
ATOM 2461 C CA . LEU A 1 308 ? 7.713 12.829 -13.637 1.00 91.56 308 LEU A CA 1
ATOM 2462 C C . LEU A 1 308 ? 8.550 13.112 -12.387 1.00 91.56 308 LEU A C 1
ATOM 2464 O O . LEU A 1 308 ? 9.769 12.901 -12.414 1.00 91.56 308 LEU A O 1
ATOM 2468 N N . PRO A 1 309 ? 7.934 13.620 -11.307 1.00 89.19 309 PRO A N 1
ATOM 2469 C CA . PRO A 1 309 ? 8.629 13.800 -10.046 1.00 89.19 309 PRO A CA 1
ATOM 2470 C C . PRO A 1 309 ? 8.849 12.450 -9.355 1.00 89.19 309 PRO A C 1
ATOM 2472 O O . PRO A 1 309 ? 8.087 11.498 -9.511 1.00 89.19 309 PRO A O 1
ATOM 2475 N N . ASN A 1 310 ? 9.908 12.388 -8.556 1.00 84.38 310 ASN A N 1
ATOM 2476 C CA . ASN A 1 310 ? 10.220 11.301 -7.635 1.00 84.38 310 ASN A CA 1
ATOM 2477 C C . ASN A 1 310 ? 10.334 9.884 -8.248 1.00 84.38 310 ASN A C 1
ATOM 2479 O O . ASN A 1 310 ? 9.888 8.909 -7.643 1.00 84.38 310 ASN A O 1
ATOM 2483 N N . LEU A 1 311 ? 10.984 9.733 -9.411 1.00 84.06 311 LEU A N 1
ATOM 2484 C CA . LEU A 1 311 ? 11.065 8.463 -10.165 1.00 84.06 311 LEU A CA 1
ATOM 2485 C C . LEU A 1 311 ? 11.511 7.234 -9.346 1.00 84.06 311 LEU A C 1
ATOM 2487 O O . LEU A 1 311 ? 11.095 6.116 -9.648 1.00 84.06 311 LEU A O 1
ATOM 2491 N N . LYS A 1 312 ? 12.396 7.412 -8.354 1.00 82.06 312 LYS A N 1
ATOM 2492 C CA . LYS A 1 312 ? 12.913 6.327 -7.496 1.00 82.06 312 LYS A CA 1
ATOM 2493 C C . LYS A 1 312 ? 12.682 6.572 -6.002 1.00 82.06 312 LYS A C 1
ATOM 2495 O O . LYS A 1 312 ? 13.319 5.918 -5.177 1.00 82.06 312 LYS A O 1
ATOM 2500 N N . GLY A 1 313 ? 11.805 7.508 -5.638 1.00 77.25 313 GLY A N 1
ATOM 2501 C CA . GLY A 1 313 ? 11.521 7.819 -4.235 1.00 77.25 313 GLY A CA 1
ATOM 2502 C C . GLY A 1 313 ? 12.571 8.696 -3.535 1.00 77.25 313 GLY A C 1
ATOM 2503 O O . GLY A 1 313 ? 12.458 8.908 -2.330 1.00 77.25 313 GLY A O 1
ATOM 2504 N N . ARG A 1 314 ? 13.605 9.187 -4.243 1.00 82.12 314 ARG A N 1
ATOM 2505 C CA . ARG A 1 314 ? 14.702 9.989 -3.664 1.00 82.12 314 ARG A CA 1
ATOM 2506 C C . ARG A 1 314 ? 14.751 11.421 -4.210 1.00 82.12 314 ARG A C 1
ATOM 2508 O O . ARG A 1 314 ? 15.806 12.053 -4.164 1.00 82.12 314 ARG A O 1
ATOM 2515 N N . GLY A 1 315 ? 13.631 11.932 -4.722 1.00 82.94 315 GLY A N 1
ATOM 2516 C CA . GLY A 1 315 ? 13.521 13.290 -5.260 1.00 82.94 315 GLY A CA 1
ATOM 2517 C C . GLY A 1 315 ? 14.084 13.466 -6.674 1.00 82.94 315 GLY A C 1
ATOM 2518 O O . GLY A 1 315 ? 14.261 14.600 -7.109 1.00 82.94 315 GLY A O 1
ATOM 2519 N N . GLU A 1 316 ? 14.384 12.382 -7.399 1.00 91.62 316 GLU A N 1
ATOM 2520 C CA . GLU A 1 316 ? 14.765 12.476 -8.812 1.00 91.62 316 GLU A CA 1
ATOM 2521 C C . GLU A 1 316 ? 13.575 12.888 -9.676 1.00 91.62 316 GLU A C 1
ATOM 2523 O O . GLU A 1 316 ? 12.491 12.329 -9.523 1.00 91.62 316 GLU A O 1
ATOM 2528 N N . SER A 1 317 ? 13.779 13.799 -10.625 1.00 92.56 317 SER A N 1
ATOM 2529 C CA . SER A 1 317 ? 12.728 14.224 -11.549 1.00 92.56 317 SER A CA 1
ATOM 2530 C C . SER A 1 317 ? 13.167 14.114 -13.005 1.00 92.56 317 SER A C 1
ATOM 2532 O O . SER A 1 317 ? 14.341 14.278 -13.342 1.00 92.56 317 SER A O 1
ATOM 2534 N N . LEU A 1 318 ? 12.209 13.794 -13.871 1.00 94.38 318 LEU A N 1
ATOM 2535 C CA . LEU A 1 318 ? 12.386 13.755 -15.319 1.00 94.38 318 LEU A CA 1
ATOM 2536 C C . LEU A 1 318 ? 11.348 14.665 -15.970 1.00 94.38 318 LEU A C 1
ATOM 2538 O O . LEU A 1 318 ? 10.148 14.466 -15.793 1.00 94.38 318 LEU A O 1
ATOM 2542 N N . SER A 1 319 ? 11.824 15.637 -16.737 1.00 94.06 319 SER A N 1
ATOM 2543 C CA . SER A 1 319 ? 11.002 16.535 -17.542 1.00 94.06 319 SER A CA 1
ATOM 2544 C C . SER A 1 319 ? 11.222 16.245 -19.020 1.00 94.06 319 SER A C 1
ATOM 2546 O O . SER A 1 319 ? 12.358 16.133 -19.482 1.00 94.06 319 SER A O 1
ATOM 2548 N N . LEU A 1 320 ? 10.126 16.122 -19.755 1.00 95.62 320 LEU A N 1
ATOM 2549 C CA . LEU A 1 320 ? 10.076 15.886 -21.188 1.00 95.62 320 LEU A CA 1
ATOM 2550 C C . LEU A 1 320 ? 9.287 17.028 -21.809 1.00 95.62 320 LEU A C 1
ATOM 2552 O O . LEU A 1 320 ? 8.147 17.253 -21.426 1.00 95.62 320 LEU A O 1
ATOM 2556 N N . GLU A 1 321 ? 9.865 17.722 -22.773 1.00 94.50 321 GLU A N 1
ATOM 2557 C CA . GLU A 1 321 ? 9.190 18.773 -23.524 1.00 94.50 321 GLU A CA 1
ATOM 2558 C C . GLU A 1 321 ? 9.430 18.536 -25.009 1.00 94.50 321 GLU A C 1
ATOM 2560 O O . GLU A 1 321 ? 10.560 18.319 -25.447 1.00 94.50 321 GLU A O 1
ATOM 2565 N N . TYR A 1 322 ? 8.364 18.567 -25.794 1.00 94.19 322 TYR A N 1
ATOM 2566 C CA . TYR A 1 322 ? 8.405 18.492 -27.245 1.00 94.19 322 TYR A CA 1
ATOM 2567 C C . TYR A 1 322 ? 7.560 19.620 -27.810 1.00 94.19 322 TYR A C 1
ATOM 2569 O O . TYR A 1 322 ? 6.383 19.726 -27.477 1.00 94.19 322 TYR A O 1
ATOM 2577 N N . SER A 1 323 ? 8.132 20.452 -28.672 1.00 91.44 323 SER A N 1
ATOM 2578 C CA . SER A 1 323 ? 7.401 21.519 -29.340 1.00 91.44 323 SER A CA 1
ATOM 2579 C C . SER A 1 323 ? 7.409 21.357 -30.852 1.00 91.44 323 SER A C 1
ATOM 2581 O O . SER A 1 323 ? 8.417 20.995 -31.468 1.00 91.44 323 SER A O 1
ATOM 2583 N N . HIS A 1 324 ? 6.253 21.624 -31.452 1.00 90.19 324 HIS A N 1
ATOM 2584 C CA . HIS A 1 324 ? 6.047 21.602 -32.891 1.00 90.19 324 HIS A CA 1
ATOM 2585 C C . HIS A 1 324 ? 5.448 22.930 -33.347 1.00 90.19 324 HIS A C 1
ATOM 2587 O O . HIS A 1 324 ? 4.349 23.297 -32.925 1.00 90.19 324 HIS A O 1
ATOM 2593 N N . GLY A 1 325 ? 6.174 23.656 -34.194 1.00 86.25 325 GLY A N 1
ATOM 2594 C CA . GLY A 1 325 ? 5.746 24.943 -34.730 1.00 86.25 325 GLY A CA 1
ATOM 2595 C C . GLY A 1 325 ? 5.162 24.857 -36.136 1.00 86.25 325 GLY A C 1
ATOM 2596 O O . GLY A 1 325 ? 5.474 23.965 -36.929 1.00 86.25 325 GLY A O 1
ATOM 2597 N N . THR A 1 326 ? 4.322 25.837 -36.467 1.00 82.12 326 THR A N 1
ATOM 2598 C CA . THR A 1 326 ? 3.637 25.970 -37.769 1.00 82.12 326 THR A CA 1
ATOM 2599 C C . THR A 1 326 ? 4.583 25.983 -38.974 1.00 82.12 326 THR A C 1
ATOM 2601 O O . THR A 1 326 ? 4.201 25.540 -40.057 1.00 82.12 326 THR A O 1
ATOM 2604 N N . LYS A 1 327 ? 5.845 26.405 -38.807 1.00 77.94 327 LYS A N 1
ATOM 2605 C CA . LYS A 1 327 ? 6.866 26.398 -39.872 1.00 77.94 327 LYS A CA 1
ATOM 2606 C C . LYS A 1 327 ? 7.634 25.071 -39.974 1.00 77.94 327 LYS A C 1
ATOM 2608 O O . LYS A 1 327 ? 8.756 25.047 -40.478 1.00 77.94 327 LYS A O 1
ATOM 2613 N N . LYS A 1 328 ? 7.048 23.961 -39.501 1.00 74.62 328 LYS A N 1
ATOM 2614 C CA . LYS A 1 328 ? 7.700 22.640 -39.361 1.00 74.62 328 LYS A CA 1
ATOM 2615 C C . LYS A 1 328 ? 8.956 22.682 -38.477 1.00 74.62 328 LYS A C 1
ATOM 2617 O O . LYS A 1 328 ? 9.853 21.849 -38.623 1.00 74.62 328 LYS A O 1
ATOM 2622 N N . SER A 1 329 ? 9.036 23.655 -37.573 1.00 81.25 329 SER A N 1
ATOM 2623 C CA . SER A 1 329 ? 10.066 23.714 -36.543 1.00 81.25 329 SER A CA 1
ATOM 2624 C C . SER A 1 329 ? 9.760 22.631 -35.501 1.00 81.25 329 SER A C 1
ATOM 2626 O O . SER A 1 329 ? 8.607 22.398 -35.140 1.00 81.25 329 SER A O 1
ATOM 2628 N N . SER A 1 330 ? 10.783 21.896 -35.068 1.00 87.81 330 SER A N 1
ATOM 2629 C CA . SER A 1 330 ? 10.640 20.919 -33.987 1.00 87.81 330 SER A CA 1
ATOM 2630 C C . SER A 1 330 ? 11.770 21.094 -32.994 1.00 87.81 330 SER A C 1
ATOM 2632 O O . SER A 1 330 ? 12.947 21.120 -33.372 1.00 87.81 330 SER A O 1
ATOM 2634 N N . ALA A 1 331 ? 11.402 21.207 -31.729 1.00 91.12 331 ALA A N 1
ATOM 2635 C CA . ALA A 1 331 ? 12.337 21.262 -30.627 1.00 91.12 331 ALA A CA 1
ATOM 2636 C C . ALA A 1 331 ? 11.939 20.227 -29.580 1.00 91.12 331 ALA A C 1
ATOM 2638 O O . ALA A 1 331 ? 10.776 19.850 -29.448 1.00 91.12 331 ALA A O 1
ATOM 2639 N N . PHE A 1 332 ? 12.933 19.716 -28.875 1.00 94.75 332 PHE A N 1
ATOM 2640 C CA . PHE A 1 332 ? 12.705 18.831 -27.749 1.00 94.75 332 PHE A CA 1
ATOM 2641 C C . PHE A 1 332 ? 13.707 19.154 -26.656 1.00 94.75 332 PHE A C 1
ATOM 2643 O O . PHE A 1 332 ? 14.824 19.589 -26.938 1.00 94.75 332 PHE A O 1
ATOM 2650 N N . ASN A 1 333 ? 13.314 18.908 -25.420 1.00 95.75 333 ASN A N 1
ATOM 2651 C CA . ASN A 1 333 ? 14.173 19.005 -24.262 1.00 95.75 333 ASN A CA 1
ATOM 2652 C C . ASN A 1 333 ? 13.830 17.860 -23.311 1.00 95.75 333 ASN A C 1
ATOM 2654 O O . ASN A 1 333 ? 12.687 17.690 -22.896 1.00 95.75 333 ASN A O 1
ATOM 2658 N N . VAL A 1 334 ? 14.829 17.052 -22.986 1.00 97.31 334 VAL A N 1
ATOM 2659 C CA . VAL A 1 334 ? 14.721 15.965 -22.017 1.00 97.31 334 VAL A CA 1
ATOM 2660 C C . VAL A 1 334 ? 15.682 16.287 -20.895 1.00 97.31 334 VAL A C 1
ATOM 2662 O O . VAL A 1 334 ? 16.885 16.309 -21.126 1.00 97.31 334 VAL A O 1
ATOM 2665 N N . THR A 1 335 ? 15.165 16.542 -19.697 1.00 96.81 335 THR A N 1
ATOM 2666 C CA . THR A 1 335 ? 15.953 16.976 -18.539 1.00 96.81 335 THR A CA 1
ATOM 2667 C C . THR A 1 335 ? 15.763 16.008 -17.380 1.00 96.81 335 THR A C 1
ATOM 2669 O O . THR A 1 335 ? 14.642 15.768 -16.942 1.00 96.81 335 THR A O 1
ATOM 2672 N N . PHE A 1 336 ? 16.860 15.464 -16.863 1.00 96.75 336 PHE A N 1
ATOM 2673 C CA . PHE A 1 336 ? 16.898 14.583 -15.705 1.00 96.75 336 PHE A CA 1
ATOM 2674 C C . PHE A 1 336 ? 17.646 15.253 -14.553 1.00 96.75 336 PHE A C 1
ATOM 2676 O O . PHE A 1 336 ? 18.817 15.611 -14.691 1.00 96.75 336 PHE A O 1
ATOM 2683 N N . LEU A 1 337 ? 16.991 15.370 -13.401 1.00 94.75 337 LEU A N 1
ATOM 2684 C CA . LEU A 1 337 ? 17.551 15.958 -12.192 1.00 94.75 337 LEU A CA 1
ATOM 2685 C C . LEU A 1 337 ? 17.696 14.898 -11.098 1.00 94.75 337 LEU A C 1
ATOM 2687 O O . LEU A 1 337 ? 16.771 14.140 -10.802 1.00 94.75 337 LEU A O 1
ATOM 2691 N N . LYS A 1 338 ? 18.869 14.870 -10.462 1.00 94.62 338 LYS A N 1
ATOM 2692 C CA . LYS A 1 338 ? 19.193 13.981 -9.346 1.00 94.62 338 LYS A CA 1
ATOM 2693 C C . LYS A 1 338 ? 19.803 14.777 -8.189 1.00 94.62 338 LYS A C 1
ATOM 2695 O O . LYS A 1 338 ? 20.983 15.138 -8.262 1.00 94.62 338 LYS A O 1
ATOM 2700 N N . PRO A 1 339 ? 19.056 15.012 -7.098 1.00 92.25 339 PRO A N 1
ATOM 2701 C CA . PRO A 1 339 ? 19.601 15.664 -5.918 1.00 92.25 339 PRO A CA 1
ATOM 2702 C C . PRO A 1 339 ? 20.498 14.698 -5.131 1.00 92.25 339 PRO A C 1
ATOM 2704 O O . PRO A 1 339 ? 20.193 13.515 -4.949 1.00 92.25 339 PRO A O 1
ATOM 2707 N N . LEU A 1 340 ? 21.626 15.200 -4.637 1.00 89.19 340 LEU A N 1
ATOM 2708 C CA . LEU A 1 340 ? 22.502 14.490 -3.714 1.00 89.19 340 LEU A CA 1
ATOM 2709 C C . LEU A 1 340 ? 22.170 14.923 -2.287 1.00 89.19 340 LEU A C 1
ATOM 2711 O O . LEU A 1 340 ? 22.161 16.106 -1.955 1.00 89.19 340 LEU A O 1
ATOM 2715 N N . HIS A 1 341 ? 21.934 13.945 -1.417 1.00 80.31 341 HIS A N 1
ATOM 2716 C CA . HIS A 1 341 ? 21.635 14.188 -0.009 1.00 80.31 341 HIS A CA 1
ATOM 2717 C C . HIS A 1 341 ? 22.936 14.491 0.743 1.00 80.31 341 HIS A C 1
ATOM 2719 O O . HIS A 1 341 ? 23.512 13.615 1.384 1.00 80.31 341 HIS A O 1
ATOM 2725 N N . ASN A 1 342 ? 23.442 15.715 0.604 1.00 83.75 342 ASN A N 1
ATOM 2726 C CA . ASN A 1 342 ? 24.666 16.169 1.257 1.00 83.75 342 ASN A CA 1
ATOM 2727 C C . ASN A 1 342 ? 24.489 17.572 1.860 1.00 83.75 342 ASN A C 1
ATOM 2729 O O . ASN A 1 342 ? 23.591 18.317 1.466 1.00 83.75 342 ASN A O 1
ATOM 2733 N N . LYS A 1 343 ? 25.373 17.958 2.788 1.00 80.31 343 LYS A N 1
ATOM 2734 C CA . LYS A 1 343 ? 25.343 19.266 3.472 1.00 80.31 343 LYS A CA 1
ATOM 2735 C C . LYS A 1 343 ? 25.410 20.457 2.503 1.00 80.31 343 LYS A C 1
ATOM 2737 O O . LYS A 1 343 ? 24.845 21.504 2.793 1.00 80.31 343 LYS A O 1
ATOM 2742 N N . SER A 1 344 ? 26.043 20.276 1.343 1.00 80.00 344 SER A N 1
ATOM 2743 C CA . SER A 1 344 ? 26.178 21.285 0.285 1.00 80.00 344 SER A CA 1
ATOM 2744 C C . SER A 1 344 ? 24.959 21.419 -0.639 1.00 80.00 344 SER A C 1
ATOM 2746 O O . SER A 1 344 ? 25.017 22.194 -1.590 1.00 80.00 344 SER A O 1
ATOM 2748 N N . LYS A 1 345 ? 23.863 20.674 -0.395 1.00 85.38 345 LYS A N 1
ATOM 2749 C CA . LYS A 1 345 ? 22.650 20.653 -1.241 1.00 85.38 345 LYS A CA 1
ATOM 2750 C C . LYS A 1 345 ? 22.958 20.457 -2.736 1.00 85.38 345 LYS A C 1
ATOM 2752 O O . LYS A 1 345 ? 22.380 21.125 -3.584 1.00 85.38 345 LYS A O 1
ATOM 2757 N N . ALA A 1 346 ? 23.905 19.573 -3.045 1.00 91.56 346 ALA A N 1
ATOM 2758 C CA . ALA A 1 346 ? 24.370 19.394 -4.413 1.00 91.56 346 ALA A CA 1
ATOM 2759 C C . ALA A 1 346 ? 23.338 18.673 -5.297 1.00 91.56 346 ALA A C 1
ATOM 2761 O O . ALA A 1 346 ? 22.621 17.791 -4.820 1.00 91.56 346 ALA A O 1
ATOM 2762 N N . SER A 1 347 ? 23.301 18.984 -6.591 1.00 94.06 347 SER A N 1
ATOM 2763 C CA . SER A 1 347 ? 22.430 18.320 -7.566 1.00 94.06 347 SER A CA 1
ATOM 2764 C C . SER A 1 347 ? 23.108 18.126 -8.914 1.00 94.06 347 SER A C 1
ATOM 2766 O O . SER A 1 347 ? 23.862 18.976 -9.376 1.00 94.06 347 SER A O 1
ATOM 2768 N N . TRP A 1 348 ? 22.799 17.002 -9.556 1.00 95.44 348 TRP A N 1
ATOM 2769 C CA . TRP A 1 348 ? 23.123 16.761 -10.956 1.00 95.44 348 TRP A CA 1
ATOM 2770 C C . TRP A 1 348 ? 21.912 17.071 -11.823 1.00 95.44 348 TRP A C 1
ATOM 2772 O O . TRP A 1 348 ? 20.805 16.632 -11.510 1.00 95.44 348 TRP A O 1
ATOM 2782 N N . ASN A 1 349 ? 22.132 17.765 -12.931 1.00 96.19 349 ASN A N 1
ATOM 2783 C CA . ASN A 1 349 ? 21.123 18.026 -13.945 1.00 96.19 349 ASN A CA 1
ATOM 2784 C C . ASN A 1 349 ? 21.705 17.682 -15.323 1.00 96.19 349 ASN A C 1
ATOM 2786 O O . ASN A 1 349 ? 22.696 18.267 -15.748 1.00 96.19 349 ASN A O 1
ATOM 2790 N N . ALA A 1 350 ? 21.110 16.705 -15.999 1.00 97.19 350 ALA A N 1
ATOM 2791 C CA . ALA A 1 350 ? 21.492 16.284 -17.338 1.00 97.19 350 ALA A CA 1
ATOM 2792 C C . ALA A 1 350 ? 20.357 16.599 -18.312 1.00 97.19 350 ALA A C 1
ATOM 2794 O O . ALA A 1 350 ? 19.239 16.128 -18.121 1.00 97.19 350 ALA A O 1
ATOM 2795 N N . SER A 1 351 ? 20.644 17.356 -19.366 1.00 97.12 351 SER A N 1
ATOM 2796 C CA . SER A 1 351 ? 19.674 17.722 -20.397 1.00 97.12 351 SER A CA 1
ATOM 2797 C C . SER A 1 351 ? 20.170 17.318 -21.782 1.00 97.12 351 SER A C 1
ATOM 2799 O O . SER A 1 351 ? 21.352 17.460 -22.091 1.00 97.12 351 SER A O 1
ATOM 2801 N N . VAL A 1 352 ? 19.270 16.814 -22.622 1.00 97.75 352 VAL A N 1
ATOM 2802 C CA . VAL A 1 352 ? 19.488 16.608 -24.058 1.00 97.75 352 VAL A CA 1
ATOM 2803 C C . VAL A 1 352 ? 18.426 17.392 -24.801 1.00 97.75 352 VAL A C 1
ATOM 2805 O O . VAL A 1 352 ? 17.235 17.239 -24.527 1.00 97.75 352 VAL A O 1
ATOM 2808 N N . PHE A 1 353 ? 18.852 18.221 -25.748 1.00 95.88 353 PHE A N 1
ATOM 2809 C CA . PHE A 1 353 ? 17.963 19.178 -26.383 1.00 95.88 353 PHE A CA 1
ATOM 2810 C C . PHE A 1 353 ? 18.204 19.317 -27.886 1.00 95.88 353 PHE A C 1
ATOM 2812 O O . PHE A 1 353 ? 19.308 19.115 -28.402 1.00 95.88 353 PHE A O 1
ATOM 2819 N N . GLN A 1 354 ? 17.148 19.729 -28.578 1.00 94.75 354 GLN A N 1
ATOM 2820 C CA . GLN A 1 354 ? 17.200 20.321 -29.904 1.00 94.75 354 GLN A CA 1
ATOM 2821 C C . GLN A 1 354 ? 16.368 21.597 -29.890 1.00 94.75 354 GLN A C 1
ATOM 2823 O O . GLN A 1 354 ? 15.219 21.562 -29.465 1.00 94.75 354 GLN A O 1
ATOM 2828 N N . GLY A 1 355 ? 16.913 22.693 -30.406 1.00 90.50 355 GLY A N 1
ATOM 2829 C CA . GLY A 1 355 ? 16.209 23.966 -30.528 1.00 90.50 355 GLY A CA 1
ATOM 2830 C C . GLY A 1 355 ? 16.553 24.668 -31.834 1.00 90.50 355 GLY A C 1
ATOM 2831 O O . GLY A 1 355 ? 17.688 24.585 -32.302 1.00 90.50 355 GLY A O 1
ATOM 2832 N N . LEU A 1 356 ? 15.572 25.347 -32.424 1.00 87.44 356 LEU A N 1
ATOM 2833 C CA . LEU A 1 356 ? 15.771 26.251 -33.554 1.00 87.44 356 LEU A CA 1
ATOM 2834 C C . LEU A 1 356 ? 15.613 27.685 -33.045 1.00 87.44 356 LEU A C 1
ATOM 2836 O O . LEU A 1 356 ? 14.577 28.010 -32.473 1.00 87.44 356 LEU A O 1
ATOM 2840 N N . ALA A 1 357 ? 16.625 28.517 -33.257 1.00 83.94 357 ALA A N 1
ATOM 2841 C CA . ALA A 1 357 ? 16.588 29.939 -32.954 1.00 83.94 357 ALA A CA 1
ATOM 2842 C C . ALA A 1 357 ? 16.673 30.744 -34.254 1.00 83.94 357 ALA A C 1
ATOM 2844 O O . ALA A 1 357 ? 17.545 30.506 -35.095 1.00 83.94 357 ALA A O 1
ATOM 2845 N N . ASP A 1 358 ? 15.767 31.703 -34.409 1.00 82.69 358 ASP A N 1
ATOM 2846 C CA . ASP A 1 358 ? 15.762 32.642 -35.523 1.00 82.69 358 ASP A CA 1
ATOM 2847 C C . ASP A 1 358 ? 16.317 33.987 -35.030 1.00 82.69 358 ASP A C 1
ATOM 2849 O O . ASP A 1 358 ? 15.860 34.515 -34.020 1.00 82.69 358 ASP A O 1
ATOM 2853 N N . PHE A 1 359 ? 17.279 34.566 -35.756 1.0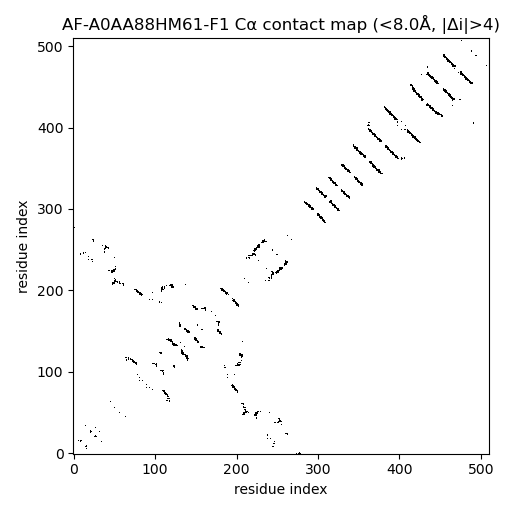0 84.12 359 PHE A N 1
ATOM 2854 C CA . PHE A 1 359 ? 17.846 35.886 -35.460 1.00 84.12 359 PHE A CA 1
ATOM 2855 C C . PHE A 1 359 ? 17.630 36.832 -36.653 1.00 84.12 359 PHE A C 1
ATOM 2857 O O . PHE A 1 359 ? 18.540 37.013 -37.472 1.00 84.12 359 PHE A O 1
ATOM 2864 N N . PRO A 1 360 ? 16.433 37.442 -36.793 1.00 80.75 360 PRO A N 1
ATOM 2865 C CA . PRO A 1 360 ? 16.104 38.279 -37.947 1.00 80.75 360 PRO A CA 1
ATOM 2866 C C . PRO A 1 360 ? 17.009 39.507 -38.093 1.00 80.75 360 PRO A C 1
ATOM 2868 O O . PRO A 1 360 ? 17.403 39.830 -39.211 1.00 80.75 360 PRO A O 1
ATOM 2871 N N . SER A 1 361 ? 17.390 40.146 -36.978 1.00 79.50 361 SER A N 1
ATOM 2872 C CA . SER A 1 361 ? 18.267 41.330 -36.948 1.00 79.50 361 SER A CA 1
ATOM 2873 C C . SER A 1 361 ? 19.653 41.066 -37.544 1.00 79.50 361 SER A C 1
ATOM 2875 O O . SER A 1 361 ? 20.226 41.934 -38.196 1.00 79.50 361 SER A O 1
ATOM 2877 N N . SER A 1 362 ? 20.159 39.845 -37.374 1.00 78.94 362 SER A N 1
ATOM 2878 C CA . SER A 1 362 ? 21.469 39.405 -37.867 1.00 78.94 362 SER A CA 1
ATOM 2879 C C . SER A 1 362 ? 21.376 38.532 -39.127 1.00 78.94 362 SER A C 1
ATOM 2881 O O . SER A 1 362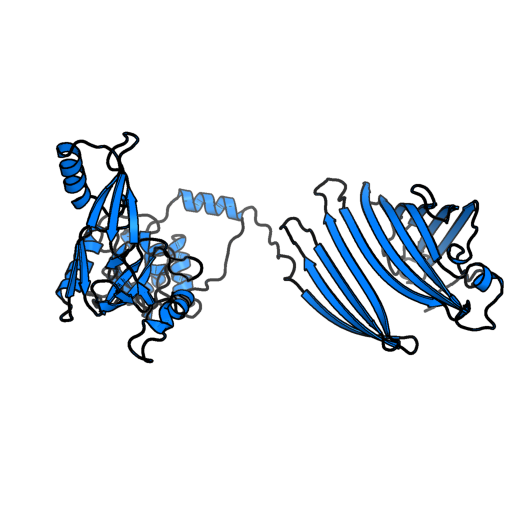 ? 22.394 38.126 -39.688 1.00 78.94 362 SER A O 1
ATOM 2883 N N . GLY A 1 363 ? 20.159 38.246 -39.601 1.00 83.19 363 GLY A N 1
ATOM 2884 C CA . GLY A 1 363 ? 19.894 37.588 -40.880 1.00 83.19 363 GLY A CA 1
ATOM 2885 C C . GLY A 1 363 ? 20.224 36.090 -40.950 1.00 83.19 363 GLY A C 1
ATOM 2886 O O . GLY A 1 363 ? 20.479 35.594 -42.056 1.00 83.19 363 GLY A O 1
ATOM 2887 N N . TYR A 1 364 ? 20.222 35.362 -39.825 1.00 86.12 364 TYR A N 1
ATOM 2888 C CA . TYR A 1 364 ? 20.516 33.919 -39.780 1.00 86.12 364 TYR A CA 1
ATOM 2889 C C . TYR A 1 364 ? 19.547 33.108 -38.906 1.00 86.12 364 TYR A C 1
ATOM 2891 O O . TYR A 1 364 ? 18.849 33.642 -38.047 1.00 86.12 364 TYR A O 1
ATOM 2899 N N . LYS A 1 365 ? 19.522 31.792 -39.143 1.00 87.50 365 LYS A N 1
ATOM 2900 C CA . LYS A 1 365 ? 18.859 30.775 -38.318 1.00 87.50 365 LYS A CA 1
ATOM 2901 C C . LYS A 1 365 ? 19.892 29.799 -37.781 1.00 87.50 365 LYS A C 1
ATOM 2903 O O . LYS A 1 365 ? 20.813 29.416 -38.506 1.00 87.50 365 LYS A O 1
ATOM 2908 N N . GLU A 1 366 ? 19.700 29.356 -36.551 1.00 89.44 366 GLU A N 1
ATOM 2909 C CA . GLU A 1 366 ? 20.601 28.444 -35.860 1.00 89.44 366 GLU A CA 1
ATOM 2910 C C . GLU A 1 366 ? 19.824 27.235 -35.338 1.00 89.44 366 GLU A C 1
ATOM 2912 O O . GLU A 1 366 ? 18.900 27.366 -34.538 1.00 89.44 366 GLU A O 1
ATOM 2917 N N . LEU A 1 367 ? 20.192 26.042 -35.807 1.00 91.12 367 LEU A N 1
ATOM 2918 C CA . LEU A 1 367 ? 19.684 24.782 -35.271 1.00 91.12 367 LEU A CA 1
ATOM 2919 C C . LEU A 1 367 ? 20.725 24.186 -34.328 1.00 91.12 367 LEU A C 1
ATOM 2921 O O . LEU A 1 367 ? 21.795 23.767 -34.773 1.00 91.12 367 LEU A O 1
ATOM 2925 N N . ASN A 1 368 ? 20.366 24.087 -33.054 1.00 93.06 368 ASN A N 1
ATOM 2926 C CA . ASN A 1 368 ? 21.206 23.555 -31.995 1.00 93.06 368 ASN A CA 1
ATOM 2927 C C . ASN A 1 368 ? 20.731 22.173 -31.578 1.00 93.06 368 ASN A C 1
ATOM 2929 O O . ASN A 1 368 ? 19.542 21.956 -31.358 1.00 93.06 368 ASN A O 1
ATOM 2933 N N . ARG A 1 369 ? 21.671 21.238 -31.475 1.00 95.12 369 ARG A N 1
ATOM 2934 C CA . ARG A 1 369 ? 21.471 19.884 -30.957 1.00 95.12 369 ARG A CA 1
ATOM 2935 C C . ARG A 1 369 ? 22.581 19.594 -29.977 1.00 95.12 369 ARG A C 1
ATOM 2937 O O . ARG A 1 369 ? 23.748 19.686 -30.351 1.00 95.12 369 ARG A O 1
ATOM 2944 N N . GLY A 1 370 ? 22.253 19.237 -28.749 1.00 95.69 370 GLY A N 1
ATOM 2945 C CA . GLY A 1 370 ? 23.301 19.057 -27.764 1.00 95.69 370 GLY A CA 1
ATOM 2946 C C . GLY A 1 370 ? 22.872 18.373 -26.492 1.00 95.69 370 GLY A C 1
ATOM 2947 O O . GLY A 1 370 ? 21.708 18.027 -26.292 1.00 95.69 370 GLY A O 1
ATOM 2948 N N . ALA A 1 371 ? 23.870 18.189 -25.641 1.00 96.31 371 ALA A N 1
ATOM 2949 C CA . ALA A 1 371 ? 23.721 17.706 -24.289 1.00 96.31 371 ALA A CA 1
ATOM 2950 C C . ALA A 1 371 ? 24.396 18.679 -23.320 1.00 96.31 371 ALA A C 1
ATOM 2952 O O . ALA A 1 371 ? 25.437 19.268 -23.624 1.00 96.31 371 ALA A O 1
ATOM 2953 N N . ILE A 1 372 ? 23.790 18.831 -22.150 1.00 96.25 372 ILE A N 1
ATOM 2954 C CA . ILE A 1 372 ? 24.282 19.655 -21.055 1.00 96.25 372 ILE A CA 1
ATOM 2955 C C . ILE A 1 372 ? 24.331 18.783 -19.811 1.00 96.25 372 ILE A C 1
ATOM 2957 O O . ILE A 1 372 ? 23.372 18.078 -19.501 1.00 96.25 372 ILE A O 1
ATOM 2961 N N . LEU A 1 373 ? 25.440 18.847 -19.087 1.00 96.94 373 LEU A N 1
ATOM 2962 C CA . LEU A 1 373 ? 25.580 18.248 -17.771 1.00 96.94 373 LEU A CA 1
ATOM 2963 C C . LEU A 1 373 ? 25.976 19.335 -16.777 1.00 96.94 373 LEU A C 1
ATOM 2965 O O . LEU A 1 373 ? 27.071 19.879 -16.858 1.00 96.94 373 LEU A O 1
ATOM 2969 N N . ASN A 1 374 ? 25.092 19.622 -15.834 1.00 96.69 374 ASN A N 1
ATOM 2970 C CA . ASN A 1 374 ? 25.282 20.599 -14.776 1.00 96.69 374 ASN A CA 1
ATOM 2971 C C . ASN A 1 374 ? 25.469 19.891 -13.435 1.00 96.69 374 ASN A C 1
ATOM 2973 O O . ASN A 1 374 ? 24.752 18.940 -13.105 1.00 96.69 374 ASN A O 1
ATOM 2977 N N . PHE A 1 375 ? 26.418 20.392 -12.659 1.00 96.25 375 PHE A N 1
ATOM 2978 C CA . PHE A 1 375 ? 26.598 20.068 -11.258 1.00 96.25 375 PHE A CA 1
ATOM 2979 C C . PHE A 1 375 ? 26.487 21.347 -10.438 1.00 96.25 375 PHE A C 1
ATOM 2981 O O . PHE A 1 375 ? 27.342 22.230 -10.534 1.00 96.25 375 PHE A O 1
ATOM 2988 N N . ASP A 1 376 ? 25.439 21.428 -9.630 1.00 94.50 376 ASP A N 1
ATOM 2989 C CA . ASP A 1 376 ? 25.169 22.558 -8.751 1.00 94.50 376 ASP A CA 1
ATOM 2990 C C . ASP A 1 376 ? 25.557 22.192 -7.322 1.00 94.50 376 ASP A C 1
ATOM 2992 O O . ASP A 1 376 ? 25.286 21.083 -6.857 1.00 94.50 376 ASP A O 1
ATOM 2996 N N . SER A 1 377 ? 26.200 23.112 -6.608 1.00 93.06 377 SER A N 1
ATOM 2997 C CA . SER A 1 377 ? 26.581 22.919 -5.209 1.00 93.06 377 SER A CA 1
ATOM 2998 C C . SER A 1 377 ? 26.705 24.246 -4.470 1.00 93.06 377 SER A C 1
ATOM 3000 O O . SER A 1 377 ? 27.074 25.265 -5.053 1.00 93.06 377 SER A O 1
ATOM 3002 N N . ASN A 1 378 ? 26.443 24.227 -3.164 1.00 90.31 378 ASN A N 1
ATOM 3003 C CA . ASN A 1 378 ? 26.622 25.392 -2.304 1.00 90.31 378 ASN A CA 1
ATOM 3004 C C . ASN A 1 378 ? 27.843 25.179 -1.405 1.00 90.31 378 ASN A C 1
ATOM 3006 O O . ASN A 1 378 ? 27.886 24.208 -0.645 1.00 90.31 378 ASN A O 1
ATOM 3010 N N . SER A 1 379 ? 28.814 26.092 -1.468 1.00 84.44 379 SER A N 1
ATOM 3011 C CA . SER A 1 379 ? 29.978 26.081 -0.564 1.00 84.44 379 SER A CA 1
ATOM 3012 C C . SER A 1 379 ? 29.631 26.719 0.782 1.00 84.44 379 SER A C 1
ATOM 3014 O O . SER A 1 379 ? 29.927 26.166 1.837 1.00 84.44 379 SER A O 1
ATOM 3016 N N . VAL A 1 380 ? 28.942 27.860 0.741 1.00 81.94 380 VAL A N 1
ATOM 3017 C CA . VAL A 1 380 ? 28.354 28.563 1.893 1.00 81.94 380 VAL A CA 1
ATOM 3018 C C . VAL A 1 380 ? 26.911 28.955 1.542 1.00 81.94 380 VAL A C 1
ATOM 3020 O O . VAL A 1 380 ? 26.578 28.963 0.356 1.00 81.94 380 VAL A O 1
ATOM 3023 N N . PRO A 1 381 ? 26.026 29.276 2.510 1.00 75.94 381 PRO A N 1
ATOM 3024 C CA . PRO A 1 381 ? 24.595 29.485 2.242 1.00 75.94 381 PRO A CA 1
ATOM 3025 C C . PRO A 1 381 ? 24.271 30.495 1.129 1.00 75.94 381 PRO A C 1
ATOM 3027 O O . PRO A 1 381 ? 23.248 30.351 0.463 1.00 75.94 381 PRO A O 1
ATOM 3030 N N . LEU A 1 382 ? 25.156 31.472 0.912 1.00 83.00 382 LEU A N 1
ATOM 3031 C CA . LEU A 1 382 ? 24.993 32.570 -0.043 1.00 83.00 382 LEU A CA 1
ATOM 3032 C C . LEU A 1 382 ? 25.833 32.417 -1.321 1.00 83.00 382 LEU A C 1
ATOM 3034 O O . LEU A 1 382 ? 25.692 33.234 -2.223 1.00 83.00 382 LEU A O 1
ATOM 3038 N N . VAL A 1 383 ? 26.694 31.393 -1.422 1.00 90.56 383 VAL A N 1
ATOM 3039 C CA . VAL A 1 383 ? 27.571 31.185 -2.588 1.00 90.56 383 VAL A CA 1
ATOM 3040 C C . VAL A 1 383 ? 27.250 29.861 -3.262 1.00 90.56 383 VAL A C 1
ATOM 3042 O O . VAL A 1 383 ? 27.447 28.780 -2.693 1.00 90.56 383 VAL A O 1
ATOM 3045 N N . ARG A 1 384 ? 26.795 29.964 -4.509 1.00 92.50 384 ARG A N 1
ATOM 3046 C CA . ARG A 1 384 ? 26.461 28.839 -5.377 1.00 92.50 384 ARG A CA 1
ATOM 3047 C C . ARG A 1 384 ? 27.535 28.665 -6.437 1.00 92.50 384 ARG A C 1
ATOM 3049 O O . ARG A 1 384 ? 27.962 29.632 -7.067 1.00 92.50 384 ARG A O 1
ATOM 3056 N N . HIS A 1 385 ? 27.941 27.422 -6.644 1.00 95.06 385 HIS A N 1
ATOM 3057 C CA . HIS A 1 385 ? 28.814 27.023 -7.733 1.00 95.06 385 HIS A CA 1
ATOM 3058 C C . HIS A 1 385 ? 28.050 26.101 -8.672 1.00 95.06 385 HIS A C 1
ATOM 3060 O O . HIS A 1 385 ? 27.521 25.077 -8.239 1.00 95.06 385 HIS A O 1
ATOM 3066 N N . THR A 1 386 ? 28.072 26.436 -9.955 1.00 95.50 386 THR A N 1
ATOM 3067 C CA . THR A 1 386 ? 27.542 25.600 -11.029 1.00 95.50 386 THR A CA 1
ATOM 3068 C C . THR A 1 386 ? 28.680 25.268 -11.981 1.00 95.50 386 THR A C 1
ATOM 3070 O O . THR A 1 386 ? 29.305 26.158 -12.559 1.00 95.50 386 THR A O 1
ATOM 3073 N N . VAL A 1 387 ? 28.975 23.981 -12.130 1.00 96.19 387 VAL A N 1
ATOM 3074 C CA . VAL A 1 387 ? 29.906 23.474 -13.142 1.00 96.19 387 VAL A CA 1
ATOM 3075 C C . VAL A 1 387 ? 29.076 22.849 -14.252 1.00 96.19 387 VAL A C 1
ATOM 3077 O O . VAL A 1 387 ? 28.360 21.882 -14.011 1.00 96.19 387 VAL A O 1
ATOM 3080 N N . SER A 1 388 ? 29.172 23.392 -15.460 1.00 95.88 388 SER A N 1
ATOM 3081 C CA . SER A 1 388 ? 28.401 22.949 -16.618 1.00 95.88 388 SER A CA 1
ATOM 3082 C C . SER A 1 388 ? 29.323 22.464 -17.721 1.00 95.88 388 SER A C 1
ATOM 3084 O O . SER A 1 388 ? 30.176 23.205 -18.202 1.00 95.88 388 SER A O 1
ATOM 3086 N N . TRP A 1 389 ? 29.123 21.240 -18.178 1.00 95.69 389 TRP A N 1
ATOM 3087 C CA . TRP A 1 389 ? 29.644 20.782 -19.455 1.00 95.69 389 TRP A CA 1
ATOM 3088 C C . TRP A 1 389 ? 28.552 20.911 -20.516 1.00 95.69 389 TRP A C 1
ATOM 3090 O O . TRP A 1 389 ? 27.420 20.486 -20.304 1.00 95.69 389 TRP A O 1
ATOM 3100 N N . GLU A 1 390 ? 28.889 21.503 -21.655 1.00 93.94 390 GLU A N 1
ATOM 3101 C CA . GLU A 1 390 ? 27.981 21.721 -22.779 1.00 93.94 390 GLU A CA 1
ATOM 3102 C C . GLU A 1 390 ? 28.630 21.179 -24.057 1.00 93.94 390 GLU A C 1
ATOM 3104 O O . GLU A 1 390 ? 29.677 21.671 -24.483 1.00 93.94 390 GLU A O 1
ATOM 3109 N N . GLY A 1 391 ? 27.995 20.185 -24.677 1.00 94.44 391 GLY A N 1
ATOM 3110 C CA . GLY A 1 391 ? 28.359 19.650 -25.986 1.00 94.44 391 GLY A CA 1
ATOM 3111 C C . GLY A 1 391 ? 27.256 19.949 -26.995 1.00 94.44 391 GLY A C 1
ATOM 3112 O O . GLY A 1 391 ? 26.185 19.352 -26.923 1.00 94.44 391 GLY A O 1
ATOM 3113 N N . VAL A 1 392 ? 27.497 20.870 -27.929 1.00 93.75 392 VAL A N 1
ATOM 3114 C CA . VAL A 1 392 ? 26.481 21.363 -28.869 1.00 93.75 392 VAL A CA 1
ATOM 3115 C C . VAL A 1 392 ? 26.990 21.314 -30.299 1.00 93.75 392 VAL A C 1
ATOM 3117 O O . VAL A 1 392 ? 28.009 21.910 -30.648 1.00 93.75 392 VAL A O 1
ATOM 3120 N N . TRP A 1 393 ? 26.221 20.641 -31.146 1.00 93.88 393 TRP A N 1
ATOM 3121 C CA . TRP A 1 393 ? 26.304 20.733 -32.590 1.00 93.88 393 TRP A CA 1
ATOM 3122 C C . TRP A 1 393 ? 25.343 21.813 -33.082 1.00 93.88 393 TRP A C 1
ATOM 3124 O O . TRP A 1 393 ? 24.123 21.700 -32.944 1.00 93.88 393 TRP A O 1
ATOM 3134 N N . ARG A 1 394 ? 25.914 22.852 -33.680 1.00 91.75 394 ARG A N 1
ATOM 3135 C CA . ARG A 1 394 ? 25.204 23.981 -34.269 1.00 91.75 394 ARG A CA 1
ATOM 3136 C C . ARG A 1 394 ? 25.212 23.857 -35.788 1.00 91.75 394 ARG A C 1
ATOM 3138 O O . ARG A 1 394 ? 26.228 23.494 -36.385 1.00 91.75 394 ARG A O 1
ATOM 3145 N N . ASN A 1 395 ? 24.089 24.163 -36.422 1.00 92.19 395 ASN A N 1
ATOM 3146 C CA . ASN A 1 395 ? 23.982 24.307 -37.870 1.00 92.19 395 ASN A CA 1
ATOM 3147 C C . ASN A 1 395 ? 23.415 25.683 -38.198 1.00 92.19 395 ASN A C 1
ATOM 3149 O O . ASN A 1 395 ? 22.251 25.958 -37.897 1.00 92.19 395 ASN A O 1
ATOM 3153 N N . LEU A 1 396 ? 24.233 26.517 -38.831 1.00 90.31 396 LEU A N 1
ATOM 3154 C CA . LEU A 1 396 ? 23.835 27.850 -39.237 1.00 90.31 396 LEU A CA 1
ATOM 3155 C C . LEU A 1 396 ? 23.375 27.909 -40.686 1.00 90.31 396 LEU A C 1
ATOM 3157 O O . LEU A 1 396 ? 24.047 27.407 -41.589 1.00 90.31 396 LEU A O 1
ATOM 3161 N N . ARG A 1 397 ? 22.262 28.612 -40.910 1.00 88.56 397 ARG A N 1
ATOM 3162 C CA . ARG A 1 397 ? 21.722 28.901 -42.240 1.00 88.56 397 ARG A CA 1
ATOM 3163 C C . ARG A 1 397 ? 21.412 30.386 -42.387 1.00 88.56 397 ARG A C 1
ATOM 3165 O O . ARG A 1 397 ? 20.771 30.975 -41.521 1.00 88.56 397 ARG A O 1
ATOM 3172 N N . CYS A 1 398 ? 21.809 30.987 -43.503 1.00 86.94 398 CYS A N 1
ATOM 3173 C CA . CYS A 1 398 ? 21.396 32.351 -43.835 1.00 86.94 398 CYS A CA 1
ATOM 3174 C C . CYS A 1 398 ? 19.899 32.403 -44.168 1.00 86.94 398 CYS A C 1
ATOM 3176 O O . CYS A 1 398 ? 19.379 31.501 -44.827 1.00 86.94 398 CYS A O 1
ATOM 3178 N N . ILE A 1 399 ? 19.222 33.476 -43.750 1.00 84.25 399 ILE A N 1
ATOM 3179 C CA . ILE A 1 399 ? 17.804 33.700 -44.068 1.00 84.25 399 ILE A CA 1
ATOM 3180 C C . ILE A 1 399 ? 17.651 34.157 -45.526 1.00 84.25 399 ILE A C 1
ATOM 3182 O O . ILE A 1 399 ? 16.811 33.626 -46.247 1.00 84.25 399 ILE A O 1
ATOM 3186 N N . ASN A 1 400 ? 18.495 35.095 -45.975 1.00 84.25 400 ASN A N 1
ATOM 3187 C CA . ASN A 1 400 ? 18.397 35.735 -47.288 1.00 84.25 400 ASN A CA 1
ATOM 3188 C C . ASN A 1 400 ? 19.731 35.700 -48.049 1.00 84.25 400 ASN A C 1
ATOM 3190 O O . ASN A 1 400 ? 20.809 35.593 -47.469 1.00 84.25 400 ASN A O 1
ATOM 3194 N N . ARG A 1 401 ? 19.677 35.880 -49.378 1.00 79.00 401 ARG A N 1
ATOM 3195 C CA . ARG A 1 401 ? 20.887 36.038 -50.214 1.00 79.00 401 ARG A CA 1
ATOM 3196 C C . ARG A 1 401 ? 21.644 37.345 -49.925 1.00 79.00 401 ARG A C 1
ATOM 3198 O O . ARG A 1 401 ? 22.844 37.419 -50.175 1.00 79.00 401 ARG A O 1
ATOM 3205 N N . SER A 1 402 ? 20.957 38.343 -49.364 1.00 83.00 402 SER A N 1
ATOM 3206 C CA . SER A 1 402 ? 21.503 39.641 -48.949 1.00 83.00 402 SER A CA 1
ATOM 3207 C C . SER A 1 402 ? 22.150 39.645 -47.556 1.00 83.00 402 SER A C 1
ATOM 3209 O O . SER A 1 402 ? 22.668 40.681 -47.150 1.00 83.00 402 SER A O 1
ATOM 3211 N N . THR A 1 403 ? 22.148 38.523 -46.823 1.00 85.06 403 THR A N 1
ATOM 3212 C CA . THR A 1 403 ? 22.792 38.423 -45.502 1.00 85.06 403 THR A CA 1
ATOM 3213 C C . THR A 1 403 ? 24.286 38.787 -45.584 1.00 85.06 403 THR A C 1
ATOM 3215 O O . THR A 1 403 ? 24.958 38.463 -46.568 1.00 85.06 403 THR A O 1
ATOM 3218 N N . ALA A 1 404 ? 24.805 39.465 -44.553 1.00 85.00 404 ALA A N 1
ATOM 3219 C CA . ALA A 1 404 ? 26.185 39.948 -44.490 1.00 85.00 404 ALA A CA 1
ATOM 3220 C C . ALA A 1 404 ? 27.221 38.842 -44.767 1.00 85.00 404 ALA A C 1
ATOM 3222 O O . ALA A 1 404 ? 27.041 37.684 -44.385 1.00 85.00 404 ALA A O 1
ATOM 3223 N N . PHE A 1 405 ? 28.337 39.208 -45.410 1.00 84.00 405 PHE A N 1
ATOM 3224 C CA . PHE A 1 405 ? 29.374 38.250 -45.810 1.00 84.00 405 PHE A CA 1
ATOM 3225 C C . PHE A 1 405 ? 29.944 37.456 -44.626 1.00 84.00 405 PHE A C 1
ATOM 3227 O O . PHE A 1 405 ? 30.049 36.240 -44.739 1.00 84.00 405 PHE A O 1
ATOM 3234 N N . ALA A 1 406 ? 30.192 38.101 -43.482 1.00 81.81 406 ALA A N 1
ATOM 3235 C CA . ALA A 1 406 ? 30.707 37.442 -42.277 1.00 81.81 406 ALA A CA 1
ATOM 3236 C C . ALA A 1 406 ? 29.815 36.278 -41.796 1.00 81.81 406 ALA A C 1
ATOM 3238 O O . ALA A 1 406 ? 30.298 35.225 -41.397 1.00 81.81 406 ALA A O 1
ATOM 3239 N N . VAL A 1 407 ? 28.491 36.423 -41.895 1.00 83.50 407 VAL A N 1
ATOM 3240 C CA . VAL A 1 407 ? 27.539 35.366 -41.517 1.00 83.50 407 VAL A CA 1
ATOM 3241 C C . VAL A 1 407 ? 27.544 34.224 -42.541 1.00 83.50 407 VAL A C 1
ATOM 3243 O O . VAL A 1 407 ? 27.410 33.056 -42.176 1.00 83.50 407 VAL A O 1
ATOM 3246 N N . ARG A 1 408 ? 27.723 34.541 -43.831 1.00 84.19 408 ARG A N 1
ATOM 3247 C CA . ARG A 1 408 ? 27.844 33.536 -44.903 1.00 84.19 408 ARG A CA 1
ATOM 3248 C C . ARG A 1 408 ? 29.130 32.721 -44.778 1.00 84.19 408 ARG A C 1
ATOM 3250 O O . ARG A 1 408 ? 29.089 31.515 -44.978 1.00 84.19 408 ARG A O 1
ATOM 3257 N N . GLU A 1 409 ? 30.238 33.363 -44.420 1.00 85.19 409 GLU A N 1
ATOM 3258 C CA . GLU A 1 409 ? 31.534 32.710 -44.199 1.00 85.19 409 GLU A CA 1
ATOM 3259 C C . GLU A 1 409 ? 31.476 31.689 -43.054 1.00 85.19 409 GLU A C 1
ATOM 3261 O O . GLU A 1 409 ? 32.003 30.586 -43.175 1.00 85.19 409 GLU A O 1
ATOM 3266 N N . HIS A 1 410 ? 30.766 32.017 -41.973 1.00 81.88 410 HIS A N 1
ATOM 3267 C CA . HIS A 1 410 ? 30.582 31.128 -40.821 1.00 81.88 410 HIS A CA 1
ATOM 3268 C C . HIS A 1 410 ? 29.374 30.181 -40.938 1.00 81.88 410 HIS A C 1
ATOM 3270 O O . HIS A 1 410 ? 29.033 29.491 -39.974 1.00 81.88 410 HIS A O 1
ATOM 3276 N N . SER A 1 411 ? 28.711 30.130 -42.097 1.00 85.88 411 SER A N 1
ATOM 3277 C CA . SER A 1 411 ? 27.568 29.242 -42.315 1.00 85.88 411 SER A CA 1
ATOM 3278 C C . SER A 1 411 ? 27.983 27.776 -42.393 1.00 85.88 411 SER A C 1
ATOM 3280 O O . SER A 1 411 ? 29.023 27.430 -42.947 1.00 85.88 411 SER A O 1
ATOM 3282 N N . GLY A 1 412 ? 27.124 26.893 -41.883 1.00 87.69 412 GLY A N 1
ATOM 3283 C CA . GLY A 1 412 ? 27.367 25.455 -41.856 1.00 87.69 412 GLY A CA 1
ATOM 3284 C C . GLY A 1 412 ? 27.452 24.886 -40.445 1.00 87.69 412 GLY A C 1
ATOM 3285 O O . GLY A 1 412 ? 26.844 25.393 -39.500 1.00 87.69 412 GLY A O 1
ATOM 3286 N N . HIS A 1 413 ? 28.153 23.763 -40.321 1.00 91.12 413 HIS A N 1
ATOM 3287 C CA . HIS A 1 413 ? 28.186 22.970 -39.100 1.00 91.12 413 HIS A CA 1
ATOM 3288 C C . HIS A 1 413 ? 29.348 23.373 -38.196 1.00 91.12 413 HIS A C 1
ATOM 3290 O O . HIS A 1 413 ? 30.498 23.408 -38.629 1.00 91.12 413 HIS A O 1
ATOM 3296 N N . SER A 1 414 ? 29.064 23.580 -36.913 1.00 90.50 414 SER A N 1
ATOM 3297 C CA . SER A 1 414 ? 30.092 23.741 -35.888 1.00 90.50 414 SER A CA 1
ATOM 3298 C C . SER A 1 414 ? 29.794 22.874 -34.672 1.00 90.50 414 SER A C 1
ATOM 3300 O O . SER A 1 414 ? 28.641 22.642 -34.315 1.00 90.50 414 SER A O 1
ATOM 3302 N N . LEU A 1 415 ? 30.850 22.357 -34.051 1.00 91.19 415 LEU A N 1
ATOM 3303 C CA . LEU A 1 415 ? 30.765 21.545 -32.845 1.00 91.19 415 LEU A CA 1
ATOM 3304 C C . LEU A 1 415 ? 31.505 22.270 -31.725 1.00 91.19 415 LEU A C 1
ATOM 3306 O O . LEU A 1 415 ? 32.717 22.482 -31.829 1.00 91.19 415 LEU A O 1
ATOM 3310 N N . LYS A 1 416 ? 30.772 22.638 -30.673 1.00 90.75 416 LYS A N 1
ATOM 3311 C CA . LYS A 1 416 ? 31.309 23.234 -29.451 1.00 90.75 416 LYS A CA 1
ATOM 3312 C C . LYS A 1 416 ? 31.253 22.205 -28.329 1.00 90.75 416 LYS A C 1
ATOM 3314 O O . LYS A 1 416 ? 30.180 21.703 -28.016 1.00 90.75 416 LYS A O 1
ATOM 3319 N N . SER A 1 417 ? 32.389 21.948 -27.695 1.00 93.69 417 SER A N 1
ATOM 3320 C CA . SER A 1 417 ? 32.435 21.324 -26.374 1.00 93.69 417 SER A CA 1
ATOM 3321 C C . SER A 1 417 ? 33.062 22.315 -25.408 1.00 93.69 417 SER A C 1
ATOM 3323 O O . SER A 1 417 ? 34.229 22.674 -25.571 1.00 93.69 417 SER A O 1
ATOM 3325 N N . SER A 1 418 ? 32.303 22.762 -24.415 1.00 93.44 418 SER A N 1
ATOM 3326 C CA . SER A 1 418 ? 32.741 23.778 -23.460 1.00 93.44 418 SER A CA 1
ATOM 3327 C C . SER A 1 418 ? 32.508 23.354 -22.020 1.00 93.44 418 SER A C 1
ATOM 3329 O O . SER A 1 418 ? 31.451 22.818 -21.688 1.00 93.44 418 SER A O 1
ATOM 3331 N N . LEU A 1 419 ? 33.488 23.639 -21.168 1.00 94.69 419 LEU A N 1
ATOM 3332 C CA . LEU A 1 419 ? 33.362 23.560 -19.721 1.00 94.69 419 LEU A CA 1
ATOM 3333 C C . LEU A 1 419 ? 33.149 24.971 -19.174 1.00 94.69 419 LEU A C 1
ATOM 3335 O O . LEU A 1 419 ? 33.913 25.885 -19.480 1.00 94.69 419 LEU A O 1
ATOM 3339 N N . LYS A 1 420 ? 32.106 25.142 -18.372 1.00 94.50 420 LYS A N 1
ATOM 3340 C CA . LYS A 1 420 ? 31.714 26.403 -17.755 1.00 94.50 420 LYS A CA 1
ATOM 3341 C C . LYS A 1 420 ? 31.728 26.262 -16.243 1.00 94.50 420 LYS A C 1
ATOM 3343 O O . LYS A 1 420 ? 31.217 25.284 -15.707 1.00 94.50 420 LYS A O 1
ATOM 3348 N N . HIS A 1 421 ? 32.258 27.260 -15.556 1.00 96.31 421 HIS A N 1
ATOM 3349 C CA . HIS A 1 421 ? 32.125 27.413 -14.114 1.00 96.31 421 HIS A CA 1
ATOM 3350 C C . HIS A 1 421 ? 31.465 28.751 -13.824 1.00 96.31 421 HIS A C 1
ATOM 3352 O O . HIS A 1 421 ? 31.972 29.791 -14.236 1.00 96.31 421 HIS A O 1
ATOM 3358 N N . ALA A 1 422 ? 30.330 28.716 -13.139 1.00 95.44 422 ALA A N 1
ATOM 3359 C CA . ALA A 1 422 ? 29.640 29.893 -12.650 1.00 95.44 422 ALA A CA 1
ATOM 3360 C C . ALA A 1 422 ? 29.710 29.923 -11.122 1.00 95.44 422 ALA A C 1
ATOM 3362 O O . ALA A 1 422 ? 29.343 28.960 -10.449 1.00 95.44 422 ALA A O 1
ATOM 3363 N N . LEU A 1 423 ? 30.174 31.044 -10.583 1.00 95.19 423 LEU A N 1
ATOM 3364 C CA . LEU A 1 423 ? 30.138 31.380 -9.169 1.00 95.19 423 LEU A CA 1
ATOM 3365 C C . LEU A 1 423 ? 29.159 32.534 -8.998 1.00 95.19 423 LEU A C 1
ATOM 3367 O O . LEU A 1 423 ? 29.334 33.583 -9.614 1.00 95.19 423 LEU A O 1
ATOM 3371 N N . VAL A 1 424 ? 28.134 32.331 -8.175 1.00 94.00 424 VAL A N 1
ATOM 3372 C CA . VAL A 1 424 ? 27.126 33.348 -7.866 1.00 94.00 424 VAL A CA 1
ATOM 3373 C C . VAL A 1 424 ? 27.073 33.539 -6.359 1.00 94.00 424 VAL A C 1
ATOM 3375 O O . VAL A 1 424 ? 26.778 32.594 -5.626 1.00 94.00 424 VAL A O 1
ATOM 3378 N N . ALA A 1 425 ? 27.354 34.757 -5.913 1.00 92.75 425 ALA A N 1
ATOM 3379 C CA . ALA A 1 425 ? 27.108 35.224 -4.561 1.00 92.75 425 ALA A CA 1
ATOM 3380 C C . ALA A 1 425 ? 26.022 36.301 -4.626 1.00 92.75 425 ALA A C 1
ATOM 3382 O O . ALA A 1 425 ? 26.229 37.342 -5.247 1.00 92.75 425 ALA A O 1
ATOM 3383 N N . ASP A 1 426 ? 24.859 36.026 -4.040 1.00 90.00 426 ASP A N 1
ATOM 3384 C CA . ASP A 1 426 ? 23.700 36.921 -4.090 1.00 90.00 426 ASP A CA 1
ATOM 3385 C C . ASP A 1 426 ? 23.217 37.196 -2.667 1.00 90.00 426 ASP A C 1
ATOM 3387 O O . ASP A 1 426 ? 22.837 36.271 -1.944 1.00 90.00 426 ASP A O 1
ATOM 3391 N N . THR A 1 427 ? 23.291 38.459 -2.255 1.00 89.12 427 THR A N 1
ATOM 3392 C CA . THR A 1 427 ? 22.798 38.942 -0.959 1.00 89.12 427 THR A CA 1
ATOM 3393 C C . THR A 1 427 ? 21.625 39.900 -1.121 1.00 89.12 427 THR A C 1
ATOM 3395 O O . THR A 1 427 ? 21.318 40.629 -0.179 1.00 89.12 427 THR A O 1
ATOM 3398 N N . ARG A 1 428 ? 21.018 39.959 -2.310 1.00 87.19 428 ARG A N 1
ATOM 3399 C CA . ARG A 1 428 ? 19.868 40.823 -2.558 1.00 87.19 428 ARG A CA 1
ATOM 3400 C C . ARG A 1 428 ? 18.630 40.304 -1.834 1.00 87.19 428 ARG A C 1
ATOM 3402 O O . ARG A 1 428 ? 18.464 39.101 -1.627 1.00 87.19 428 ARG A O 1
ATOM 3409 N N . ASP A 1 429 ? 17.760 41.231 -1.473 1.00 82.50 429 ASP A N 1
ATOM 3410 C CA . ASP A 1 429 ? 16.448 40.982 -0.873 1.00 82.50 429 ASP A CA 1
ATOM 3411 C C . ASP A 1 429 ? 15.478 40.268 -1.835 1.00 82.50 429 ASP A C 1
ATOM 3413 O O . ASP A 1 429 ? 14.719 39.386 -1.429 1.00 82.50 429 ASP A O 1
ATOM 3417 N N . SER A 1 430 ? 15.533 40.611 -3.126 1.00 79.44 430 SER A N 1
ATOM 3418 C CA . SER A 1 430 ? 14.688 40.049 -4.181 1.00 79.44 430 SER A CA 1
ATOM 3419 C C . SER A 1 430 ? 15.468 39.810 -5.472 1.00 79.44 430 SER A C 1
ATOM 3421 O O . SER A 1 430 ? 16.286 40.620 -5.898 1.00 79.44 430 SER A O 1
ATOM 3423 N N . ASN A 1 431 ? 15.173 38.702 -6.158 1.00 76.50 431 ASN A N 1
ATOM 3424 C CA . ASN A 1 431 ? 15.819 38.369 -7.433 1.00 76.50 431 ASN A CA 1
ATOM 3425 C C . ASN A 1 431 ? 15.271 39.173 -8.620 1.00 76.50 431 ASN A C 1
ATOM 3427 O O . ASN A 1 431 ? 15.948 39.267 -9.643 1.00 76.50 431 ASN A O 1
ATOM 3431 N N . VAL A 1 432 ? 14.032 39.669 -8.514 1.00 75.75 432 VAL A N 1
ATOM 3432 C CA . VAL A 1 432 ? 13.301 40.305 -9.627 1.00 75.75 432 VAL A CA 1
ATOM 3433 C C . VAL A 1 432 ? 13.336 41.824 -9.508 1.00 75.75 432 VAL A C 1
ATOM 3435 O O . VAL A 1 432 ? 13.650 42.499 -10.481 1.00 75.75 432 VAL A O 1
ATOM 3438 N N . PHE A 1 433 ? 13.072 42.348 -8.310 1.00 79.12 433 PHE A N 1
ATOM 3439 C CA . PHE A 1 433 ? 13.107 43.781 -8.017 1.00 79.12 433 PHE A CA 1
ATOM 3440 C C . PHE A 1 433 ? 13.960 44.022 -6.768 1.00 79.12 433 PHE A C 1
ATOM 3442 O O . PHE A 1 433 ? 13.403 44.206 -5.688 1.00 79.12 433 PHE A O 1
ATOM 3449 N N . PRO A 1 434 ? 15.296 43.920 -6.883 1.00 81.19 434 PRO A N 1
ATOM 3450 C CA . PRO A 1 434 ? 16.181 44.108 -5.742 1.00 81.19 434 PRO A CA 1
ATOM 3451 C C . PRO A 1 434 ? 16.152 45.559 -5.253 1.00 81.19 434 PRO A C 1
ATOM 3453 O O . PRO A 1 434 ? 16.363 46.482 -6.044 1.00 81.19 434 PRO A O 1
ATOM 3456 N N . THR A 1 435 ? 15.940 45.762 -3.957 1.00 78.56 435 THR A N 1
ATOM 3457 C CA . THR A 1 435 ? 15.983 47.092 -3.329 1.00 78.56 435 THR A CA 1
ATOM 3458 C C . THR A 1 435 ? 17.283 47.324 -2.570 1.00 78.56 435 THR A C 1
ATOM 3460 O O . THR A 1 435 ? 17.869 48.403 -2.648 1.00 78.56 435 THR A O 1
ATOM 3463 N N . GLU A 1 436 ? 17.814 46.273 -1.949 1.00 82.19 436 GLU A N 1
ATOM 3464 C CA . GLU A 1 436 ? 19.052 46.307 -1.182 1.00 82.19 436 GLU A CA 1
ATOM 3465 C C . GLU A 1 436 ? 19.896 45.069 -1.491 1.00 82.19 436 GLU A C 1
ATOM 3467 O O . GLU A 1 436 ? 19.382 43.970 -1.705 1.00 82.19 436 GLU A O 1
ATOM 3472 N N . GLY A 1 437 ? 21.215 45.241 -1.492 1.00 87.56 437 GLY A N 1
ATOM 3473 C CA . GLY A 1 437 ? 22.172 44.144 -1.476 1.00 87.56 437 GLY A CA 1
ATOM 3474 C C . GLY A 1 437 ? 23.066 44.103 -2.706 1.00 87.56 437 GLY A C 1
ATOM 3475 O O . GLY A 1 437 ? 23.143 45.044 -3.499 1.00 87.56 437 GLY A O 1
ATOM 3476 N N . VAL A 1 438 ? 23.802 43.000 -2.833 1.00 88.88 438 VAL A N 1
ATOM 3477 C CA . VAL A 1 438 ? 24.866 42.851 -3.823 1.00 88.88 438 VAL A CA 1
ATOM 3478 C C . VAL A 1 438 ? 24.703 41.535 -4.567 1.00 88.88 438 VAL A C 1
ATOM 3480 O O . VAL A 1 438 ? 24.528 40.480 -3.957 1.00 88.88 438 VAL A O 1
ATOM 3483 N N . LEU A 1 439 ? 24.823 41.594 -5.891 1.00 89.56 439 LEU A N 1
ATOM 3484 C CA . LEU A 1 439 ? 25.021 40.422 -6.735 1.00 89.56 439 LEU A CA 1
ATOM 3485 C C . LEU A 1 439 ? 26.447 40.437 -7.267 1.00 89.56 439 LEU A C 1
ATOM 3487 O O . LEU A 1 439 ? 26.866 41.378 -7.939 1.00 89.56 439 LEU A O 1
ATOM 3491 N N . PHE A 1 440 ? 27.167 39.354 -7.018 1.00 91.88 440 PHE A N 1
ATOM 3492 C CA . PHE A 1 440 ? 28.438 39.070 -7.655 1.00 91.88 440 PHE A CA 1
ATOM 3493 C C . PHE A 1 440 ? 28.337 37.753 -8.409 1.00 91.88 440 PHE A C 1
ATOM 3495 O O . PHE A 1 440 ? 28.107 36.691 -7.827 1.00 91.88 440 PHE A O 1
ATOM 3502 N N . ARG A 1 441 ? 28.520 37.815 -9.724 1.00 92.81 441 ARG A N 1
ATOM 3503 C CA . ARG A 1 441 ? 28.448 36.659 -10.607 1.00 92.81 441 ARG A CA 1
ATOM 3504 C C . ARG A 1 441 ? 29.669 36.620 -11.502 1.00 92.81 441 ARG A C 1
ATOM 3506 O O . ARG A 1 441 ? 29.937 37.558 -12.238 1.00 92.81 441 ARG A O 1
ATOM 3513 N N . VAL A 1 442 ? 30.384 35.505 -11.470 1.00 93.94 442 VAL A N 1
ATOM 3514 C CA . VAL A 1 442 ? 31.530 35.249 -12.345 1.00 93.94 442 VAL A CA 1
ATOM 3515 C C . VAL A 1 442 ? 31.287 33.959 -13.098 1.00 93.94 442 VAL A C 1
ATOM 3517 O O . VAL A 1 442 ? 31.009 32.928 -12.495 1.00 93.94 442 VAL A O 1
ATOM 3520 N N . ILE A 1 443 ? 31.414 34.012 -14.417 1.00 93.62 443 ILE A N 1
ATOM 3521 C CA . ILE A 1 443 ? 31.289 32.874 -15.317 1.00 93.62 443 ILE A CA 1
ATOM 3522 C C . ILE A 1 443 ? 32.583 32.751 -16.102 1.00 93.62 443 ILE A C 1
ATOM 3524 O O . ILE A 1 443 ? 33.029 33.698 -16.745 1.00 93.62 443 ILE A O 1
ATOM 3528 N N . GLN A 1 444 ? 33.170 31.566 -16.077 1.00 93.88 444 GLN A N 1
ATOM 3529 C CA . GLN A 1 444 ? 34.348 31.222 -16.857 1.00 93.88 444 GLN A CA 1
ATOM 3530 C C . GLN A 1 444 ? 33.962 30.095 -17.807 1.00 93.88 444 GLN A C 1
ATOM 3532 O O . GLN A 1 444 ? 33.485 29.059 -17.356 1.00 93.88 444 GLN A O 1
ATOM 3537 N N . GLU A 1 445 ? 34.130 30.292 -19.110 1.00 93.06 445 GLU A N 1
ATOM 3538 C CA . GLU A 1 445 ? 33.844 29.304 -20.149 1.00 93.06 445 GLU A CA 1
ATOM 3539 C C . GLU A 1 445 ? 35.123 28.997 -20.917 1.00 93.06 445 GLU A C 1
ATOM 3541 O O . GLU A 1 445 ? 35.747 29.887 -21.493 1.00 93.06 445 GLU A O 1
ATOM 3546 N N . TYR A 1 446 ? 35.483 27.721 -20.960 1.00 92.44 446 TYR A N 1
ATOM 3547 C CA . TYR A 1 446 ? 36.574 27.210 -21.769 1.00 92.44 446 TYR A CA 1
ATOM 3548 C C . TYR A 1 446 ? 36.022 26.243 -22.816 1.00 92.44 446 TYR A C 1
ATOM 3550 O O . TYR A 1 446 ? 35.537 25.158 -22.487 1.00 92.44 446 TYR A O 1
ATOM 3558 N N . ALA A 1 447 ? 36.075 26.648 -24.083 1.00 89.50 447 ALA A N 1
ATOM 3559 C CA . ALA A 1 447 ? 35.668 25.839 -25.225 1.00 89.50 447 ALA A CA 1
ATOM 3560 C C . ALA A 1 447 ? 36.882 25.170 -25.884 1.00 89.50 447 ALA A C 1
ATOM 3562 O O . ALA A 1 447 ? 37.936 25.789 -26.024 1.00 89.50 447 ALA A O 1
ATOM 3563 N N . GLY A 1 448 ? 36.719 23.913 -26.307 1.00 83.19 448 GLY A N 1
ATOM 3564 C CA . GLY A 1 448 ? 37.738 23.129 -27.018 1.00 83.19 448 GLY A CA 1
ATOM 3565 C C . GLY A 1 448 ? 38.447 22.053 -26.182 1.00 83.19 448 GLY A C 1
ATOM 3566 O O . GLY A 1 448 ? 39.231 21.288 -26.732 1.00 83.19 448 GLY A O 1
ATOM 3567 N N . PHE A 1 449 ? 38.146 21.934 -24.881 1.00 75.00 449 PHE A N 1
ATOM 3568 C CA . PHE A 1 449 ? 38.792 20.974 -23.963 1.00 75.00 449 PHE A CA 1
ATOM 3569 C C . PHE A 1 449 ? 38.676 19.499 -24.391 1.00 75.00 449 PHE A C 1
ATOM 3571 O O . PHE A 1 449 ? 39.619 18.734 -24.225 1.00 75.00 449 PHE A O 1
ATOM 3578 N N . ALA A 1 450 ? 37.523 19.096 -24.933 1.00 74.81 450 ALA A N 1
ATOM 3579 C CA . ALA A 1 450 ? 37.220 17.707 -25.298 1.00 74.81 450 ALA A CA 1
ATOM 3580 C C . ALA A 1 450 ? 37.085 17.507 -26.823 1.00 74.81 450 ALA A C 1
ATOM 3582 O O . ALA A 1 450 ? 36.407 16.586 -27.275 1.00 74.81 450 ALA A O 1
ATOM 3583 N N . GLY A 1 451 ? 37.705 18.391 -27.616 1.00 75.56 451 GLY A N 1
ATOM 3584 C CA . GLY A 1 451 ? 37.590 18.424 -29.077 1.00 75.56 451 GLY A CA 1
ATOM 3585 C C . GLY A 1 451 ? 36.485 19.356 -29.596 1.00 75.56 451 GLY A C 1
ATOM 3586 O O . GLY A 1 451 ? 35.840 20.078 -28.833 1.00 75.56 451 GLY A O 1
ATOM 3587 N N . GLY A 1 452 ? 36.285 19.357 -30.916 1.00 79.62 452 GLY A N 1
ATOM 3588 C CA . GLY A 1 452 ? 35.381 20.271 -31.625 1.00 79.62 452 GLY A CA 1
ATOM 3589 C C . GLY A 1 452 ? 36.121 21.319 -32.460 1.00 79.62 452 GLY A C 1
ATOM 3590 O O . GLY A 1 452 ? 37.346 21.403 -32.441 1.00 79.62 452 GLY A O 1
ATOM 3591 N N . ASN A 1 453 ? 35.360 22.123 -33.204 1.00 84.19 453 ASN A N 1
ATOM 3592 C CA . ASN A 1 453 ? 35.902 23.079 -34.182 1.00 84.19 453 ASN A CA 1
ATOM 3593 C C . ASN A 1 453 ? 35.901 24.524 -33.651 1.00 84.19 453 ASN A C 1
ATOM 3595 O O . ASN A 1 453 ? 36.140 25.466 -34.404 1.00 84.19 453 ASN A O 1
ATOM 3599 N N . ILE A 1 454 ? 35.590 24.699 -32.363 1.00 82.06 454 ILE A N 1
ATOM 3600 C CA . ILE A 1 454 ? 35.492 25.985 -31.672 1.00 82.06 454 ILE A CA 1
ATOM 3601 C C . ILE A 1 454 ? 36.366 25.921 -30.419 1.00 82.06 454 ILE A C 1
ATOM 3603 O O . ILE A 1 454 ? 36.211 25.013 -29.602 1.00 82.06 454 ILE A O 1
ATOM 3607 N N . GLY A 1 455 ? 37.250 26.904 -30.259 1.00 83.62 455 GLY A N 1
ATOM 3608 C CA . GLY A 1 455 ? 38.089 27.052 -29.076 1.00 83.62 455 GLY A CA 1
ATOM 3609 C C . GLY A 1 455 ? 38.186 28.513 -28.664 1.00 83.62 455 GLY A C 1
ATOM 3610 O O . GLY A 1 455 ? 38.511 29.357 -29.494 1.00 83.62 455 GLY A O 1
ATOM 3611 N N . PHE A 1 456 ? 37.881 28.798 -27.402 1.00 86.69 456 PHE A N 1
ATOM 3612 C CA . PHE A 1 456 ? 38.005 30.124 -26.799 1.00 86.69 456 PHE A CA 1
ATOM 3613 C C . PHE A 1 456 ? 38.061 30.001 -25.276 1.00 86.69 456 PHE A C 1
ATOM 3615 O O . PHE A 1 456 ? 37.592 29.017 -24.699 1.00 86.69 456 PHE A O 1
ATOM 3622 N N . LEU A 1 457 ? 38.590 31.033 -24.625 1.00 88.12 457 LEU A N 1
ATOM 3623 C CA . LEU A 1 457 ? 38.455 31.233 -23.187 1.00 88.12 457 LEU A CA 1
ATOM 3624 C C . LEU A 1 457 ? 37.705 32.545 -22.962 1.00 88.12 457 LEU A C 1
ATOM 3626 O O . LEU A 1 457 ? 38.101 33.584 -23.489 1.00 88.12 457 LEU A O 1
ATOM 3630 N N . LYS A 1 458 ? 36.606 32.488 -22.214 1.00 87.69 458 LYS A N 1
ATOM 3631 C CA . LYS A 1 458 ? 35.714 33.619 -21.955 1.00 87.69 458 LYS A CA 1
ATOM 3632 C C . LYS A 1 458 ? 35.491 33.781 -20.458 1.00 87.69 458 LYS A C 1
ATOM 3634 O O . LYS A 1 458 ? 35.169 32.817 -19.770 1.00 87.69 458 LYS A O 1
ATOM 3639 N N . HIS A 1 459 ? 35.598 35.015 -19.989 1.00 89.06 459 HIS A N 1
ATOM 3640 C CA . HIS A 1 459 ? 35.259 35.422 -18.634 1.00 89.06 459 HIS A CA 1
ATOM 3641 C C . HIS A 1 459 ? 34.158 36.482 -18.703 1.00 89.06 459 HIS A C 1
ATOM 3643 O O . HIS A 1 459 ? 34.285 37.471 -19.423 1.00 89.06 459 HIS A O 1
ATOM 3649 N N . ASP A 1 460 ? 33.066 36.261 -17.981 1.00 87.75 460 ASP A N 1
ATOM 3650 C CA . ASP A 1 460 ? 31.959 37.205 -17.825 1.00 87.75 460 ASP A CA 1
ATOM 3651 C C . ASP A 1 460 ? 31.785 37.457 -16.326 1.00 87.75 460 ASP A C 1
ATOM 3653 O O . ASP A 1 460 ? 31.538 36.525 -15.560 1.00 87.75 460 ASP A O 1
ATOM 3657 N N . ALA A 1 461 ? 32.002 38.694 -15.901 1.00 89.25 461 ALA A N 1
ATOM 3658 C CA . ALA A 1 461 ? 31.872 39.129 -14.523 1.00 89.25 461 ALA A CA 1
ATOM 3659 C C . ALA A 1 461 ? 30.795 40.211 -14.441 1.00 89.25 461 ALA A C 1
ATOM 3661 O O . ALA A 1 461 ? 30.833 41.214 -15.149 1.00 89.25 461 ALA A O 1
ATOM 3662 N N . GLU A 1 462 ? 29.840 40.007 -13.552 1.00 89.12 462 GLU A N 1
ATOM 3663 C CA . GLU A 1 462 ? 28.699 40.874 -13.319 1.00 89.12 462 GLU A CA 1
ATOM 3664 C C . GLU A 1 462 ? 28.670 41.239 -11.839 1.00 89.12 462 GLU A C 1
ATOM 3666 O O . GLU A 1 462 ? 28.682 40.374 -10.961 1.00 89.12 462 GLU A O 1
ATOM 3671 N N . PHE A 1 463 ? 28.674 42.540 -11.580 1.00 88.44 463 PHE A N 1
ATOM 3672 C CA . PHE A 1 463 ? 28.570 43.115 -10.254 1.00 88.44 463 PHE A CA 1
ATOM 3673 C C . PHE A 1 463 ? 27.390 44.077 -10.235 1.00 88.44 463 PHE A C 1
ATOM 3675 O O . PHE A 1 463 ? 27.325 44.999 -11.046 1.00 88.44 463 PHE A O 1
ATOM 3682 N N . GLN A 1 464 ? 26.462 43.867 -9.314 1.00 87.25 464 GLN A N 1
ATOM 3683 C CA . GLN A 1 464 ? 25.306 44.729 -9.122 1.00 87.25 464 GLN A CA 1
ATOM 3684 C C . GLN A 1 464 ? 25.244 45.153 -7.660 1.00 87.25 464 GLN A C 1
ATOM 3686 O O . GLN A 1 464 ? 25.357 44.311 -6.769 1.00 87.25 464 GLN A O 1
ATOM 3691 N N . LEU A 1 465 ? 25.055 46.448 -7.434 1.00 86.56 465 LEU A N 1
ATOM 3692 C CA . LEU A 1 465 ? 24.888 47.054 -6.123 1.00 86.56 465 LEU A CA 1
ATOM 3693 C C . LEU A 1 465 ? 23.558 47.808 -6.094 1.00 86.56 465 LEU A C 1
ATOM 3695 O O . LEU A 1 465 ? 23.337 48.702 -6.915 1.00 86.56 465 LEU A O 1
ATOM 3699 N N . ASN A 1 466 ? 22.705 47.442 -5.140 1.00 83.81 466 ASN A N 1
ATOM 3700 C CA . ASN A 1 466 ? 21.391 48.029 -4.917 1.00 83.81 466 ASN A CA 1
ATOM 3701 C C . ASN A 1 466 ? 21.382 48.691 -3.542 1.00 83.81 466 ASN A C 1
ATOM 3703 O O . ASN A 1 466 ? 21.663 48.033 -2.537 1.00 83.81 466 ASN A O 1
ATOM 3707 N N . ILE A 1 467 ? 21.122 49.999 -3.517 1.00 80.19 467 ILE A N 1
ATOM 3708 C CA . ILE A 1 467 ? 21.087 50.795 -2.290 1.00 80.19 467 ILE A CA 1
ATOM 3709 C C . ILE A 1 467 ? 19.772 51.589 -2.269 1.00 80.19 467 ILE A C 1
ATOM 3711 O O . ILE A 1 467 ? 19.512 52.330 -3.226 1.00 80.19 467 ILE A O 1
ATOM 3715 N N . PRO A 1 468 ? 18.970 51.484 -1.193 1.00 77.56 468 PRO A N 1
ATOM 3716 C CA . PRO A 1 468 ? 17.771 52.296 -1.041 1.00 77.56 468 PRO A CA 1
ATOM 3717 C C . PRO A 1 468 ? 18.146 53.753 -0.748 1.00 77.56 468 PRO A C 1
ATOM 3719 O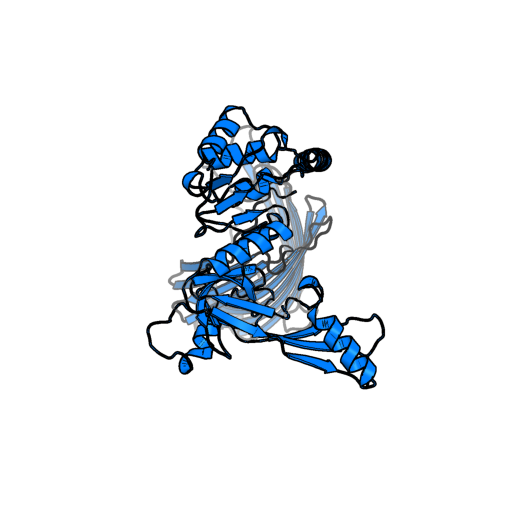 O . PRO A 1 468 ? 18.994 54.029 0.103 1.00 77.56 468 PRO A O 1
ATOM 3722 N N . LEU A 1 469 ? 17.522 54.700 -1.455 1.00 70.19 469 LEU A N 1
ATOM 3723 C CA . LEU A 1 469 ? 17.807 56.133 -1.291 1.00 70.19 469 LEU A CA 1
ATOM 3724 C C . LEU A 1 469 ? 17.021 56.768 -0.126 1.00 70.19 469 LEU A C 1
ATOM 3726 O O . LEU A 1 469 ? 17.522 57.699 0.504 1.00 70.19 469 LEU A O 1
ATOM 3730 N N . PHE A 1 470 ? 15.827 56.252 0.199 1.00 69.56 470 PHE A N 1
ATOM 3731 C CA . PHE A 1 470 ? 14.968 56.728 1.295 1.00 69.56 470 PHE A CA 1
ATOM 3732 C C . PHE A 1 470 ? 14.254 55.563 1.998 1.00 69.56 470 PHE A C 1
ATOM 3734 O O . PHE A 1 470 ? 14.027 54.521 1.393 1.00 69.56 470 PHE A O 1
ATOM 3741 N N . ALA A 1 471 ? 13.863 55.749 3.264 1.00 58.97 471 ALA A N 1
ATOM 3742 C CA . ALA A 1 471 ? 13.326 54.684 4.122 1.00 58.97 471 ALA A CA 1
ATOM 3743 C C . ALA A 1 471 ? 11.965 54.091 3.683 1.00 58.97 471 ALA A C 1
ATOM 3745 O O . ALA A 1 471 ? 11.629 53.013 4.154 1.00 58.97 471 ALA A O 1
ATOM 3746 N N . ASP A 1 472 ? 11.217 54.760 2.791 1.00 52.03 472 ASP A N 1
ATOM 3747 C CA . ASP A 1 472 ? 9.851 54.368 2.376 1.00 52.03 472 ASP A CA 1
ATOM 3748 C C . ASP A 1 472 ? 9.554 54.579 0.868 1.00 52.03 472 ASP A C 1
ATOM 3750 O O . ASP A 1 472 ? 8.398 54.528 0.444 1.00 52.03 472 ASP A O 1
ATOM 3754 N N . ALA A 1 473 ? 10.563 54.827 0.024 1.00 50.84 473 ALA A N 1
ATOM 3755 C CA . ALA A 1 473 ? 10.357 55.005 -1.419 1.00 50.84 473 ALA A CA 1
ATOM 3756 C C . ALA A 1 473 ? 10.747 53.736 -2.193 1.00 50.84 473 ALA A C 1
ATOM 3758 O O . ALA A 1 473 ? 11.790 53.147 -1.933 1.00 50.84 473 ALA A O 1
ATOM 3759 N N . MET A 1 474 ? 9.959 53.355 -3.206 1.00 52.22 474 MET A N 1
ATOM 3760 C CA . MET A 1 474 ? 10.342 52.324 -4.193 1.00 52.22 474 MET A CA 1
ATOM 3761 C C . MET A 1 474 ? 11.505 52.762 -5.112 1.00 52.22 474 MET A C 1
ATOM 3763 O O . MET A 1 474 ? 11.916 52.011 -5.995 1.00 52.22 474 MET A O 1
ATOM 3767 N N . GLU A 1 475 ? 12.023 53.977 -4.926 1.00 52.00 475 GLU A N 1
ATOM 3768 C CA . GLU A 1 475 ? 13.051 54.594 -5.756 1.00 52.00 475 GLU A CA 1
ATOM 3769 C C . GLU A 1 475 ? 14.453 54.195 -5.262 1.00 52.00 475 GLU A C 1
ATOM 3771 O O . GLU A 1 475 ? 14.894 54.596 -4.182 1.00 52.00 475 GLU A O 1
ATOM 3776 N N . ASN A 1 476 ? 15.156 53.388 -6.063 1.00 59.38 476 ASN A N 1
ATOM 3777 C CA . ASN A 1 476 ? 16.465 52.825 -5.723 1.00 59.38 476 ASN A CA 1
ATOM 3778 C C . ASN A 1 476 ? 17.511 53.182 -6.783 1.00 59.38 476 ASN A C 1
ATOM 3780 O O . ASN A 1 476 ? 17.248 53.070 -7.982 1.00 59.38 476 ASN A O 1
ATOM 3784 N N . ASP A 1 477 ? 18.727 53.528 -6.351 1.00 63.41 477 ASP A N 1
ATOM 3785 C CA . ASP A 1 477 ? 19.873 53.648 -7.256 1.00 63.41 477 ASP A CA 1
ATOM 3786 C C . ASP A 1 477 ? 20.483 52.253 -7.451 1.00 63.41 477 ASP A C 1
ATOM 3788 O O . ASP A 1 477 ? 21.046 51.657 -6.527 1.00 63.41 477 ASP A O 1
ATOM 3792 N N . THR A 1 478 ? 20.330 51.698 -8.655 1.00 66.31 478 THR A N 1
ATOM 3793 C CA . THR A 1 478 ? 20.930 50.412 -9.026 1.00 66.31 478 THR A CA 1
ATOM 3794 C C . THR A 1 478 ? 22.146 50.659 -9.900 1.00 66.31 478 THR A C 1
ATOM 3796 O O . THR A 1 478 ? 22.026 51.069 -11.054 1.00 66.31 478 THR A O 1
ATOM 3799 N N . LYS A 1 479 ? 23.333 50.327 -9.391 1.00 71.69 479 LYS A N 1
ATOM 3800 C CA . LYS A 1 479 ? 24.565 50.353 -10.187 1.00 71.69 479 LYS A CA 1
ATOM 3801 C C . LYS A 1 479 ? 24.915 48.941 -10.612 1.00 71.69 479 LYS A C 1
ATOM 3803 O O . LYS A 1 479 ? 25.281 48.109 -9.783 1.00 71.69 479 LYS A O 1
ATOM 3808 N N . SER A 1 480 ? 24.813 48.674 -11.911 1.00 68.50 480 SER A N 1
ATOM 3809 C CA . SER A 1 480 ? 25.238 47.407 -12.503 1.00 68.50 480 SER A CA 1
ATOM 3810 C C . SER A 1 480 ? 26.464 47.617 -13.387 1.00 68.50 480 SER A C 1
ATOM 3812 O O . SER A 1 480 ? 26.509 48.499 -14.240 1.00 68.50 480 SER A O 1
ATOM 3814 N N . TYR A 1 481 ? 27.484 46.798 -13.162 1.00 74.31 481 TYR A N 1
ATOM 3815 C CA . TYR A 1 481 ? 28.704 46.759 -13.949 1.00 74.31 481 TYR A CA 1
ATOM 3816 C C . TYR A 1 481 ? 28.863 45.353 -14.505 1.00 74.31 481 TYR A C 1
ATOM 3818 O O . TYR A 1 481 ? 28.858 44.369 -13.764 1.00 74.31 481 TYR A O 1
ATOM 3826 N N . ARG A 1 482 ? 29.032 45.251 -15.822 1.00 66.50 482 ARG A N 1
ATOM 3827 C CA . ARG A 1 482 ? 29.295 43.979 -16.489 1.00 66.50 482 ARG A CA 1
ATOM 3828 C C . ARG A 1 482 ? 30.587 44.080 -17.282 1.00 66.50 482 ARG A C 1
ATOM 3830 O O . ARG A 1 482 ? 30.705 44.902 -18.186 1.00 66.50 482 ARG A O 1
ATOM 3837 N N . PHE A 1 483 ? 31.537 43.221 -16.950 1.00 74.00 483 PHE A N 1
ATOM 3838 C CA . PHE A 1 483 ? 32.831 43.112 -17.602 1.00 74.00 483 PHE A CA 1
ATOM 3839 C C . PHE A 1 483 ? 32.915 41.770 -18.313 1.00 74.00 483 PHE A C 1
ATOM 3841 O O . PHE A 1 483 ? 32.740 40.722 -17.700 1.00 74.00 483 PHE A O 1
ATOM 3848 N N . GLN A 1 484 ? 33.221 41.791 -19.606 1.00 68.94 484 GLN A N 1
ATOM 3849 C CA . GLN A 1 484 ? 33.407 40.573 -20.382 1.00 68.94 484 GLN A CA 1
ATOM 3850 C C . GLN A 1 484 ? 34.755 40.622 -21.092 1.00 68.94 484 GLN A C 1
ATOM 3852 O O . GLN A 1 484 ? 35.060 41.587 -21.791 1.00 68.94 484 GLN A O 1
ATOM 3857 N N . THR A 1 485 ? 35.551 39.568 -20.944 1.00 74.00 485 THR A N 1
ATOM 3858 C CA . THR A 1 485 ? 36.815 39.394 -21.663 1.00 74.00 485 THR A CA 1
ATOM 3859 C C . THR A 1 485 ? 36.830 38.030 -22.340 1.00 74.00 485 THR A C 1
ATOM 3861 O O . THR A 1 485 ? 36.287 37.048 -21.833 1.00 74.00 485 THR A O 1
ATOM 3864 N N . SER A 1 486 ? 37.411 37.953 -23.533 1.00 66.31 486 SER A N 1
ATOM 3865 C CA . SER A 1 486 ? 37.543 36.687 -24.253 1.00 66.31 486 SER A CA 1
ATOM 3866 C C . SER A 1 486 ? 38.813 36.667 -25.085 1.00 66.31 486 SER A C 1
ATOM 3868 O O . SER A 1 486 ? 39.086 37.627 -25.803 1.00 66.31 486 SER A O 1
ATOM 3870 N N . SER A 1 487 ? 39.560 35.568 -25.031 1.00 58.12 487 SER A N 1
ATOM 3871 C CA . SER A 1 487 ? 40.719 35.335 -25.890 1.00 58.12 487 SER A CA 1
ATOM 3872 C C . SER A 1 487 ? 40.355 34.363 -27.021 1.00 58.12 487 SER A C 1
ATOM 3874 O O . SER A 1 487 ? 39.725 33.330 -26.796 1.00 58.12 487 SER A O 1
ATOM 3876 N N . HIS A 1 488 ? 40.747 34.718 -28.252 1.00 54.34 488 HIS A N 1
ATOM 3877 C CA . HIS A 1 488 ? 40.570 33.912 -29.472 1.00 54.34 488 HIS A CA 1
ATOM 3878 C C . HIS A 1 488 ? 39.111 33.546 -29.840 1.00 54.34 488 HIS A C 1
ATOM 3880 O O . HIS A 1 488 ? 38.796 32.385 -30.079 1.00 54.34 488 HIS A O 1
ATOM 3886 N N . MET A 1 489 ? 38.210 34.527 -29.981 1.00 55.78 489 MET A N 1
ATOM 3887 C CA . MET A 1 489 ? 36.894 34.289 -30.604 1.00 55.78 489 MET A CA 1
ATOM 3888 C C . MET A 1 489 ? 37.026 34.246 -32.135 1.00 55.78 489 MET A C 1
ATOM 3890 O O . MET A 1 489 ? 37.278 35.269 -32.762 1.00 55.78 489 MET A O 1
ATOM 3894 N N . ARG A 1 490 ? 36.879 33.060 -32.742 1.00 49.25 490 ARG A N 1
ATOM 3895 C CA . ARG A 1 490 ? 36.941 32.871 -34.209 1.00 49.25 490 ARG A CA 1
ATOM 3896 C C . ARG A 1 490 ? 35.573 32.781 -34.902 1.00 49.25 490 ARG A C 1
ATOM 3898 O O . ARG A 1 490 ? 35.551 32.678 -36.121 1.00 49.25 490 ARG A O 1
ATOM 3905 N N . ALA A 1 491 ? 34.452 32.794 -34.173 1.00 54.22 491 ALA A N 1
ATOM 3906 C CA . ALA A 1 491 ? 33.117 32.592 -34.746 1.00 54.22 491 ALA A CA 1
ATOM 3907 C C . ALA A 1 491 ? 32.092 33.635 -34.265 1.00 54.22 491 ALA A C 1
ATOM 3909 O O . ALA A 1 491 ? 31.985 33.916 -33.070 1.00 54.22 491 ALA A O 1
ATOM 3910 N N . PHE A 1 492 ? 31.289 34.144 -35.206 1.00 52.81 492 PHE A N 1
ATOM 3911 C CA . PHE A 1 492 ? 30.239 35.154 -34.995 1.00 52.81 492 PHE A CA 1
ATOM 3912 C C . PHE A 1 492 ? 29.181 34.751 -33.939 1.00 52.81 492 PHE A C 1
ATOM 3914 O O . PHE A 1 492 ? 28.641 35.612 -33.255 1.00 52.81 492 PHE A O 1
ATOM 3921 N N . HIS A 1 493 ? 28.944 33.448 -33.733 1.00 54.53 493 HIS A N 1
ATOM 3922 C CA . HIS A 1 493 ? 27.954 32.902 -32.777 1.00 54.53 493 HIS A CA 1
ATOM 3923 C C . HIS A 1 493 ? 28.349 33.012 -31.313 1.00 54.53 493 HIS A C 1
ATOM 3925 O O . HIS A 1 493 ? 27.488 32.954 -30.440 1.00 54.53 493 HIS A O 1
ATOM 3931 N N . ASP A 1 494 ? 29.643 33.133 -31.030 1.00 52.88 494 ASP A N 1
ATOM 3932 C CA . ASP A 1 494 ? 30.116 33.223 -29.653 1.00 52.88 494 ASP A CA 1
ATOM 3933 C C . ASP A 1 494 ? 30.288 34.698 -29.221 1.00 52.88 494 ASP A C 1
ATOM 3935 O O . ASP A 1 494 ? 30.439 34.987 -28.031 1.00 52.88 494 ASP A O 1
ATOM 3939 N N . THR A 1 495 ? 30.166 35.643 -30.167 1.00 56.22 495 THR A N 1
ATOM 3940 C CA . THR A 1 495 ? 30.165 37.094 -29.920 1.00 56.22 495 THR A CA 1
ATOM 3941 C C . THR A 1 495 ? 28.797 37.546 -29.398 1.00 56.22 495 THR A C 1
ATOM 3943 O O . THR A 1 495 ? 27.754 37.139 -29.901 1.00 56.22 495 THR A O 1
ATOM 3946 N N . LYS A 1 496 ? 28.775 38.381 -28.354 1.00 49.00 496 LYS A N 1
ATOM 3947 C CA . LYS A 1 496 ? 27.527 38.870 -27.751 1.00 49.00 496 LYS A CA 1
ATOM 3948 C C . LYS A 1 496 ? 26.951 39.997 -28.612 1.00 49.00 496 LYS A C 1
ATOM 3950 O O . LYS A 1 496 ? 27.662 40.951 -28.910 1.00 49.00 496 LYS A O 1
ATOM 3955 N N . PHE A 1 497 ? 25.665 39.925 -28.947 1.00 43.59 497 PHE A N 1
ATOM 3956 C CA . PHE A 1 497 ? 24.925 41.089 -29.430 1.00 43.59 497 PHE A CA 1
ATOM 3957 C C . PHE A 1 497 ? 24.618 41.980 -28.226 1.00 43.59 497 PHE A C 1
ATOM 3959 O O . PHE A 1 497 ? 23.681 41.719 -27.475 1.00 43.59 497 PHE A O 1
ATOM 3966 N N . GLN A 1 498 ? 25.440 43.001 -27.995 1.00 39.69 498 GLN A N 1
ATOM 3967 C CA . GLN A 1 498 ? 24.977 44.156 -27.238 1.00 39.69 498 GLN A CA 1
ATOM 3968 C C . GLN A 1 498 ? 24.114 44.980 -28.192 1.00 39.69 498 GLN A C 1
ATOM 3970 O O . GLN A 1 498 ? 24.616 45.512 -29.181 1.00 39.69 498 GLN A O 1
ATOM 3975 N N . GLY A 1 499 ? 22.814 45.077 -27.909 1.00 29.70 499 GLY A N 1
ATOM 3976 C CA . GLY A 1 499 ? 22.108 46.292 -28.293 1.00 29.70 499 GLY A CA 1
ATOM 3977 C C . GLY A 1 499 ? 22.872 47.442 -27.646 1.00 29.70 499 GLY A C 1
ATOM 3978 O O . GLY A 1 499 ? 23.196 47.363 -26.460 1.00 29.70 499 GLY A O 1
ATOM 3979 N N . TYR A 1 500 ? 23.265 48.440 -28.431 1.00 25.88 500 TYR A N 1
ATOM 3980 C CA . TYR A 1 500 ? 23.826 49.666 -27.883 1.00 25.88 500 TYR A CA 1
ATOM 3981 C C . TYR A 1 500 ? 22.722 50.386 -27.099 1.00 25.88 500 TYR A C 1
ATOM 3983 O O . TYR A 1 500 ? 22.086 51.293 -27.617 1.00 25.88 500 TYR A O 1
ATOM 3991 N N . GLU A 1 501 ? 22.501 49.989 -25.851 1.00 26.02 501 GLU A N 1
ATOM 3992 C CA . GLU A 1 501 ? 22.106 50.924 -24.805 1.00 26.02 501 GLU A CA 1
ATOM 3993 C C . GLU A 1 501 ? 23.410 51.468 -24.224 1.00 26.02 501 GLU A C 1
ATOM 3995 O O . GLU A 1 501 ? 24.044 50.905 -23.330 1.00 26.02 501 GLU A O 1
ATOM 4000 N N . LEU A 1 502 ? 23.880 52.546 -24.851 1.00 23.80 502 LEU A N 1
ATOM 4001 C CA . LEU A 1 502 ? 24.759 53.502 -24.198 1.00 23.80 502 LEU A CA 1
ATOM 4002 C C . LEU A 1 502 ? 24.069 53.930 -22.900 1.00 23.80 502 LEU A C 1
ATOM 4004 O O . LEU A 1 502 ? 23.016 54.545 -22.984 1.00 23.80 502 LEU A O 1
ATOM 4008 N N . LEU A 1 503 ? 24.673 53.602 -21.752 1.00 31.36 503 LEU A N 1
ATOM 4009 C CA . LEU A 1 503 ? 24.512 54.296 -20.467 1.00 31.36 503 LEU A CA 1
ATOM 4010 C C . LEU A 1 503 ? 23.147 54.982 -20.280 1.00 31.36 503 LEU A C 1
ATOM 4012 O O . LEU A 1 503 ? 23.068 56.208 -20.311 1.00 31.36 503 LEU A O 1
ATOM 4016 N N . GLU A 1 504 ? 22.087 54.221 -20.022 1.00 26.14 504 GLU A N 1
ATOM 4017 C CA . GLU A 1 504 ? 20.976 54.803 -19.278 1.00 26.14 504 GLU A CA 1
ATOM 4018 C C . GLU A 1 504 ? 21.332 54.727 -17.793 1.00 26.14 504 GLU A C 1
ATOM 4020 O O . GLU A 1 504 ? 21.362 53.659 -17.181 1.00 26.14 504 GLU A O 1
ATOM 4025 N N . GLN A 1 505 ? 21.605 55.891 -17.196 1.00 30.55 505 GLN A N 1
ATOM 4026 C CA . GLN A 1 505 ? 21.158 56.128 -15.829 1.00 30.55 505 GLN A CA 1
ATOM 4027 C C . GLN A 1 505 ? 19.638 55.970 -15.850 1.00 30.55 505 GLN A C 1
ATOM 4029 O O . GLN A 1 505 ? 18.909 56.937 -16.054 1.00 30.55 505 GLN A O 1
ATOM 4034 N N . SER A 1 506 ? 19.151 54.742 -15.705 1.00 27.41 506 SER A N 1
ATOM 4035 C CA . SER A 1 506 ? 17.731 54.490 -15.538 1.00 27.41 506 SER A CA 1
ATOM 4036 C C . SER A 1 506 ? 17.359 54.889 -14.111 1.00 27.41 506 SER A C 1
ATOM 4038 O O . SER A 1 506 ? 17.281 54.049 -13.214 1.00 27.41 506 SER A O 1
ATOM 4040 N N . VAL A 1 507 ? 17.150 56.190 -13.892 1.00 30.25 507 VAL A N 1
ATOM 4041 C CA . VAL A 1 507 ? 16.264 56.636 -12.817 1.00 30.25 507 VAL A CA 1
ATOM 4042 C C . VAL A 1 507 ? 14.880 56.177 -13.250 1.00 30.25 507 VAL A C 1
ATOM 4044 O O . VAL A 1 507 ? 14.274 56.737 -14.163 1.00 30.25 507 VAL A O 1
ATOM 4047 N N . THR A 1 508 ? 14.444 55.055 -12.689 1.00 26.88 508 THR A N 1
ATOM 4048 C CA . THR A 1 508 ? 13.137 54.490 -13.010 1.00 26.88 508 THR A CA 1
ATOM 4049 C C . THR A 1 508 ? 12.104 55.312 -12.250 1.00 26.88 508 THR A C 1
ATOM 4051 O O . THR A 1 508 ? 11.834 55.034 -11.088 1.00 26.88 508 THR A O 1
ATOM 4054 N N . TYR A 1 509 ? 11.568 56.353 -12.887 1.00 29.20 509 TYR A N 1
ATOM 4055 C CA . TYR A 1 509 ? 10.386 57.055 -12.392 1.00 29.20 509 TYR A CA 1
ATOM 4056 C C . TYR A 1 509 ? 9.151 56.207 -12.723 1.00 29.20 509 TYR A C 1
ATOM 4058 O O . TYR A 1 509 ? 8.835 56.016 -13.901 1.00 29.20 509 TYR A O 1
ATOM 4066 N N . GLN A 1 510 ? 8.477 55.686 -11.697 1.00 30.00 510 GLN A N 1
ATOM 4067 C CA . GLN A 1 510 ? 7.078 55.254 -11.787 1.00 30.00 510 GLN A CA 1
ATOM 4068 C C . GLN A 1 510 ? 6.180 56.259 -11.082 1.00 30.00 510 GLN A C 1
ATOM 4070 O O . GLN A 1 510 ? 6.552 56.688 -9.966 1.00 30.00 510 GLN A O 1
#

InterPro domains:
  IPR000184 Bacterial surface antigen (D15) [PF01103] (310-472)
  IPR027417 P-loop containing nucleoside triphosphate hydrolase [G3DSA:3.40.50.300] (147-248)
  IPR027417 P-loop containing nucleoside triphosphate hydrolase [SSF52540] (2-258)
  IPR051055 PIF1 DNA helicase [PTHR47642] (1-279)

Sequence (510 aa):
MFELYEIMRQKEDKKFAEALNRLRTGDHTEEDIQLFQTSEVVKAPLTVQHLFMSNTSVDKFNAVVHQNLTTEKKHYTAKDSVKGDVVQSVKQYLLEKAKHLPISETQGLPFDLRLAIKERVELTVNIEVIDHLANGSGGTVQALSDNIIWIPFNDKNAGKITRNNFKSRFPNEVLRDWTPVFRTVRMFRIMKKEGTEIERFQFPLRPSSAKTVHKAQGDTLEEVAIDLTGSRAFPHIHYVSLSRAKSLQGLKIVQLNETKISVSPDVQEEMKRLRQVTFLVTEYDKPMGSINTVVGDNEGSVVIGGHLPNLKGRGESLSLEYSHGTKKSSAFNVTFLKPLHNKSKASWNASVFQGLADFPSSGYKELNRGAILNFDSNSVPLVRHTVSWEGVWRNLRCINRSTAFAVREHSGHSLKSSLKHALVADTRDSNVFPTEGVLFRVIQEYAGFAGGNIGFLKHDAEFQLNIPLFADAMENDTKSYRFQTSSHMRAFHDTKFQGYELLEQSVTYQ

Foldseek 3Di:
DDDDDDDPLQNVAVVLVVLLVCLQLVNHDPVSVVLLVVQEDQDDDLLFAEADADVVVQVVSLVVSLVPDPADKDKDAKDKAKFFDDDPVVRVVVVVVVQPDDCVQQQQFHRIAMDGQQFKKFFRAQPDVVLVNGHGFIFGFHDDDRFWTWTQTPDQSHQQVQCVVCVVVDPDPPRNRIHIFGWDWDWGDPDPDPGMIMIITHTRMHGRSYDYLVSCQVAADQAYEYEPVDPAADECSLSSNSVNHNYSVRYHYHDSPPVRSHHDPVVSVVVVVVVVDDDDDDDDDAWDWDWDWDDDDNKIKIKTKIKHFCPPVQGKIWIWIWMAIPVRFIKIKIKIKDFDPDPFRKIKIKMWMWHWDDDVVQQKIKIKTWIKIWIWTHPDPQKIKIKMWIWIKIAMDGNDPPGDPQSVVQGGIWIKTKIKIKIWGWPFPDPPLGQADKIWIKMWMAIQPVHIDFGKTKIKIKIKGWYHPDPDDSFIQIDIDIDIDMDDGPHPVVDDDDPPPDDDPCRPDD

Radius of gyration: 37.72 Å; Cα contacts (8 Å, |Δi|>4): 1032; chains: 1; bounding box: 71×106×82 Å

pLDDT: mean 85.25, std 14.03, range [23.8, 97.75]

Nearest PDB structures (foldseek):
  6wut-assembly1_B  TM=8.708E-01  e=1.609E-09  Thermothelomyces thermophilus
  6wun-assembly1_D  TM=7.857E-01  e=1.832E-08  Thermothelomyces thermophilus
  6wuj-assembly1_B  TM=9.033E-01  e=3.539E-07  Thermothelomyces thermophilus
  1by5-assembly1_A  TM=3.468E-01  e=3.389E+00  Escherichia coli
  1uyo-assembly1_X  TM=2.841E-01  e=2.743E+00  Neisseria meningitidis